Protein AF-0000000066218335 (afdb_homodimer)

Secondary structure (DSSP, 8-state):
--BEEEEE--TT-EESSTT-STTEE---HHHHHHHHHHHHHHT-SEEEE--STTS--HHHHHHHHGGG-SS-EEEEEE-TTSB-HHHHHHHHHHHHHHTTS-EEEEE-----HHHHHHTT----HHHHHHHHHHHHHHHHHHHTT--EEEE-SS-EEEEE--SS--SSSS-S-EEE---SHHHHHHHHHH-SEEEEE---HHHHHHHHHHHHHHHHHTT---EEEEEEEEEEESSHHHHHHHHHHHTTT--HHHHHHHHHHHHT---HHHHHHHHHHTT-SS--EEETTEE-GGGGT--SS--EEEEEHHHHHHHHHHHHHTTEEEEEEE-SSHHHHHHHIIIIIGGGS-B-PPPPPPPPPPPP-PPPBTTTB--------/--BEEEEE--TT-EESSTT-STTEE---HHHHHHHHHHHHHHT-SEEEE--STTS--HHHHHHHHGGG-SS-EEEEEE-TTSB-HHHHHHHHHHHHHHTTS-EEEEE-----HHHHHHTT----HHHHHHHHHHHHHHHHHHHTT--EEEE-SS-EEEEE--SS--SSSS-S-EEE---SHHHHHHHHHH-SEEEEE---HHHHHHHHHHHHHHHHHTT---EEEEEEEEEEESSHHHHHHHHHHHTTT--HHHHHHHHHHHHT---HHHHHHHHTTTT-SS--EEETTEE-GGGGT--SS--EEEEEHHHHHHHHHHHHHTTEEEEEEE-SSHHHHHHHIIIIIGGGS-B-PPPPPPPPPPP---PPBTTTB--------

InterPro domains:
  IPR011251 Luciferase-like domain [PF00296] (5-325)
  IPR019911 Alkanesulphonate monooxygenase, FMN-dependent [MF_01229] (3-378)
  IPR019911 Alkanesulphonate monooxygenase, FMN-dependent [TIGR03565] (4-349)
  IPR036661 Luciferase-like domain superfamily [G3DSA:3.20.20.30] (1-361)
  IPR036661 Luciferase-like domain superfamily [SSF51679] (3-349)
  IPR050172 SsuD/RutA monooxygenase [PTHR42847] (1-351)

Nearest PDB structures (foldseek):
  7jyb-assembly1_C  TM=9.972E-01  e=3.007E-60  Pseudomonas fluorescens Pf0-1
  7jw9-assembly1_B  TM=9.295E-01  e=6.860E-63  Pseudomonas fluorescens Pf0-1
  7jv3-assembly2_G  TM=9.945E-01  e=5.059E-53  Pseudomonas fluorescens Pf0-1
  7k64-assembly2_H  TM=9.124E-01  e=7.782E-55  Pseudomonas fluorescens Pf0-1
  7jyb-assembly2_H  TM=9.098E-01  e=2.021E-54  Pseudomonas fluorescens Pf0-1

Solvent-accessible surface area (backbone atoms only — not comparable to full-atom values): 38035 Å² total; per-residue (Å²): 131,61,29,35,38,27,33,56,50,55,57,38,23,32,26,55,28,47,74,27,44,60,64,25,32,50,71,46,53,70,52,51,48,52,37,50,36,49,40,32,73,67,39,32,34,22,29,41,31,56,68,58,72,51,29,44,41,24,62,42,53,46,26,37,43,44,81,69,42,73,44,44,20,36,34,26,59,40,51,51,82,42,42,25,39,49,54,50,34,44,41,49,18,33,50,11,47,62,48,57,50,28,41,33,32,30,50,42,72,75,48,42,62,64,63,32,22,14,40,48,41,81,65,52,74,68,54,40,53,52,38,34,50,51,34,48,53,53,24,52,42,33,44,57,68,38,73,41,71,47,80,60,96,76,44,53,31,40,71,20,62,63,76,61,69,41,64,38,76,70,41,60,52,33,31,34,58,51,70,40,71,68,41,33,52,48,39,30,71,71,35,49,28,41,37,46,61,60,56,51,66,70,59,45,47,51,52,51,52,53,39,50,51,53,5,45,76,70,76,38,81,64,43,34,28,35,31,30,29,47,38,60,29,94,38,43,69,57,11,50,51,50,56,53,51,27,49,65,65,53,48,70,65,58,36,50,53,24,49,54,50,56,66,67,36,76,40,55,50,48,51,55,51,43,62,64,31,67,81,44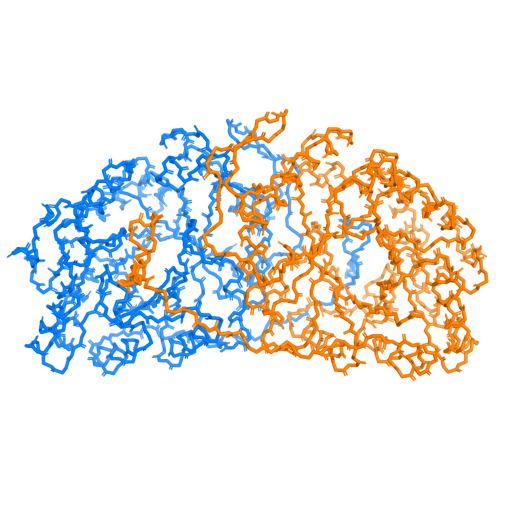,83,88,53,26,69,71,39,96,50,31,29,34,64,52,31,43,36,36,64,68,56,16,20,26,37,42,13,16,20,65,59,38,34,51,53,51,48,54,47,33,74,71,57,35,45,32,39,39,32,41,37,73,34,49,55,67,35,50,51,38,41,47,69,46,29,46,82,63,50,59,68,41,59,62,66,64,64,71,86,71,90,78,63,64,32,12,40,39,37,47,66,73,46,62,58,72,82,75,78,78,125,129,60,30,37,40,26,34,54,48,56,57,38,24,31,24,56,29,49,72,28,45,60,65,26,32,49,71,46,53,71,52,51,47,52,37,51,36,49,39,32,73,68,36,33,32,22,30,41,30,55,68,58,71,50,29,43,40,26,63,44,54,47,28,36,42,42,80,69,43,72,43,45,21,35,34,26,60,39,52,51,81,44,43,24,40,48,55,49,33,44,41,50,18,31,49,11,48,60,48,57,50,28,41,32,33,29,50,43,70,75,49,42,62,63,63,33,22,16,40,46,39,84,65,51,76,67,54,40,52,52,39,35,50,52,35,48,54,53,24,52,41,32,41,58,67,38,74,41,72,47,79,60,96,75,44,52,31,40,71,18,60,62,75,63,71,39,63,36,75,68,40,62,52,35,31,34,58,50,68,39,71,71,41,34,52,47,40,27,71,71,35,49,27,40,37,46,59,58,54,53,66,70,58,46,46,52,51,50,52,52,39,51,52,51,5,46,76,69,76,38,80,62,44,34,27,35,30,30,30,48,37,59,29,94,38,43,68,57,12,50,51,49,55,50,51,29,49,65,65,53,47,69,65,58,35,51,51,24,50,52,51,56,66,66,34,75,39,54,50,49,52,54,50,44,63,63,32,68,82,42,84,87,55,28,68,72,40,96,50,31,28,35,64,52,34,43,36,35,66,68,56,16,19,26,38,41,11,16,21,65,59,37,33,51,52,51,50,53,48,33,73,70,57,35,43,33,39,38,32,40,38,71,34,47,55,67,37,51,50,38,41,47,68,46,31,46,82,62,50,60,68,39,58,62,66,65,62,73,86,70,89,76,64,66,34,14,41,40,36,47,64,73,46,60,58,70,82,76,77,77,125

Foldseek 3Di:
DAFQEEEEQPQLWFAQAPLDCVGTDDRDLVVSLLLQALCQVLQHQAYEYDDFPSGDQQLVSLLSNLVSHFRHAYAHEDEFPLDQLLVSLQSQQVSQVSNVRRYAYEYDLDWFCVRCVVSVHNDDPLVSLVRSLQSLVVSLCQLQFDQDADDDPNHGDHRRHDPRHHNDPSGHFYEYEAQDPSRLLSQLAGGAEYEAADDDLVVVLVSQVVSQVSNVVVVHGHAYEYEAEEQADQWLVVQVVSLCSRHVPPDLVQLVVQVVSLVNTPGPRQVVLCVQQVLPPPDACSDQQKGQCQNSRDTDRRIYRTGWQQSSLVVVVSSVVSRHRYYYYADHPGSVVSVSCSPTHVVNGNHDRGDRNDDDDDDDWDDDDVPPDTDDPDPDD/DAFQEEEEQPQLWFAQAPLDCVGTDDRDLVVSLLLQALCQVLQHQAYEYDDFPSGDQQLVSLLSNLVSHFRHAYAHEDEFPLDQLLVSLQSQQVSQVSNVRRYAYEYDLDWFCVRCVVSVHNDDPLVSLVRSLQSLVVSLCQLQFDQDADDDPNHGDHRRHDPRHHNDPSGHFYEYEAQDPSRLLSQLAGGAEYEAADDDLVVVLVSQVVSQVSNVVVVHGHAYEYEAEEQADQWLVVQVVSVCSRHVPPDLVQLVVQVVSLVNTPGPRQVVLCVQQVLPPPDACSDQQKGQCQNSRDTDRRIYRTGWQQSSLVVVVSSVVSRHRYYYYADHPGSVVSVSCSVTHVVNGNHDRGDRNDDDDDDDWDDADVPPGTDDPDPDD

pLDDT: mean 93.81, std 9.97, range [19.97, 98.94]

Structure (mmCIF, N/CA/C/O backbone):
data_AF-0000000066218335-model_v1
#
loop_
_entity.id
_entity.type
_entity.pdbx_description
1 polymer 'Alkanesulfonate monooxygenase'
#
loop_
_atom_site.group_PDB
_atom_site.id
_atom_site.type_symbol
_atom_site.label_atom_id
_atom_site.label_alt_id
_atom_site.label_comp_id
_atom_site.label_asym_id
_atom_site.label_entity_id
_atom_site.label_seq_id
_atom_site.pdbx_PDB_ins_code
_atom_site.Cartn_x
_atom_site.Cartn_y
_atom_site.Cartn_z
_atom_site.occupancy
_atom_site.B_iso_or_equiv
_atom_site.auth_seq_id
_atom_site.auth_comp_id
_atom_site.auth_asym_id
_atom_site.auth_atom_id
_atom_site.pdbx_PDB_model_num
ATOM 1 N N . MET A 1 1 ? -22.891 25.938 7.242 1 82.31 1 MET A N 1
ATOM 2 C CA . MET A 1 1 ? -22.422 24.734 6.551 1 82.31 1 MET A CA 1
ATOM 3 C C . MET A 1 1 ? -21.781 23.766 7.527 1 82.31 1 MET A C 1
ATOM 5 O O . MET A 1 1 ? -21.094 24.172 8.469 1 82.31 1 MET A O 1
ATOM 9 N N . SER A 1 2 ? -22.047 22.484 7.438 1 95.38 2 SER A N 1
ATOM 10 C CA . SER A 1 2 ? -21.484 21.5 8.352 1 95.38 2 SER A CA 1
ATOM 11 C C . SER A 1 2 ? -19.984 21.328 8.109 1 95.38 2 SER A C 1
ATOM 13 O O . SER A 1 2 ? -19.531 21.391 6.965 1 95.38 2 SER A O 1
ATOM 15 N N . LEU A 1 3 ? -19.25 21.156 9.133 1 98.56 3 LEU A N 1
ATOM 16 C CA . LEU A 1 3 ? -17.797 21.125 9.078 1 98.56 3 LEU A CA 1
ATOM 17 C C . LEU A 1 3 ? -17.297 19.688 9.008 1 98.56 3 LEU A C 1
ATOM 19 O O . LEU A 1 3 ? -17.797 18.812 9.703 1 98.56 3 LEU A O 1
ATOM 23 N N . ASN A 1 4 ? -16.375 19.453 8.094 1 98.56 4 ASN A N 1
ATOM 24 C CA . ASN A 1 4 ? -15.633 18.188 8.086 1 98.56 4 ASN A CA 1
ATOM 25 C C . ASN A 1 4 ? -14.477 18.219 9.078 1 98.56 4 ASN A C 1
ATOM 27 O O . ASN A 1 4 ? -13.531 18.984 8.914 1 98.56 4 ASN A O 1
ATOM 31 N N . LEU A 1 5 ? -14.547 17.391 10.07 1 98.75 5 LEU A N 1
ATOM 32 C CA . LEU A 1 5 ? -13.492 17.312 11.078 1 98.75 5 LEU A CA 1
ATOM 33 C C . LEU A 1 5 ? -12.703 16.016 10.938 1 98.75 5 LEU A C 1
ATOM 35 O O . LEU A 1 5 ? -13.266 14.93 11.086 1 98.75 5 LEU A O 1
ATOM 39 N N . PHE A 1 6 ? -11.445 16.156 10.633 1 98.88 6 PHE A N 1
ATOM 40 C CA . PHE A 1 6 ? -10.523 15.039 10.531 1 98.88 6 PHE A CA 1
ATOM 41 C C . PHE A 1 6 ? -9.664 14.93 11.781 1 98.88 6 PHE A C 1
ATOM 43 O O . PHE A 1 6 ? -9.453 15.922 12.484 1 98.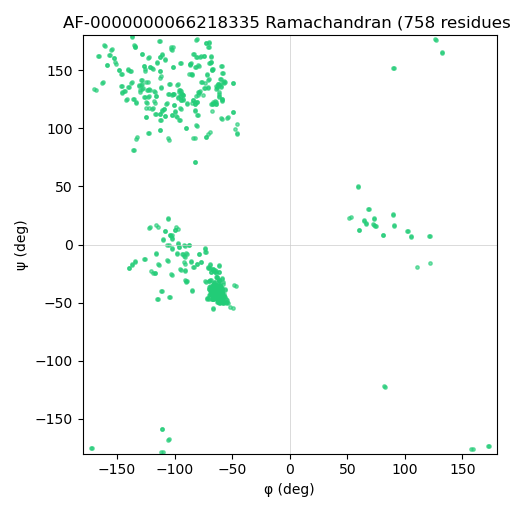88 6 PHE A O 1
ATOM 50 N N . TRP A 1 7 ? -9.234 13.742 12.047 1 98.88 7 TRP A N 1
ATOM 51 C CA . TRP A 1 7 ? -8.219 13.484 13.07 1 98.88 7 TRP A CA 1
ATOM 52 C C . TRP A 1 7 ? -6.906 13.039 12.438 1 98.88 7 TRP A C 1
ATOM 54 O O . TRP A 1 7 ? -6.617 13.375 11.281 1 98.88 7 TRP A O 1
ATOM 64 N N . PHE A 1 8 ? -6.062 12.367 13.234 1 98.44 8 PHE A N 1
ATOM 65 C CA . PHE A 1 8 ? -4.695 12.117 12.797 1 98.44 8 PHE A CA 1
ATOM 66 C C . PHE A 1 8 ? -4.199 10.773 13.32 1 98.44 8 PHE A C 1
ATOM 68 O O . PHE A 1 8 ? -4.473 10.406 14.461 1 98.44 8 PHE A O 1
ATOM 75 N N . LEU A 1 9 ? -3.514 9.992 12.445 1 98.56 9 LEU A N 1
ATOM 76 C CA . LEU A 1 9 ? -2.779 8.82 12.898 1 98.56 9 LEU A CA 1
ATOM 77 C C . LEU A 1 9 ? -1.292 9.133 13.039 1 98.56 9 LEU A C 1
ATOM 79 O O . LEU A 1 9 ? -0.609 9.375 12.039 1 98.56 9 LEU A O 1
ATOM 83 N N . PRO A 1 10 ? -0.771 9.094 14.227 1 96.69 10 PRO A N 1
ATOM 84 C CA . PRO A 1 10 ? 0.61 9.508 14.477 1 96.69 10 PRO A CA 1
ATOM 85 C C . PRO A 1 10 ? 1.626 8.414 14.156 1 96.69 10 PRO A C 1
ATOM 87 O O . PRO A 1 10 ? 2.33 7.941 15.055 1 96.69 10 PRO A O 1
ATOM 90 N N . THR A 1 11 ? 1.845 8.109 12.898 1 96.31 11 THR A N 1
ATOM 91 C CA . THR A 1 11 ? 2.701 7 12.484 1 96.31 11 THR A CA 1
ATOM 92 C C . THR A 1 11 ? 4.172 7.344 12.703 1 96.31 11 THR A C 1
ATOM 94 O O . THR A 1 11 ? 5.051 6.516 12.461 1 96.31 11 THR A O 1
ATOM 97 N N . HIS A 1 12 ? 4.535 8.508 13.133 1 92.62 12 HIS A N 1
ATOM 98 C CA . HIS A 1 12 ? 5.898 8.922 13.453 1 92.62 12 HIS A CA 1
ATOM 99 C C . HIS A 1 12 ? 6.137 8.922 14.961 1 92.62 12 HIS A C 1
ATOM 101 O O . HIS A 1 12 ? 7.219 9.289 15.422 1 92.62 12 HIS A O 1
ATOM 107 N N . GLY A 1 13 ? 5.121 8.641 15.742 1 91.94 13 GLY A N 1
ATOM 108 C CA . GLY A 1 13 ? 5.262 8.594 17.188 1 91.94 13 GLY A CA 1
ATOM 109 C C . GLY A 1 13 ? 4.176 9.359 17.922 1 91.94 13 GLY A C 1
ATOM 110 O O . GLY A 1 13 ? 3.436 10.133 17.297 1 91.94 13 GLY A O 1
ATOM 111 N N . ASP A 1 14 ? 4.09 9.109 19.188 1 94.62 14 ASP A N 1
ATOM 112 C CA . ASP A 1 14 ? 3.115 9.75 20.062 1 94.62 14 ASP A CA 1
ATOM 113 C C . ASP A 1 14 ? 3.631 9.82 21.5 1 94.62 14 ASP A C 1
ATOM 115 O O . ASP A 1 14 ? 4.621 9.172 21.844 1 94.62 14 ASP A O 1
ATOM 119 N N . GLY A 1 15 ? 3.01 10.711 22.234 1 94.31 15 GLY A N 1
ATOM 120 C CA . GLY A 1 15 ? 3.416 10.836 23.625 1 94.31 15 GLY A CA 1
ATOM 121 C C . GLY A 1 15 ? 2.775 12.016 24.328 1 94.31 15 GLY A C 1
ATOM 122 O O . GLY A 1 15 ? 1.906 12.688 23.766 1 94.31 15 GLY A O 1
ATOM 123 N N . HIS A 1 16 ? 3.271 12.234 25.641 1 95.38 16 HIS A N 1
ATOM 124 C CA . HIS A 1 16 ? 2.668 13.266 26.484 1 95.38 16 HIS A CA 1
ATOM 125 C C . HIS A 1 16 ? 3.432 14.578 26.391 1 95.38 16 HIS A C 1
ATOM 127 O O . HIS A 1 16 ? 2.904 15.633 26.734 1 95.38 16 HIS A O 1
ATOM 133 N N . TYR A 1 17 ? 4.734 14.477 25.953 1 94.19 17 TYR A N 1
ATOM 134 C CA . TYR A 1 17 ? 5.598 15.648 25.906 1 94.19 17 TYR A CA 1
ATOM 135 C C . TYR A 1 17 ? 6.301 15.758 24.562 1 94.19 17 TYR A C 1
ATOM 137 O O . TYR A 1 17 ? 6.773 14.758 24.016 1 94.19 17 TYR A O 1
ATOM 145 N N . LEU A 1 18 ? 6.344 16.922 24.062 1 92.06 18 LEU A N 1
ATOM 146 C CA . LEU A 1 18 ? 7.035 17.156 22.812 1 92.06 18 LEU A CA 1
ATOM 147 C C . LEU A 1 18 ? 8.547 17.172 23.016 1 92.06 18 LEU A C 1
ATOM 149 O O . LEU A 1 18 ? 9.031 17.688 24.016 1 92.06 18 LEU A O 1
ATOM 153 N N . GLY A 1 19 ? 9.227 16.578 22.078 1 87.06 19 GLY A N 1
ATOM 154 C CA . GLY A 1 19 ? 10.68 16.656 22.062 1 87.06 19 GLY A CA 1
ATOM 155 C C . GLY A 1 19 ? 11.336 15.828 23.156 1 87.06 19 GLY A C 1
ATOM 156 O O . GLY A 1 19 ? 12.469 16.094 23.547 1 87.06 19 GLY A O 1
ATOM 157 N N . SER A 1 20 ? 10.602 14.93 23.703 1 86.75 20 SER A N 1
ATOM 158 C CA . SER A 1 20 ? 11.102 14.109 24.812 1 86.75 20 SER A CA 1
ATOM 159 C C . SER A 1 20 ? 10.633 12.664 24.672 1 86.75 20 SER A C 1
ATOM 161 O O . SER A 1 20 ? 9.602 12.391 24.062 1 86.75 20 SER A O 1
ATOM 163 N N . ASP A 1 21 ? 11.453 11.844 25.188 1 87.5 21 ASP A N 1
ATOM 164 C CA . ASP A 1 21 ? 11.023 10.445 25.25 1 87.5 21 ASP A CA 1
ATOM 165 C C . ASP A 1 21 ? 10.281 10.156 26.547 1 87.5 21 ASP A C 1
ATOM 167 O O . ASP A 1 21 ? 9.75 9.055 26.734 1 87.5 21 ASP A O 1
ATOM 171 N N . ALA A 1 22 ? 10.32 11.156 27.406 1 90.38 22 ALA A N 1
ATOM 172 C CA . ALA A 1 22 ? 9.531 10.977 28.625 1 90.38 22 ALA A CA 1
ATOM 173 C C . ALA A 1 22 ? 8.039 10.898 28.312 1 90.38 22 ALA A C 1
ATOM 175 O O . ALA A 1 22 ? 7.504 11.758 27.609 1 90.38 22 ALA A O 1
ATOM 176 N N . GLY A 1 23 ? 7.438 9.812 28.734 1 91.31 23 GLY A N 1
ATOM 177 C CA . GLY A 1 23 ? 6.012 9.656 28.5 1 91.31 23 GLY A CA 1
ATOM 178 C C . GLY A 1 23 ? 5.68 9.312 27.062 1 91.31 23 GLY A C 1
ATOM 179 O O . GLY A 1 23 ? 4.539 9.484 26.625 1 91.31 23 GLY A O 1
ATOM 180 N N . ALA A 1 24 ? 6.68 8.898 26.328 1 92.81 24 ALA A N 1
ATOM 181 C CA . ALA A 1 24 ? 6.473 8.469 24.938 1 92.81 24 ALA A CA 1
ATOM 182 C C . ALA A 1 24 ? 5.652 7.18 24.891 1 92.81 24 ALA A C 1
ATOM 184 O O . ALA A 1 24 ? 5.684 6.375 25.812 1 92.81 24 ALA A O 1
ATOM 185 N N . ARG A 1 25 ? 4.902 7.027 23.797 1 93.38 25 ARG A N 1
ATOM 186 C CA . ARG A 1 25 ? 4.062 5.852 23.578 1 93.38 25 ARG A CA 1
ATOM 187 C C . ARG A 1 25 ? 4.512 5.078 22.344 1 93.38 25 ARG A C 1
ATOM 189 O O . ARG A 1 25 ? 4.777 5.668 21.297 1 93.38 25 ARG A O 1
ATOM 196 N N . PRO A 1 26 ? 4.66 3.748 22.531 1 89.81 26 PRO A N 1
ATOM 197 C CA . PRO A 1 26 ? 4.906 2.959 21.312 1 89.81 26 PRO A CA 1
ATOM 198 C C . PRO A 1 26 ? 3.758 3.045 20.312 1 89.81 26 PRO A C 1
ATOM 200 O O . PRO A 1 26 ? 2.59 2.938 20.703 1 89.81 26 PRO A O 1
ATOM 203 N N . VAL A 1 27 ? 4.082 3.312 19.078 1 93.25 27 VAL A N 1
ATOM 204 C CA . VAL A 1 27 ? 3.066 3.404 18.031 1 93.25 27 VAL A CA 1
ATOM 205 C C . VAL A 1 27 ? 3.123 2.162 17.141 1 93.25 27 VAL A C 1
ATOM 207 O O . VAL A 1 27 ? 3.936 2.088 16.219 1 93.25 27 VAL A O 1
ATOM 210 N N . ASP A 1 28 ? 2.336 1.197 17.531 1 94.31 28 ASP A N 1
ATOM 211 C CA . ASP A 1 28 ? 2.215 -0.043 16.766 1 94.31 28 ASP A CA 1
ATOM 212 C C . ASP A 1 28 ? 0.832 -0.167 16.141 1 94.31 28 ASP A C 1
ATOM 214 O O . ASP A 1 28 ? 0.016 0.753 16.234 1 94.31 28 ASP A O 1
ATOM 218 N N . HIS A 1 29 ? 0.642 -1.257 15.477 1 96.81 29 HIS A N 1
ATOM 219 C CA . HIS A 1 29 ? -0.604 -1.454 14.75 1 96.81 29 HIS A CA 1
ATOM 220 C C . HIS A 1 29 ? -1.807 -1.414 15.688 1 96.81 29 HIS A C 1
ATOM 222 O O . HIS A 1 29 ? -2.84 -0.828 15.352 1 96.81 29 HIS A O 1
ATOM 228 N N . GLY A 1 30 ? -1.679 -2.098 16.828 1 96.5 30 GLY A N 1
ATOM 229 C CA . GLY A 1 30 ? -2.766 -2.104 17.797 1 96.5 30 GLY A CA 1
ATOM 230 C C . GLY A 1 30 ? -3.141 -0.715 18.281 1 96.5 30 GLY A C 1
ATOM 231 O O . GLY A 1 30 ? -4.324 -0.387 18.375 1 96.5 30 GLY A O 1
ATOM 232 N N . TYR A 1 31 ? -2.156 0.126 18.594 1 97 31 TYR A N 1
ATOM 233 C CA . TYR A 1 31 ? -2.414 1.488 19.047 1 97 31 TYR A CA 1
ATOM 234 C C . TYR A 1 31 ? -3.051 2.32 17.938 1 97 31 TYR A C 1
ATOM 236 O O . TYR A 1 31 ? -4.004 3.064 18.188 1 97 31 TYR A O 1
ATOM 244 N N . LEU A 1 32 ? -2.578 2.178 16.75 1 98.44 32 LEU A N 1
ATOM 245 C CA . LEU A 1 32 ? -3.158 2.895 15.617 1 98.44 32 LEU A CA 1
ATOM 246 C C . LEU A 1 32 ? -4.613 2.492 15.406 1 98.44 32 LEU A C 1
ATOM 248 O O . LEU A 1 32 ? -5.449 3.33 15.07 1 98.44 32 LEU A O 1
ATOM 252 N N . GLN A 1 33 ? -4.922 1.216 15.625 1 98.69 33 GLN A N 1
ATOM 253 C CA . GLN A 1 33 ? -6.301 0.748 15.539 1 98.69 33 GLN A CA 1
ATOM 254 C C . GLN A 1 33 ? -7.188 1.449 16.562 1 98.69 33 GLN A C 1
ATOM 256 O O . GLN A 1 33 ? -8.305 1.854 16.25 1 98.69 33 GLN A O 1
ATOM 261 N N . GLN A 1 34 ? -6.664 1.595 17.75 1 98.62 34 GLN A N 1
ATOM 262 C CA . GLN A 1 34 ? -7.434 2.252 18.812 1 98.62 34 GLN A CA 1
ATOM 263 C C . GLN A 1 34 ? -7.777 3.688 18.422 1 98.62 34 GLN A C 1
ATOM 265 O O . GLN A 1 34 ? -8.914 4.125 18.594 1 98.62 34 GLN A O 1
ATOM 270 N N . ILE A 1 35 ? -6.82 4.383 17.875 1 98.88 35 ILE A N 1
ATOM 271 C CA . ILE A 1 35 ? -7.043 5.77 17.484 1 98.88 35 ILE A CA 1
ATOM 272 C C . ILE A 1 35 ? -8.039 5.828 16.328 1 98.88 35 ILE A C 1
ATOM 274 O O . ILE A 1 35 ? -8.977 6.633 16.344 1 98.88 35 ILE A O 1
ATOM 278 N N . ALA A 1 36 ? -7.836 4.984 15.328 1 98.94 36 ALA A N 1
ATOM 279 C CA . ALA A 1 36 ? -8.719 4.973 14.172 1 98.94 36 ALA A CA 1
ATOM 280 C C . ALA A 1 36 ? -10.156 4.648 14.578 1 98.94 36 ALA A C 1
ATOM 282 O O . ALA A 1 36 ? -11.102 5.289 14.109 1 98.94 36 ALA A O 1
ATOM 283 N N . GLN A 1 37 ? -10.305 3.672 15.438 1 98.88 37 GLN A N 1
ATOM 284 C CA . GLN A 1 37 ? -11.625 3.258 15.891 1 98.88 37 GLN A CA 1
ATOM 285 C C . GLN A 1 37 ? -12.281 4.344 16.734 1 98.88 37 GLN A C 1
ATOM 287 O O . GLN A 1 37 ? -13.492 4.555 16.656 1 98.88 37 GLN A O 1
ATOM 292 N N . ALA A 1 38 ? -11.484 4.996 17.547 1 98.88 38 ALA A N 1
ATOM 293 C CA . ALA A 1 38 ? -12.016 6.113 18.328 1 98.88 38 ALA A CA 1
ATOM 294 C C . ALA A 1 38 ? -12.531 7.219 17.406 1 98.88 38 ALA A C 1
ATOM 296 O O . ALA A 1 38 ? -13.656 7.699 17.578 1 98.88 38 ALA A O 1
ATOM 297 N N . ALA A 1 39 ? -11.695 7.605 16.453 1 98.88 39 ALA A N 1
ATOM 298 C CA . ALA A 1 39 ? -12.086 8.648 15.5 1 98.88 39 ALA A CA 1
ATOM 299 C C . ALA A 1 39 ? -13.344 8.234 14.734 1 98.88 39 ALA A C 1
ATOM 301 O O . ALA A 1 39 ? -14.258 9.047 14.547 1 98.88 39 ALA A O 1
ATOM 302 N N . ASP A 1 40 ? -13.383 6.992 14.344 1 98.75 40 ASP A N 1
ATOM 303 C CA . ASP A 1 40 ? -14.531 6.438 13.633 1 98.75 40 ASP A CA 1
ATOM 304 C C . ASP A 1 40 ? -15.797 6.527 14.469 1 98.75 40 ASP A C 1
ATOM 306 O O . ASP A 1 40 ? -16.828 7.012 14 1 98.75 40 ASP A O 1
ATOM 310 N N . ARG A 1 41 ? -15.758 6.113 15.672 1 97.75 41 ARG A N 1
ATOM 311 C CA . ARG A 1 41 ? -16.891 6.062 16.609 1 97.75 41 ARG A CA 1
ATOM 312 C C . ARG A 1 41 ? -17.391 7.465 16.938 1 97.75 41 ARG A C 1
ATOM 314 O O . ARG A 1 41 ? -18.594 7.684 17.062 1 97.75 41 ARG A O 1
ATOM 321 N N . LEU A 1 42 ? -16.469 8.406 17.062 1 98.31 42 LEU A N 1
ATOM 322 C CA . LEU A 1 42 ? -16.781 9.75 17.547 1 98.31 42 LEU A CA 1
ATOM 323 C C . LEU A 1 42 ? -17.375 10.594 16.438 1 98.31 42 LEU A C 1
ATOM 325 O O . LEU A 1 42 ? -17.938 11.672 16.688 1 98.31 42 LEU A O 1
ATOM 329 N N . GLY A 1 43 ? -17.188 10.109 15.195 1 97.44 43 GLY A N 1
ATOM 330 C CA . GLY A 1 43 ? -17.828 10.812 14.102 1 97.44 43 GLY A CA 1
ATOM 331 C C . GLY A 1 43 ? -16.891 11.703 13.32 1 97.44 43 GLY A C 1
ATOM 332 O O . GLY A 1 43 ? -17.328 12.57 12.562 1 97.44 43 GLY A O 1
ATOM 333 N N . PHE A 1 44 ? -15.586 11.57 13.539 1 98.81 44 PHE A N 1
ATOM 334 C CA . PHE A 1 44 ? -14.656 12.258 12.656 1 98.81 44 PHE A CA 1
ATOM 335 C C . PHE A 1 44 ? -14.859 11.828 11.203 1 98.81 44 PHE A C 1
ATOM 337 O O . PHE A 1 44 ? -15.188 10.672 10.938 1 98.81 44 PHE A O 1
ATOM 344 N N . THR A 1 45 ? -14.625 12.758 10.305 1 98.5 45 THR A N 1
ATOM 345 C CA . THR A 1 45 ? -14.766 12.5 8.875 1 98.5 45 THR A CA 1
ATOM 346 C C . THR A 1 45 ? -13.688 11.523 8.398 1 98.5 45 THR A C 1
ATOM 348 O O . THR A 1 45 ? -13.961 10.648 7.578 1 98.5 45 THR A O 1
ATOM 351 N N . GLY A 1 46 ? -12.547 11.68 8.867 1 98.75 46 GLY A N 1
ATOM 352 C CA . GLY A 1 46 ? -11.422 10.867 8.453 1 98.75 46 GLY A CA 1
ATOM 353 C C . GLY A 1 46 ? -10.172 11.117 9.273 1 98.75 46 GLY A C 1
ATOM 354 O O . GLY A 1 46 ? -10.219 11.805 10.297 1 98.75 46 GLY A O 1
ATOM 355 N N . VAL A 1 47 ? -9.102 10.484 8.891 1 98.94 47 VAL A N 1
ATOM 356 C CA . VAL A 1 47 ? -7.801 10.664 9.531 1 98.94 47 VAL A CA 1
ATOM 357 C C . VAL A 1 47 ? -6.746 10.984 8.477 1 98.94 47 VAL A C 1
ATOM 359 O O . VAL A 1 47 ? -6.738 10.391 7.391 1 98.94 47 VAL A O 1
ATOM 362 N N . LEU A 1 48 ? -5.93 11.992 8.773 1 98.75 48 LEU A N 1
ATOM 363 C CA . LEU A 1 48 ? -4.711 12.203 8 1 98.75 48 LEU A CA 1
ATOM 364 C C . LEU A 1 48 ? -3.623 11.227 8.43 1 98.75 48 LEU A C 1
ATOM 366 O O . LEU A 1 48 ? -3.396 11.023 9.625 1 98.75 48 LEU A O 1
ATOM 370 N N . ILE A 1 49 ? -2.996 10.586 7.496 1 98.62 49 ILE A N 1
ATOM 371 C CA . ILE A 1 49 ? -1.854 9.711 7.742 1 98.62 49 ILE A CA 1
ATOM 372 C C . ILE A 1 49 ? -0.594 10.328 7.137 1 98.62 49 ILE A C 1
ATOM 374 O O . ILE A 1 49 ? -0.48 10.445 5.914 1 98.62 49 ILE A O 1
ATOM 378 N N . PRO A 1 50 ? 0.311 10.727 7.992 1 95.62 50 PRO A N 1
ATOM 379 C CA . PRO A 1 50 ? 1.49 11.445 7.508 1 95.62 50 PRO A CA 1
ATOM 380 C C . PRO A 1 50 ? 2.451 10.547 6.73 1 95.62 50 PRO A C 1
ATOM 382 O O . PRO A 1 50 ? 2.238 9.328 6.652 1 95.62 50 PRO A O 1
ATOM 385 N N . THR A 1 51 ? 3.416 11.133 6.105 1 94.88 51 THR A N 1
ATOM 386 C CA . THR A 1 51 ? 4.426 10.414 5.336 1 94.88 51 THR A CA 1
ATOM 387 C C . THR A 1 51 ? 5.82 10.953 5.645 1 94.88 51 THR A C 1
ATOM 389 O O . THR A 1 51 ? 5.969 11.945 6.359 1 94.88 51 THR A O 1
ATOM 392 N N . GLY A 1 52 ? 6.836 10.25 5.117 1 91.44 52 GLY A N 1
ATOM 393 C CA . GLY A 1 52 ? 8.234 10.609 5.32 1 91.44 52 GLY A CA 1
ATOM 394 C C . GLY A 1 52 ? 9.07 9.469 5.867 1 91.44 52 GLY A C 1
ATOM 395 O O . GLY A 1 52 ? 8.539 8.422 6.223 1 91.44 52 GLY A O 1
ATOM 396 N N . ARG A 1 53 ? 10.344 9.734 5.992 1 91.31 53 ARG A N 1
ATOM 397 C CA . ARG A 1 53 ? 11.297 8.711 6.41 1 91.31 53 ARG A CA 1
ATOM 398 C C . ARG A 1 53 ? 11.039 8.281 7.852 1 91.31 53 ARG A C 1
ATOM 400 O O . ARG A 1 53 ? 11.406 7.172 8.25 1 91.31 53 ARG A O 1
ATOM 407 N N . SER A 1 54 ? 10.352 9.188 8.617 1 91.75 54 SER A N 1
ATOM 408 C CA . SER A 1 54 ? 10.133 8.891 10.031 1 91.75 54 SER A CA 1
ATOM 409 C C . SER A 1 54 ? 8.727 8.352 10.273 1 91.75 54 SER A C 1
ATOM 411 O O . SER A 1 54 ? 8.25 8.328 11.406 1 91.75 54 SER A O 1
ATOM 413 N N . CYS A 1 55 ? 8 7.98 9.242 1 95.25 55 CYS A N 1
ATOM 414 C CA . CYS A 1 55 ? 6.637 7.48 9.359 1 95.25 55 CYS A CA 1
ATOM 415 C C . CYS A 1 55 ? 6.527 6.059 8.828 1 95.25 55 CYS A C 1
ATOM 417 O O . CYS A 1 55 ? 7.277 5.668 7.93 1 95.25 55 CYS A O 1
ATOM 419 N N . GLU A 1 56 ? 5.57 5.281 9.391 1 97.19 56 GLU A N 1
ATOM 420 C CA . GLU A 1 56 ? 5.07 4.121 8.664 1 97.19 56 GLU A CA 1
ATOM 421 C C . GLU A 1 56 ? 4.473 4.531 7.32 1 97.19 56 GLU A C 1
ATOM 423 O O . GLU A 1 56 ? 4.008 5.66 7.16 1 97.19 56 GLU A O 1
ATOM 428 N N . ASP A 1 57 ? 4.492 3.615 6.379 1 98.19 57 ASP A N 1
ATOM 429 C CA . ASP A 1 57 ? 3.924 3.904 5.066 1 98.19 57 ASP A CA 1
ATOM 430 C C . ASP A 1 57 ? 2.434 4.215 5.172 1 98.19 57 ASP A C 1
ATOM 432 O O . ASP A 1 57 ? 1.664 3.416 5.711 1 98.19 57 ASP A O 1
ATOM 436 N N . ALA A 1 58 ? 2.029 5.281 4.652 1 98.62 58 ALA A N 1
ATOM 437 C CA . ALA A 1 58 ? 0.672 5.789 4.832 1 98.62 58 ALA A CA 1
ATOM 438 C C . ALA A 1 58 ? -0.347 4.902 4.125 1 98.62 58 ALA A C 1
ATOM 440 O O . ALA A 1 58 ? -1.449 4.684 4.633 1 98.62 58 ALA A O 1
ATOM 441 N N . TRP A 1 59 ? -0.015 4.414 2.918 1 98.75 59 TRP A N 1
ATOM 442 C CA . TRP A 1 59 ? -0.926 3.572 2.148 1 98.75 59 TRP A CA 1
ATOM 443 C C . TRP A 1 59 ? -1.259 2.293 2.908 1 98.75 59 TRP A C 1
ATOM 445 O O . TRP A 1 59 ? -2.428 1.908 3.008 1 98.75 59 TRP A O 1
ATOM 455 N N . LEU A 1 60 ? -0.242 1.686 3.404 1 98.88 60 LEU A N 1
ATOM 456 C CA . LEU A 1 60 ? -0.397 0.395 4.066 1 98.88 60 LEU A CA 1
ATOM 457 C C . LEU A 1 60 ? -1.13 0.55 5.395 1 98.88 60 LEU A C 1
ATOM 459 O O . LEU A 1 60 ? -1.961 -0.289 5.75 1 98.88 60 LEU A O 1
ATOM 463 N N . VAL A 1 61 ? -0.829 1.643 6.125 1 98.94 61 VAL A N 1
ATOM 464 C CA . VAL A 1 61 ? -1.562 1.92 7.355 1 98.94 61 VAL A CA 1
ATOM 465 C C . VAL A 1 61 ? -3.045 2.115 7.039 1 98.94 61 VAL A C 1
ATOM 467 O O . VAL A 1 61 ? -3.906 1.521 7.691 1 98.94 61 VAL A O 1
ATOM 470 N N . ALA A 1 62 ? -3.324 2.885 6.039 1 98.94 62 ALA A N 1
ATOM 471 C CA . ALA A 1 62 ? -4.711 3.133 5.66 1 98.94 62 ALA A CA 1
ATOM 472 C C . ALA A 1 62 ? -5.434 1.828 5.328 1 98.94 62 ALA A C 1
ATOM 474 O O . ALA A 1 62 ? -6.52 1.562 5.852 1 98.94 62 ALA A O 1
ATOM 475 N N . ALA A 1 63 ? -4.824 1.041 4.492 1 98.94 63 ALA A N 1
ATOM 476 C CA . ALA A 1 63 ? -5.445 -0.208 4.059 1 98.94 63 ALA A CA 1
ATOM 477 C C . ALA A 1 63 ? -5.711 -1.129 5.246 1 98.94 63 ALA A C 1
ATOM 479 O O . ALA A 1 63 ? -6.746 -1.795 5.309 1 98.94 63 ALA A O 1
ATOM 480 N N . SER A 1 64 ? -4.797 -1.169 6.18 1 98.88 64 SER A N 1
ATOM 481 C CA . SER A 1 64 ? -4.91 -2.061 7.328 1 98.88 64 SER A CA 1
ATOM 482 C C . SER A 1 64 ? -6.035 -1.62 8.258 1 98.88 64 SER A C 1
ATOM 484 O O . SER A 1 64 ? -6.484 -2.393 9.109 1 98.88 64 SER A O 1
ATOM 486 N N . MET A 1 65 ? -6.488 -0.373 8.117 1 98.94 65 MET A N 1
ATOM 487 C CA . MET A 1 65 ? -7.535 0.143 9 1 98.94 65 MET A CA 1
ATOM 488 C C . MET A 1 65 ? -8.914 -0.099 8.398 1 98.94 65 MET A C 1
ATOM 490 O O . MET A 1 65 ? -9.93 0.055 9.086 1 98.94 65 MET A O 1
ATOM 494 N N . ILE A 1 66 ? -9.008 -0.518 7.141 1 98.75 66 ILE A N 1
ATOM 495 C CA . ILE A 1 66 ? -10.258 -0.623 6.406 1 98.75 66 ILE A CA 1
ATOM 496 C C . ILE A 1 66 ? -11.211 -1.565 7.141 1 98.75 66 ILE A C 1
ATOM 498 O O . ILE A 1 66 ? -12.344 -1.193 7.457 1 98.75 66 ILE A O 1
ATOM 502 N N . PRO A 1 67 ? -10.773 -2.805 7.555 1 98.31 67 PRO A N 1
ATOM 503 C CA . PRO A 1 67 ? -11.75 -3.744 8.117 1 98.31 67 PRO A CA 1
ATOM 504 C C . PRO A 1 67 ? -12.102 -3.424 9.57 1 98.31 67 PRO A C 1
ATOM 506 O O . PRO A 1 67 ? -13.055 -3.996 10.117 1 98.31 67 PRO A O 1
ATOM 509 N N . VAL A 1 68 ? -11.391 -2.479 10.188 1 98.56 68 VAL A N 1
ATOM 510 C CA . VAL A 1 68 ? -11.609 -2.26 11.609 1 98.56 68 VAL A CA 1
ATOM 511 C C . VAL A 1 68 ? -12.312 -0.921 11.828 1 98.56 68 VAL A C 1
ATOM 513 O O . VAL A 1 68 ? -12.43 -0.451 12.961 1 98.56 68 VAL A O 1
ATOM 516 N N . THR A 1 69 ? -12.695 -0.219 10.781 1 98.62 69 THR A N 1
ATOM 517 C CA . THR A 1 69 ? -13.484 1.008 10.805 1 98.62 69 THR A CA 1
ATOM 518 C C . THR A 1 69 ? -14.68 0.901 9.867 1 98.62 69 THR A C 1
ATOM 520 O O . THR A 1 69 ? -14.719 0.029 9 1 98.62 69 THR A O 1
ATOM 523 N N . GLN A 1 70 ? -15.633 1.773 10.031 1 97.19 70 GLN A N 1
ATOM 524 C CA . GLN A 1 70 ? -16.875 1.644 9.289 1 97.19 70 GLN A CA 1
ATOM 525 C C . GLN A 1 70 ? -17.062 2.803 8.312 1 97.19 70 GLN A C 1
ATOM 527 O O . GLN A 1 70 ? -17.438 2.598 7.16 1 97.19 70 GLN A O 1
ATOM 532 N N . ARG A 1 71 ? -16.844 3.996 8.758 1 97.44 71 ARG A N 1
ATOM 533 C CA . ARG A 1 71 ? -17.156 5.152 7.93 1 97.44 71 ARG A CA 1
ATOM 534 C C . ARG A 1 71 ? -15.945 6.074 7.793 1 97.44 71 ARG A C 1
ATOM 536 O O . ARG A 1 71 ? -15.945 6.988 6.965 1 97.44 71 ARG A O 1
ATOM 543 N N . LEU A 1 72 ? -14.922 5.867 8.602 1 98.75 72 LEU A N 1
ATOM 544 C CA . LEU A 1 72 ? -13.75 6.727 8.672 1 98.75 72 LEU A CA 1
ATOM 545 C C . LEU A 1 72 ? -13.047 6.805 7.316 1 98.75 72 LEU A C 1
ATOM 547 O O . LEU A 1 72 ? -12.727 5.773 6.719 1 98.75 72 LEU A O 1
ATOM 551 N N . LYS A 1 73 ? -12.844 7.969 6.797 1 98.81 73 LYS A N 1
ATOM 552 C CA . LYS A 1 73 ? -12.086 8.148 5.559 1 98.81 73 LYS A CA 1
ATOM 553 C C . LYS A 1 73 ? -10.586 8.258 5.84 1 98.81 73 LYS A C 1
ATOM 555 O O . LYS A 1 73 ? -10.188 8.594 6.953 1 98.81 73 LYS A O 1
ATOM 560 N N . PHE A 1 74 ? -9.812 7.922 4.867 1 98.94 74 PHE A N 1
ATOM 561 C CA . PHE A 1 74 ? -8.359 7.914 5 1 98.94 74 PHE A CA 1
ATOM 562 C C . PHE A 1 74 ? -7.723 8.93 4.055 1 98.94 74 PHE A C 1
ATOM 564 O O . PHE A 1 74 ? -7.848 8.805 2.834 1 98.94 74 PHE A O 1
ATOM 571 N N . LEU A 1 75 ? -7.133 9.969 4.57 1 98.88 75 LEU A N 1
ATOM 572 C CA . LEU A 1 75 ? -6.379 10.945 3.795 1 98.88 75 LEU A CA 1
ATOM 573 C C . LEU A 1 75 ? -4.91 10.539 3.691 1 98.88 75 LEU A C 1
ATOM 575 O O . LEU A 1 75 ? -4.141 10.734 4.637 1 98.88 75 LEU A O 1
ATOM 579 N N . VAL A 1 76 ? -4.551 9.961 2.539 1 98.69 76 VAL A N 1
ATOM 580 C CA . VAL A 1 76 ? -3.279 9.273 2.34 1 98.69 76 VAL A CA 1
ATOM 581 C C . VAL A 1 76 ? -2.342 10.148 1.513 1 98.69 76 VAL A C 1
ATOM 583 O O . VAL A 1 76 ? -2.764 10.758 0.527 1 98.69 76 VAL A O 1
ATOM 586 N N . ALA A 1 77 ? -1.078 10.18 1.904 1 97.81 77 ALA A N 1
ATOM 587 C CA . ALA A 1 77 ? -0.083 10.977 1.192 1 97.81 77 ALA A CA 1
ATOM 588 C C . ALA A 1 77 ? 0.193 10.398 -0.193 1 97.81 77 ALA A C 1
ATOM 590 O O . ALA A 1 77 ? 0.519 9.219 -0.328 1 97.81 77 ALA A O 1
ATOM 591 N N . LEU A 1 78 ? -0.03 11.164 -1.19 1 98.19 78 LEU A N 1
ATOM 592 C CA . LEU A 1 78 ? 0.347 10.883 -2.57 1 98.19 78 LEU A CA 1
ATOM 593 C C . LEU A 1 78 ? 1.651 11.578 -2.934 1 98.19 78 LEU A C 1
ATOM 595 O O . LEU A 1 78 ? 1.701 12.812 -3.01 1 98.19 78 LEU A O 1
ATOM 599 N N . ARG A 1 79 ? 2.732 10.891 -3.123 1 97.25 79 ARG A N 1
ATOM 600 C CA . ARG A 1 79 ? 4.066 11.453 -3.314 1 97.25 79 ARG A CA 1
ATOM 601 C C . ARG A 1 79 ? 4.523 11.297 -4.758 1 97.25 79 ARG A C 1
ATOM 603 O O . ARG A 1 79 ? 4.973 10.227 -5.16 1 97.25 79 ARG A O 1
ATOM 610 N N . PRO A 1 80 ? 4.547 12.508 -5.309 1 93.5 80 PRO A N 1
ATOM 611 C CA . PRO A 1 80 ? 5.031 12.461 -6.688 1 93.5 80 PRO A CA 1
ATOM 612 C C . PRO A 1 80 ? 6.539 12.227 -6.777 1 93.5 80 PRO A C 1
ATOM 614 O O . PRO A 1 80 ? 7.27 12.516 -5.828 1 93.5 80 PRO A O 1
ATOM 617 N N . SER A 1 81 ? 7.109 11.5 -7.582 1 90.88 81 SER A N 1
ATOM 618 C CA . SER A 1 81 ? 8.508 11.344 -7.988 1 90.88 81 SER A CA 1
ATOM 619 C C . SER A 1 81 ? 9.07 10.008 -7.512 1 90.88 81 SER A C 1
ATOM 621 O O . SER A 1 81 ? 10.172 9.617 -7.918 1 90.88 81 SER A O 1
ATOM 623 N N . VAL A 1 82 ? 8.336 9.477 -6.512 1 96.38 82 VAL A N 1
ATOM 624 C CA . VAL A 1 82 ? 8.953 8.25 -6.008 1 96.38 82 VAL A CA 1
ATOM 625 C C . VAL A 1 82 ? 8.172 7.039 -6.523 1 96.38 82 VAL A C 1
ATOM 627 O O . VAL A 1 82 ? 8.484 5.898 -6.172 1 96.38 82 VAL A O 1
ATOM 630 N N . VAL A 1 83 ? 7.137 7.227 -7.273 1 97.38 83 VAL A N 1
ATOM 631 C CA . VAL A 1 83 ? 6.309 6.16 -7.828 1 97.38 83 VAL A CA 1
ATOM 632 C C . VAL A 1 83 ? 5.75 6.59 -9.18 1 97.38 83 VAL A C 1
ATOM 634 O O . VAL A 1 83 ? 5.504 7.773 -9.414 1 97.38 83 VAL A O 1
ATOM 637 N N . SER A 1 84 ? 5.516 5.629 -10.062 1 97.25 84 SER A N 1
ATOM 638 C CA . SER A 1 84 ? 4.852 5.887 -11.336 1 97.25 84 SER A CA 1
ATOM 639 C C . SER A 1 84 ? 3.434 6.406 -11.125 1 97.25 84 SER A C 1
ATOM 641 O O . SER A 1 84 ? 2.711 5.914 -10.258 1 97.25 84 SER A O 1
ATOM 643 N N . PRO A 1 85 ? 3.031 7.48 -11.984 1 98.44 85 PRO A N 1
ATOM 644 C CA . PRO A 1 85 ? 1.665 7.98 -11.82 1 98.44 85 PRO A CA 1
ATOM 645 C C . PRO A 1 85 ? 0.609 6.918 -12.109 1 98.44 85 PRO A C 1
ATOM 647 O O . PRO A 1 85 ? -0.458 6.914 -11.492 1 98.44 85 PRO A O 1
ATOM 650 N N . THR A 1 86 ? 0.949 5.992 -13.023 1 98.56 86 THR A N 1
ATOM 651 C CA . THR A 1 86 ? 0.004 4.938 -13.375 1 98.56 86 THR A CA 1
ATOM 652 C C . THR A 1 86 ? -0.162 3.959 -12.211 1 98.56 86 THR A C 1
ATOM 654 O O . THR A 1 86 ? -1.284 3.578 -11.875 1 98.56 86 THR A O 1
ATOM 657 N N . VAL A 1 87 ? 0.937 3.602 -11.602 1 98.31 87 VAL A N 1
ATOM 658 C CA . VAL A 1 87 ? 0.904 2.699 -10.453 1 98.31 87 VAL A CA 1
ATOM 659 C C . VAL A 1 87 ? 0.194 3.377 -9.289 1 98.31 87 VAL A C 1
ATOM 661 O O . VAL A 1 87 ? -0.637 2.76 -8.617 1 98.31 87 VAL A O 1
ATOM 664 N N . ALA A 1 88 ? 0.475 4.637 -9.094 1 98.69 88 ALA A N 1
ATOM 665 C CA . ALA A 1 88 ? -0.188 5.395 -8.039 1 98.69 88 ALA A CA 1
ATOM 666 C C . ALA A 1 88 ? -1.695 5.453 -8.266 1 98.69 88 ALA A C 1
ATOM 668 O O . ALA A 1 88 ? -2.479 5.379 -7.316 1 98.69 88 ALA A O 1
ATOM 669 N N . ALA A 1 89 ? -2.072 5.633 -9.492 1 98.81 89 ALA A N 1
ATOM 670 C CA . ALA A 1 89 ? -3.494 5.66 -9.82 1 98.81 89 ALA A CA 1
ATOM 671 C C . ALA A 1 89 ? -4.148 4.312 -9.539 1 98.81 89 ALA A C 1
ATOM 673 O O . ALA A 1 89 ? -5.266 4.254 -9.016 1 98.81 89 ALA A O 1
ATOM 674 N N . ARG A 1 90 ? -3.494 3.219 -9.867 1 98.5 90 ARG A N 1
ATOM 675 C CA . ARG A 1 90 ? -4.004 1.884 -9.57 1 98.5 90 ARG A CA 1
ATOM 676 C C . ARG A 1 90 ? -4.137 1.666 -8.07 1 98.5 90 ARG A C 1
ATOM 678 O O . ARG A 1 90 ? -5.137 1.117 -7.602 1 98.5 90 ARG A O 1
ATOM 685 N N . GLN A 1 91 ? -3.135 2.129 -7.352 1 98.69 91 GLN A N 1
ATOM 686 C CA . GLN A 1 91 ? -3.191 2.051 -5.898 1 98.69 91 GLN A CA 1
ATOM 687 C C . GLN A 1 91 ? -4.375 2.842 -5.348 1 98.69 91 GLN A C 1
ATOM 689 O O . GLN A 1 91 ? -5.082 2.371 -4.457 1 98.69 91 GLN A O 1
ATOM 694 N N . ALA A 1 92 ? -4.559 4.012 -5.91 1 98.88 92 ALA A N 1
ATOM 695 C CA . ALA A 1 92 ? -5.652 4.871 -5.465 1 98.88 92 ALA A CA 1
ATOM 696 C C . ALA A 1 92 ? -7.008 4.215 -5.727 1 98.88 92 ALA A C 1
ATOM 698 O O . ALA A 1 92 ? -7.875 4.191 -4.852 1 98.88 92 ALA A O 1
ATOM 699 N N . ALA A 1 93 ? -7.156 3.689 -6.902 1 98.69 93 ALA A N 1
ATOM 700 C CA . ALA A 1 93 ? -8.398 3.01 -7.246 1 98.69 93 ALA A CA 1
ATOM 701 C C . ALA A 1 93 ? -8.633 1.798 -6.352 1 98.69 93 ALA A C 1
ATOM 703 O O . ALA A 1 93 ? -9.75 1.568 -5.883 1 98.69 93 ALA A O 1
ATOM 704 N N . THR A 1 94 ? -7.59 1.051 -6.113 1 98.69 94 THR A N 1
ATOM 705 C CA . THR A 1 94 ? -7.691 -0.125 -5.254 1 98.69 94 THR A CA 1
ATOM 706 C C . THR A 1 94 ? -8.117 0.271 -3.844 1 98.69 94 THR A C 1
ATOM 708 O O . THR A 1 94 ? -9.047 -0.311 -3.283 1 98.69 94 THR A O 1
ATOM 711 N N . LEU A 1 95 ? -7.441 1.271 -3.262 1 98.88 95 LEU A N 1
ATOM 712 C CA . LEU A 1 95 ? -7.785 1.705 -1.912 1 98.88 95 LEU A CA 1
ATOM 713 C C . LEU A 1 95 ? -9.234 2.168 -1.841 1 98.88 95 LEU A C 1
ATOM 715 O O . LEU A 1 95 ? -9.938 1.881 -0.868 1 98.88 95 LEU A O 1
ATOM 719 N N . ASP A 1 96 ? -9.648 2.885 -2.832 1 98.69 96 ASP A N 1
ATOM 720 C CA . ASP A 1 96 ? -11.023 3.381 -2.9 1 98.69 96 ASP A CA 1
ATOM 721 C C . ASP A 1 96 ? -12.016 2.227 -2.982 1 98.69 96 ASP A C 1
ATOM 723 O O . ASP A 1 96 ? -13.047 2.234 -2.297 1 98.69 96 ASP A O 1
ATOM 727 N N . ARG A 1 97 ? -11.719 1.229 -3.744 1 97.38 97 ARG A N 1
ATOM 728 C CA . ARG A 1 97 ? -12.609 0.087 -3.916 1 97.38 97 ARG A CA 1
ATOM 729 C C . ARG A 1 97 ? -12.641 -0.779 -2.662 1 97.38 97 ARG A C 1
ATOM 731 O O . ARG A 1 97 ? -13.711 -1.154 -2.186 1 97.38 97 ARG A O 1
ATOM 738 N N . LEU A 1 98 ? -11.43 -1.068 -2.123 1 98.06 98 LEU A N 1
ATOM 739 C CA . LEU A 1 98 ? -11.375 -1.899 -0.925 1 98.06 98 LEU A CA 1
ATOM 740 C C . LEU A 1 98 ? -12.102 -1.232 0.234 1 98.06 98 LEU A C 1
ATOM 742 O O . LEU A 1 98 ? -12.695 -1.914 1.077 1 98.06 98 LEU A O 1
ATOM 746 N N . SER A 1 99 ? -12.109 0.1 0.299 1 98 99 SER A N 1
ATOM 747 C CA . SER A 1 99 ? -12.703 0.832 1.415 1 98 99 SER A CA 1
ATOM 748 C C . SER A 1 99 ? -14.125 1.273 1.097 1 98 99 SER A C 1
ATOM 750 O O . SER A 1 99 ? -14.781 1.913 1.921 1 98 99 SER A O 1
ATOM 752 N N . ASN A 1 100 ? -14.562 0.979 -0.078 1 96.94 100 ASN A N 1
ATOM 753 C CA . ASN A 1 100 ? -15.898 1.363 -0.542 1 96.94 100 ASN A CA 1
ATOM 754 C C . ASN A 1 100 ? -16.094 2.877 -0.505 1 96.94 100 ASN A C 1
ATOM 756 O O . ASN A 1 100 ? -17.047 3.369 0.079 1 96.94 100 ASN A O 1
ATOM 760 N N . GLY A 1 101 ? -15.094 3.617 -1.103 1 97.69 101 GLY A N 1
ATOM 761 C CA . GLY A 1 101 ? -15.234 5.047 -1.328 1 97.69 101 GLY A CA 1
ATOM 762 C C . GLY A 1 101 ? -14.734 5.887 -0.169 1 97.69 101 GLY A C 1
ATOM 763 O O . GLY A 1 101 ? -15.188 7.02 0.025 1 97.69 101 GLY A O 1
ATOM 764 N N . ARG A 1 102 ? -13.828 5.438 0.634 1 98.56 102 ARG A N 1
ATOM 765 C CA . ARG A 1 102 ? -13.383 6.164 1.819 1 98.56 102 ARG A CA 1
ATOM 766 C C . ARG A 1 102 ? -11.977 6.719 1.625 1 98.56 102 ARG A C 1
ATOM 768 O O . ARG A 1 102 ? -11.344 7.176 2.58 1 98.56 102 ARG A O 1
ATOM 775 N N . ALA A 1 103 ? -11.469 6.688 0.359 1 98.75 103 ALA A N 1
ATOM 776 C CA . ALA A 1 103 ? -10.094 7.102 0.098 1 98.75 103 ALA A CA 1
ATOM 777 C C . ALA A 1 103 ? -10.031 8.578 -0.283 1 98.75 103 ALA A C 1
ATOM 779 O O . ALA A 1 103 ? -10.812 9.047 -1.12 1 98.75 103 ALA A O 1
ATOM 780 N N . LEU A 1 104 ? -9.188 9.328 0.376 1 98.81 104 LEU A N 1
ATOM 781 C CA . LEU A 1 104 ? -8.758 10.68 0.034 1 98.81 104 LEU A CA 1
ATOM 782 C C . LEU A 1 104 ? -7.242 10.734 -0.143 1 98.81 104 LEU A C 1
ATOM 784 O O . LEU A 1 104 ? -6.512 9.953 0.465 1 98.81 104 LEU A O 1
ATOM 788 N N . PHE A 1 105 ? -6.82 11.68 -0.956 1 98.88 105 PHE A N 1
ATOM 789 C CA . PHE A 1 105 ? -5.383 11.727 -1.191 1 98.88 105 PHE A CA 1
ATOM 790 C C . PHE A 1 105 ? -4.844 13.133 -0.964 1 98.88 105 PHE A C 1
ATOM 792 O O . PHE A 1 105 ? -5.492 14.117 -1.322 1 98.88 105 PHE A O 1
ATOM 799 N N . ASN A 1 106 ? -3.727 13.211 -0.324 1 98.56 106 ASN A N 1
ATOM 800 C CA . ASN A 1 106 ? -2.994 14.445 -0.081 1 98.56 106 ASN A CA 1
ATOM 801 C C . ASN A 1 106 ? -1.679 14.484 -0.855 1 98.56 106 ASN A C 1
ATOM 803 O O . ASN A 1 106 ? -0.738 13.758 -0.522 1 98.56 106 ASN A O 1
ATOM 807 N N . LEU A 1 107 ? -1.637 15.312 -1.898 1 98.25 107 LEU A N 1
ATOM 808 C CA . LEU A 1 107 ? -0.431 15.453 -2.709 1 98.25 107 LEU A CA 1
ATOM 809 C C . LEU A 1 107 ? 0.714 16.031 -1.884 1 98.25 107 LEU A C 1
ATOM 811 O O . LEU A 1 107 ? 0.579 17.109 -1.292 1 98.25 107 LEU A O 1
ATOM 815 N N . VAL A 1 108 ? 1.807 15.297 -1.794 1 96.69 108 VAL A N 1
ATOM 816 C CA . VAL A 1 108 ? 2.979 15.711 -1.029 1 96.69 108 VAL A CA 1
ATOM 817 C C . VAL A 1 108 ? 4.215 15.688 -1.925 1 96.69 108 VAL A C 1
ATOM 819 O O . VAL A 1 108 ? 4.762 14.625 -2.209 1 96.69 108 VAL A O 1
ATOM 822 N N . THR A 1 109 ? 4.77 16.766 -2.293 1 93.94 109 THR A N 1
ATOM 823 C CA . THR A 1 109 ? 5.879 16.891 -3.234 1 93.94 109 THR A CA 1
ATOM 824 C C . THR A 1 109 ? 7.215 16.672 -2.533 1 93.94 109 THR A C 1
ATOM 826 O O . THR A 1 109 ? 8.195 16.281 -3.168 1 93.94 109 THR A O 1
ATOM 829 N N . GLY A 1 110 ? 7.203 16.797 -1.268 1 89.88 110 GLY A N 1
ATOM 830 C CA . GLY A 1 110 ? 8.438 16.734 -0.501 1 89.88 110 GLY A CA 1
ATOM 831 C C . GLY A 1 110 ? 9.102 18.078 -0.316 1 89.88 110 GLY A C 1
ATOM 832 O O . GLY A 1 110 ? 8.961 18.969 -1.158 1 89.88 110 GLY A O 1
ATOM 833 N N . SER A 1 111 ? 9.875 18.234 0.834 1 87.88 111 SER A N 1
ATOM 834 C CA . SER A 1 111 ? 10.43 19.547 1.13 1 87.88 111 SER A CA 1
ATOM 835 C C . SER A 1 111 ? 11.875 19.453 1.602 1 87.88 111 SER A C 1
ATOM 837 O O . SER A 1 111 ? 12.586 20.453 1.658 1 87.88 111 SER A O 1
ATOM 839 N N . ASP A 1 112 ? 12.328 18.328 2.018 1 89.69 112 ASP A N 1
ATOM 840 C CA . ASP A 1 112 ? 13.688 18.141 2.527 1 89.69 112 ASP A CA 1
ATOM 841 C C . ASP A 1 112 ? 14.578 17.484 1.48 1 89.69 112 ASP A C 1
ATOM 843 O O . ASP A 1 112 ? 14.453 16.281 1.218 1 89.69 112 ASP A O 1
ATOM 847 N N . PRO A 1 113 ? 15.547 18.25 0.971 1 91.94 113 PRO A N 1
ATOM 848 C CA . PRO A 1 113 ? 16.391 17.703 -0.095 1 91.94 113 PRO A CA 1
ATOM 849 C C . PRO A 1 113 ? 17.172 16.453 0.345 1 91.94 113 PRO A C 1
ATOM 851 O O . PRO A 1 113 ? 17.406 15.555 -0.46 1 91.94 113 PRO A O 1
ATOM 854 N N . GLN A 1 114 ? 17.562 16.438 1.573 1 92.06 114 GLN A N 1
ATOM 855 C CA . GLN A 1 114 ? 18.312 15.281 2.066 1 92.06 114 GLN A CA 1
ATOM 856 C C . GLN A 1 114 ? 17.438 14.031 2.098 1 92.06 114 GLN A C 1
ATOM 858 O O . GLN A 1 114 ? 17.875 12.953 1.687 1 92.06 114 GLN A O 1
ATOM 863 N N . GLU A 1 115 ? 16.266 14.18 2.617 1 93.25 115 GLU A N 1
ATOM 864 C CA . GLU A 1 115 ? 15.328 13.055 2.621 1 93.25 115 GLU A CA 1
ATOM 865 C C . GLU A 1 115 ? 15 12.609 1.201 1 93.25 115 GLU A C 1
ATOM 867 O O . GLU A 1 115 ? 14.938 11.406 0.921 1 93.25 115 GLU A O 1
ATOM 872 N N . LEU A 1 116 ? 14.82 13.555 0.334 1 96.44 116 LEU A N 1
ATOM 873 C CA . LEU A 1 116 ? 14.477 13.258 -1.053 1 96.44 116 LEU A CA 1
ATOM 874 C C . LEU A 1 116 ? 15.609 12.523 -1.754 1 96.44 116 LEU A C 1
ATOM 876 O O . LEU A 1 116 ? 15.375 11.57 -2.504 1 96.44 116 LEU A O 1
ATOM 880 N N . ALA A 1 117 ? 16.828 12.914 -1.474 1 97.56 117 ALA A N 1
ATOM 881 C CA . ALA A 1 117 ? 17.984 12.242 -2.064 1 97.56 117 ALA A CA 1
ATOM 882 C C . ALA A 1 117 ? 18.047 10.789 -1.617 1 97.56 117 ALA A C 1
ATOM 884 O O . ALA A 1 117 ? 18.438 9.914 -2.395 1 97.56 117 ALA A O 1
ATOM 885 N N . GLY A 1 118 ? 17.672 10.547 -0.374 1 97.81 118 GLY A N 1
ATOM 886 C CA . GLY A 1 118 ? 17.594 9.18 0.121 1 97.81 118 GLY A CA 1
ATOM 887 C C . GLY A 1 118 ? 16.562 8.336 -0.604 1 97.81 118 GLY A C 1
ATOM 888 O O . GLY A 1 118 ? 16.719 7.117 -0.715 1 97.81 118 GLY A O 1
ATOM 889 N N . ASP A 1 119 ? 15.562 9 -1.099 1 97.69 119 ASP A N 1
ATOM 890 C CA . ASP A 1 119 ? 14.516 8.328 -1.851 1 97.69 119 ASP A CA 1
ATOM 891 C C . ASP A 1 119 ? 14.828 8.297 -3.344 1 97.69 119 ASP A C 1
ATOM 893 O O . ASP A 1 119 ? 14.039 7.805 -4.145 1 97.69 119 ASP A O 1
ATOM 897 N N . GLY A 1 120 ? 15.93 8.867 -3.75 1 97.56 120 GLY A N 1
ATOM 898 C CA . GLY A 1 120 ? 16.391 8.852 -5.129 1 97.56 120 GLY A CA 1
ATOM 899 C C . GLY A 1 120 ? 15.891 10.039 -5.934 1 97.56 120 GLY A C 1
ATOM 900 O O . GLY A 1 120 ? 15.852 9.992 -7.164 1 97.56 120 GLY A O 1
ATOM 901 N N . VAL A 1 121 ? 15.414 11.078 -5.273 1 97.56 121 VAL A N 1
ATOM 902 C CA . VAL A 1 121 ? 14.906 12.273 -5.938 1 97.56 121 VAL A CA 1
ATOM 903 C C . VAL A 1 121 ? 15.898 13.422 -5.773 1 97.56 121 VAL A C 1
ATOM 905 O O . VAL A 1 121 ? 16.156 13.875 -4.656 1 97.56 121 VAL A O 1
ATOM 908 N N . PHE A 1 122 ? 16.375 13.977 -6.852 1 97.19 122 PHE A N 1
ATOM 909 C CA . PHE A 1 122 ? 17.438 14.977 -6.809 1 97.19 122 PHE A CA 1
ATOM 910 C C . PHE A 1 122 ? 16.984 16.281 -7.465 1 97.19 122 PHE A C 1
ATOM 912 O O . PHE A 1 122 ? 17.797 17.156 -7.742 1 97.19 122 PHE A O 1
ATOM 919 N N . LEU A 1 123 ? 15.711 16.422 -7.688 1 96.31 123 LEU A N 1
ATOM 920 C CA . LEU A 1 123 ? 15.133 17.609 -8.305 1 96.31 123 LEU A CA 1
ATOM 921 C C . LEU A 1 123 ? 15.164 18.797 -7.34 1 96.31 123 LEU A C 1
ATOM 923 O O . LEU A 1 123 ? 14.93 18.625 -6.141 1 96.31 123 LEU A O 1
ATOM 927 N N . ASP A 1 124 ? 15.336 19.938 -7.898 1 94.06 124 ASP A N 1
ATOM 928 C CA . ASP A 1 124 ? 15.219 21.125 -7.059 1 94.06 124 ASP A CA 1
ATOM 929 C C . ASP A 1 124 ? 13.758 21.516 -6.859 1 94.06 124 ASP A C 1
ATOM 931 O O . ASP A 1 124 ? 12.859 20.859 -7.391 1 94.06 124 ASP A O 1
ATOM 935 N N . HIS A 1 125 ? 13.492 22.516 -6.066 1 91.94 125 HIS A N 1
ATOM 936 C CA . HIS A 1 125 ? 12.148 22.906 -5.648 1 91.94 125 HIS A CA 1
ATOM 937 C C . HIS A 1 125 ? 11.242 23.125 -6.855 1 91.94 125 HIS A C 1
ATOM 939 O O . HIS A 1 125 ? 10.164 22.547 -6.941 1 91.94 125 HIS A O 1
ATOM 945 N N . THR A 1 126 ? 11.664 23.891 -7.816 1 91.25 126 THR A N 1
ATOM 946 C CA . THR A 1 126 ? 10.852 24.219 -8.984 1 91.25 126 THR A CA 1
ATOM 947 C C . THR A 1 126 ? 10.578 22.984 -9.828 1 91.25 126 THR A C 1
ATOM 949 O O . THR A 1 126 ? 9.438 22.719 -10.211 1 91.25 126 THR A O 1
ATOM 952 N N . ALA A 1 127 ? 11.633 22.234 -10.062 1 94.62 127 ALA A N 1
ATOM 953 C CA . ALA A 1 127 ? 11.508 21.031 -10.883 1 94.62 127 ALA A CA 1
ATOM 954 C C . ALA A 1 127 ? 10.594 20 -10.211 1 94.62 127 ALA A C 1
ATOM 956 O O . ALA A 1 127 ? 9.875 19.266 -10.891 1 94.62 127 ALA A O 1
ATOM 957 N N . ARG A 1 128 ? 10.641 19.938 -8.938 1 95.38 128 ARG A N 1
ATOM 958 C CA . ARG A 1 128 ? 9.773 19.016 -8.211 1 95.38 128 ARG A CA 1
ATOM 959 C C . ARG A 1 128 ? 8.305 19.344 -8.422 1 95.38 128 ARG A C 1
ATOM 961 O O . ARG A 1 128 ? 7.473 18.453 -8.578 1 95.38 128 ARG A O 1
ATOM 968 N N . TYR A 1 129 ? 8 20.625 -8.422 1 94.81 129 TYR A N 1
ATOM 969 C CA . TYR A 1 129 ? 6.609 21.031 -8.617 1 94.81 129 TYR A CA 1
ATOM 970 C C . TYR A 1 129 ? 6.184 20.828 -10.062 1 94.81 129 TYR A C 1
ATOM 972 O O . TYR A 1 129 ? 5.023 20.5 -10.336 1 94.81 129 TYR A O 1
ATOM 980 N N . GLU A 1 130 ? 7.16 21 -11.039 1 95.88 130 GLU A N 1
ATOM 981 C CA . GLU A 1 130 ? 6.871 20.656 -12.43 1 95.88 130 GLU A CA 1
ATOM 982 C C . GLU A 1 130 ? 6.539 19.172 -12.57 1 95.88 130 GLU A C 1
ATOM 984 O O . GLU A 1 130 ? 5.551 18.812 -13.211 1 95.88 130 GLU A O 1
ATOM 989 N N . ALA A 1 131 ? 7.359 18.406 -11.938 1 97.56 131 ALA A N 1
ATOM 990 C CA . ALA A 1 131 ? 7.148 16.969 -11.969 1 97.56 131 ALA A CA 1
ATOM 991 C C . ALA A 1 131 ? 5.816 16.594 -11.328 1 97.56 131 ALA A C 1
ATOM 993 O O . ALA A 1 131 ? 5.094 15.734 -11.836 1 97.56 131 ALA A O 1
ATOM 994 N N . SER A 1 132 ? 5.484 17.234 -10.227 1 97.88 132 SER A N 1
ATOM 995 C CA . SER A 1 132 ? 4.238 16.969 -9.516 1 97.88 132 SER A CA 1
ATOM 996 C C . SER A 1 132 ? 3.025 17.344 -10.359 1 97.88 132 SER A C 1
ATOM 998 O O . SER A 1 132 ? 2.012 16.641 -10.344 1 97.88 132 SER A O 1
ATOM 1000 N N . ALA A 1 133 ? 3.145 18.422 -11.055 1 97.88 133 ALA A N 1
ATOM 1001 C CA . ALA A 1 133 ? 2.045 18.844 -11.914 1 97.88 133 ALA A CA 1
ATOM 1002 C C . ALA A 1 133 ? 1.805 17.828 -13.031 1 97.88 133 ALA A C 1
ATOM 1004 O O . ALA A 1 133 ? 0.66 17.469 -13.312 1 97.88 133 ALA A O 1
ATOM 1005 N N . GLU A 1 134 ? 2.889 17.359 -13.711 1 98.5 134 GLU A N 1
ATOM 1006 C CA . GLU A 1 134 ? 2.771 16.359 -14.766 1 98.5 134 GLU A CA 1
ATOM 1007 C C . GLU A 1 134 ? 2.209 15.055 -14.219 1 98.5 134 GLU A C 1
ATOM 1009 O O . GLU A 1 134 ? 1.319 14.453 -14.82 1 98.5 134 GLU A O 1
ATOM 1014 N N . PHE A 1 135 ? 2.738 14.672 -13.086 1 98.69 135 PHE A N 1
ATOM 1015 C CA . PHE A 1 135 ? 2.279 13.477 -12.391 1 98.69 135 PHE A CA 1
ATOM 1016 C C . PHE A 1 135 ? 0.779 13.539 -12.133 1 98.69 135 PHE A C 1
ATOM 1018 O O . PHE A 1 135 ? 0.047 12.602 -12.438 1 98.69 135 PHE A O 1
ATOM 1025 N N . THR A 1 136 ? 0.339 14.625 -11.586 1 98.69 136 THR A N 1
ATOM 1026 C CA . THR A 1 136 ? -1.048 14.805 -11.172 1 98.69 136 THR A CA 1
ATOM 1027 C C . THR A 1 136 ? -1.978 14.797 -12.383 1 98.69 136 THR A C 1
ATOM 1029 O O . THR A 1 136 ? -3.086 14.258 -12.312 1 98.69 136 THR A O 1
ATOM 1032 N N . ARG A 1 137 ? -1.548 15.344 -13.477 1 98.56 137 ARG A N 1
ATOM 1033 C CA . ARG A 1 137 ? -2.34 15.344 -14.703 1 98.56 137 ARG A CA 1
ATOM 1034 C C . ARG A 1 137 ? -2.617 13.922 -15.172 1 98.56 137 ARG A C 1
ATOM 1036 O O . ARG A 1 137 ? -3.76 13.57 -15.484 1 98.56 137 ARG A O 1
ATOM 1043 N N . VAL A 1 138 ? -1.584 13.094 -15.195 1 98.81 138 VAL A N 1
ATOM 1044 C CA . VAL A 1 138 ? -1.737 11.703 -15.617 1 98.81 138 VAL A CA 1
ATOM 1045 C C . VAL A 1 138 ? -2.607 10.953 -14.609 1 98.81 138 VAL A C 1
ATOM 1047 O O . VAL A 1 138 ? -3.535 10.242 -14.992 1 98.81 138 VAL A O 1
ATOM 1050 N N . TRP A 1 139 ? -2.322 11.156 -13.352 1 98.81 139 TRP A N 1
ATOM 1051 C CA . TRP A 1 139 ? -3.018 10.484 -12.258 1 98.81 139 TRP A CA 1
ATOM 1052 C C . TRP A 1 139 ? -4.516 10.766 -12.312 1 98.81 139 TRP A C 1
ATOM 1054 O O . TRP A 1 139 ? -5.328 9.836 -12.258 1 98.81 139 TRP A O 1
ATOM 1064 N N . ARG A 1 140 ? -4.938 12.016 -12.453 1 98.75 140 ARG A N 1
ATOM 1065 C CA . ARG A 1 140 ? -6.34 12.406 -12.492 1 98.75 140 ARG A CA 1
ATOM 1066 C C . ARG A 1 140 ? -7.043 11.82 -13.711 1 98.75 140 ARG A C 1
ATOM 1068 O O . ARG A 1 140 ? -8.125 11.25 -13.594 1 98.75 140 ARG A O 1
ATOM 1075 N N . ARG A 1 141 ? -6.395 11.906 -14.852 1 98.75 141 ARG A N 1
ATOM 1076 C CA . ARG A 1 141 ? -6.996 11.43 -16.094 1 98.75 141 ARG A CA 1
ATOM 1077 C C . ARG A 1 141 ? -7.254 9.93 -16.031 1 98.75 141 ARG A C 1
ATOM 1079 O O . ARG A 1 141 ? -8.305 9.453 -16.469 1 98.75 141 ARG A O 1
ATOM 1086 N N . LEU A 1 142 ? -6.32 9.203 -15.508 1 98.81 142 LEU A N 1
ATOM 1087 C CA . LEU A 1 142 ? -6.484 7.762 -15.375 1 98.81 142 LEU A CA 1
ATOM 1088 C C . LEU A 1 142 ? -7.648 7.426 -14.453 1 98.81 142 LEU A C 1
ATOM 1090 O O . LEU A 1 142 ? -8.484 6.582 -14.773 1 98.81 142 LEU A O 1
ATOM 1094 N N . LEU A 1 143 ? -7.73 8.086 -13.305 1 98.75 143 LEU A N 1
ATOM 1095 C CA . LEU A 1 143 ? -8.773 7.812 -12.32 1 98.75 143 LEU A CA 1
ATOM 1096 C C . LEU A 1 143 ? -10.141 8.25 -12.852 1 98.75 143 LEU A C 1
ATOM 1098 O O . LEU A 1 143 ? -11.172 7.746 -12.406 1 98.75 143 LEU A O 1
ATOM 1102 N N . GLU A 1 144 ? -10.133 9.148 -13.758 1 98.5 144 GLU A N 1
ATOM 1103 C CA . GLU A 1 144 ? -11.383 9.609 -14.367 1 98.5 144 GLU A CA 1
ATOM 1104 C C . GLU A 1 144 ? -11.766 8.734 -15.555 1 98.5 144 GLU A C 1
ATOM 1106 O O . GLU A 1 144 ? -12.758 9.008 -16.234 1 98.5 144 GLU A O 1
ATOM 1111 N N . GLY A 1 145 ? -10.945 7.691 -15.891 1 97.88 145 GLY A N 1
ATOM 1112 C CA . GLY A 1 145 ? -11.367 6.645 -16.812 1 97.88 145 GLY A CA 1
ATOM 1113 C C . GLY A 1 145 ? -10.734 6.762 -18.188 1 97.88 145 GLY A C 1
ATOM 1114 O O . GLY A 1 145 ? -11.039 5.984 -19.094 1 97.88 145 GLY A O 1
ATOM 1115 N N . GLU A 1 146 ? -9.789 7.668 -18.391 1 98.25 146 GLU A N 1
ATOM 1116 C CA . GLU A 1 146 ? -9.156 7.859 -19.703 1 98.25 146 GLU A CA 1
ATOM 1117 C C . GLU A 1 146 ? -8.008 6.879 -19.906 1 98.25 146 GLU A C 1
ATOM 1119 O O . GLU A 1 146 ? -7.371 6.449 -18.938 1 98.25 146 GLU A O 1
ATOM 1124 N N . LYS A 1 147 ? -7.785 6.441 -21.125 1 98.31 147 LYS A N 1
ATOM 1125 C CA . LYS A 1 147 ? -6.492 5.914 -21.547 1 98.31 147 LYS A CA 1
ATOM 1126 C C . LYS A 1 147 ? -5.512 7.043 -21.859 1 98.31 147 LYS A C 1
ATOM 1128 O O . LYS A 1 147 ? -5.84 7.977 -22.594 1 98.31 147 LYS A O 1
ATOM 1133 N N . VAL A 1 148 ? -4.336 7.02 -21.359 1 98.75 148 VAL A N 1
ATOM 1134 C CA . VAL A 1 148 ? -3.521 8.227 -21.344 1 98.75 148 VAL A CA 1
ATOM 1135 C C . VAL A 1 148 ? -2.186 7.957 -22.031 1 98.75 148 VAL A C 1
ATOM 1137 O O . VAL A 1 148 ? -1.495 6.988 -21.703 1 98.75 148 VAL A O 1
ATOM 1140 N N . ASP A 1 149 ? -1.859 8.68 -23.031 1 98.81 149 ASP A N 1
ATOM 1141 C CA . ASP A 1 149 ? -0.502 8.93 -23.5 1 98.81 149 ASP A CA 1
ATOM 1142 C C . ASP A 1 149 ? -0.011 10.305 -23.047 1 98.81 149 ASP A C 1
ATOM 1144 O O . ASP A 1 149 ? -0.73 11.305 -23.172 1 98.81 149 ASP A O 1
ATOM 1148 N N . PHE A 1 150 ? 1.09 10.375 -22.484 1 98.75 150 PHE A N 1
ATOM 1149 C CA . PHE A 1 150 ? 1.627 11.625 -21.969 1 98.75 150 PHE A CA 1
ATOM 1150 C C . PHE A 1 150 ? 3.145 11.664 -22.109 1 98.75 150 PHE A C 1
ATOM 1152 O O . PHE A 1 150 ? 3.83 10.695 -21.766 1 98.75 150 PHE A O 1
ATOM 1159 N N . GLU A 1 151 ? 3.688 12.695 -22.625 1 98.44 151 GLU A N 1
ATOM 1160 C CA . GLU A 1 151 ? 5.125 12.922 -22.75 1 98.44 151 GLU A CA 1
ATOM 1161 C C . GLU A 1 151 ? 5.5 14.328 -22.297 1 98.44 151 GLU A C 1
ATOM 1163 O O . GLU A 1 151 ? 5.488 15.266 -23.094 1 98.44 151 GLU A O 1
ATOM 1168 N N . GLY A 1 152 ? 5.812 14.422 -21.047 1 98.06 152 GLY A N 1
ATOM 1169 C CA . GLY A 1 152 ? 6.258 15.688 -20.5 1 98.06 152 GLY A CA 1
ATOM 1170 C C . GLY A 1 152 ? 7.75 15.742 -20.25 1 98.06 152 GLY A C 1
ATOM 1171 O O . GLY A 1 152 ? 8.5 14.914 -20.766 1 98.06 152 GLY A O 1
ATOM 1172 N N . LYS A 1 153 ? 8.219 16.734 -19.531 1 97.38 153 LYS A N 1
ATOM 1173 C CA . LYS A 1 153 ? 9.625 16.906 -19.172 1 97.38 153 LYS A CA 1
ATOM 1174 C C . LYS A 1 153 ? 10.078 15.828 -18.188 1 97.38 153 LYS A C 1
ATOM 1176 O O . LYS A 1 153 ? 11.211 15.344 -18.266 1 97.38 153 LYS A O 1
ATOM 1181 N N . HIS A 1 154 ? 9.164 15.438 -17.266 1 97.12 154 HIS A N 1
ATOM 1182 C CA . HIS A 1 154 ? 9.547 14.57 -16.172 1 97.12 154 HIS A CA 1
ATOM 1183 C C . HIS A 1 154 ? 8.805 13.234 -16.234 1 97.12 154 HIS A C 1
ATOM 1185 O O . HIS A 1 154 ? 9.266 12.234 -15.68 1 97.12 154 HIS A O 1
ATOM 1191 N N . ILE A 1 155 ? 7.621 13.211 -16.875 1 97.81 155 ILE A N 1
ATOM 1192 C CA . ILE A 1 155 ? 6.758 12.031 -16.891 1 97.81 155 ILE A CA 1
ATOM 1193 C C . ILE A 1 155 ? 6.52 11.586 -18.344 1 97.81 155 ILE A C 1
ATOM 1195 O O . ILE A 1 155 ? 6.281 12.422 -19.219 1 97.81 155 ILE A O 1
ATOM 1199 N N . LYS A 1 156 ? 6.668 10.297 -18.547 1 98.25 156 LYS A N 1
ATOM 1200 C CA . LYS A 1 156 ? 6.309 9.68 -19.812 1 98.25 156 LYS A CA 1
ATOM 1201 C C . LYS A 1 156 ? 5.543 8.383 -19.594 1 98.25 156 LYS A C 1
ATOM 1203 O O . LYS A 1 156 ? 5.973 7.52 -18.828 1 98.25 156 LYS A O 1
ATOM 1208 N N . VAL A 1 157 ? 4.363 8.25 -20.172 1 98.62 157 VAL A N 1
ATOM 1209 C CA . VAL A 1 157 ? 3.592 7.008 -20.172 1 98.62 157 VAL A CA 1
ATOM 1210 C C . VAL A 1 157 ? 2.965 6.789 -21.547 1 98.62 157 VAL A C 1
ATOM 1212 O O . VAL A 1 157 ? 2.637 7.754 -22.25 1 98.62 157 VAL A O 1
ATOM 1215 N N . ARG A 1 158 ? 2.785 5.566 -21.938 1 98.62 158 ARG A N 1
ATOM 1216 C CA . ARG A 1 158 ? 2.15 5.184 -23.203 1 98.62 158 ARG A CA 1
ATOM 1217 C C . ARG A 1 158 ? 1.121 4.078 -22.984 1 98.62 158 ARG A C 1
ATOM 1219 O O . ARG A 1 158 ? 1.445 3.02 -22.438 1 98.62 158 ARG A O 1
ATOM 1226 N N . GLY A 1 159 ? -0.048 4.332 -23.359 1 97.94 159 GLY A N 1
ATOM 1227 C CA . GLY A 1 159 ? -1.115 3.354 -23.234 1 97.94 159 GLY A CA 1
ATOM 1228 C C . GLY A 1 159 ? -1.498 3.074 -21.797 1 97.94 159 GLY A C 1
ATOM 1229 O O . GLY A 1 159 ? -1.87 1.95 -21.453 1 97.94 159 GLY A O 1
ATOM 1230 N N . ALA A 1 160 ? -1.369 4.051 -20.906 1 98.25 160 ALA A N 1
ATOM 1231 C CA . ALA A 1 160 ? -1.721 3.877 -19.5 1 98.25 160 ALA A CA 1
ATOM 1232 C C . ALA A 1 160 ? -3.234 3.785 -19.328 1 98.25 160 ALA A C 1
ATOM 1234 O O . ALA A 1 160 ? -3.984 4.562 -19.922 1 98.25 160 ALA A O 1
ATOM 1235 N N . GLN A 1 161 ? -3.67 2.83 -18.516 1 97.12 161 GLN A N 1
ATOM 1236 C CA . GLN A 1 161 ? -5.102 2.691 -18.266 1 97.12 161 GLN A CA 1
ATOM 1237 C C . GLN A 1 161 ? -5.363 1.936 -16.969 1 97.12 161 GLN A C 1
ATOM 1239 O O . GLN A 1 161 ? -4.512 1.17 -16.5 1 97.12 161 GLN A O 1
ATOM 1244 N N . LEU A 1 162 ? -6.469 2.186 -16.406 1 96.56 162 LEU A N 1
ATOM 1245 C CA . LEU A 1 162 ? -6.977 1.427 -15.266 1 96.56 162 LEU A CA 1
ATOM 1246 C C . LEU A 1 162 ? -8.102 0.492 -15.688 1 96.56 162 LEU A C 1
ATOM 1248 O O . LEU A 1 162 ? -9.039 0.913 -16.375 1 96.56 162 LEU A O 1
ATOM 1252 N N . LEU A 1 163 ? -7.988 -0.71 -15.328 1 93.69 163 LEU A N 1
ATOM 1253 C CA . LEU A 1 163 ? -9.031 -1.67 -15.664 1 93.69 163 LEU A CA 1
ATOM 1254 C C . LEU A 1 163 ? -10.086 -1.743 -14.555 1 93.69 163 LEU A C 1
ATOM 1256 O O . LEU A 1 163 ? -11.211 -2.184 -14.797 1 93.69 163 LEU A O 1
ATOM 1260 N N . PHE A 1 164 ? -9.727 -1.352 -13.328 1 94 164 PHE A N 1
ATOM 1261 C CA . PHE A 1 164 ? -10.633 -1.287 -12.188 1 94 164 PHE A CA 1
ATOM 1262 C C . PHE A 1 164 ? -10.867 0.157 -11.758 1 94 164 PHE A C 1
ATOM 1264 O O . PHE A 1 164 ? -10.047 0.739 -11.047 1 94 164 PHE A O 1
ATOM 1271 N N . PRO A 1 165 ? -11.906 0.752 -12.148 1 94.75 165 PRO A N 1
ATOM 1272 C CA . PRO A 1 165 ? -12.172 2.154 -11.82 1 94.75 165 PRO A CA 1
ATOM 1273 C C . PRO A 1 165 ? -12.469 2.367 -10.336 1 94.75 165 PRO A C 1
ATOM 1275 O O . PRO A 1 165 ? -12.93 1.444 -9.656 1 94.75 165 PRO A O 1
ATOM 1278 N N . PRO A 1 166 ? -12.25 3.564 -9.828 1 97.25 166 PRO A N 1
ATOM 1279 C CA . PRO A 1 166 ? -12.633 3.852 -8.445 1 97.25 166 PRO A CA 1
ATOM 1280 C C . PRO A 1 166 ? -14.148 3.879 -8.242 1 97.25 166 PRO A C 1
ATOM 1282 O O . PRO A 1 166 ? -14.906 3.945 -9.211 1 97.25 166 PRO A O 1
ATOM 1285 N N . VAL A 1 167 ? -14.547 3.76 -6.945 1 96.44 167 VAL A N 1
ATOM 1286 C CA . VAL A 1 167 ? -15.938 3.877 -6.508 1 96.44 167 VAL A CA 1
ATOM 1287 C C . VAL A 1 167 ? -16.391 5.332 -6.617 1 96.44 167 VAL A C 1
ATOM 1289 O O . VAL A 1 167 ? -17.453 5.613 -7.168 1 96.44 167 VAL A O 1
ATOM 1292 N N . GLN A 1 168 ? -15.586 6.203 -6.152 1 97.31 168 GLN A N 1
ATOM 1293 C CA . GLN A 1 168 ? -15.914 7.625 -6.148 1 97.31 168 GLN A CA 1
ATOM 1294 C C . GLN A 1 168 ? -15.805 8.219 -7.547 1 97.31 168 GLN A C 1
ATOM 1296 O O . GLN A 1 168 ? -14.883 7.891 -8.297 1 97.31 168 GLN A O 1
ATOM 1301 N N . GLN A 1 169 ? -16.75 8.961 -7.891 1 96.5 169 GLN A N 1
ATOM 1302 C CA . GLN A 1 169 ? -16.75 9.664 -9.164 1 96.5 169 GLN A CA 1
ATOM 1303 C C . GLN A 1 169 ? -16.641 11.172 -8.961 1 96.5 169 GLN A C 1
ATOM 1305 O O . GLN A 1 169 ? -17.234 11.719 -8.023 1 96.5 169 GLN A O 1
ATOM 1310 N N . PRO A 1 170 ? -16.047 11.938 -9.844 1 97.44 170 PRO A N 1
ATOM 1311 C CA . PRO A 1 170 ? -15.258 11.445 -10.969 1 97.44 170 PRO A CA 1
ATOM 1312 C C . PRO A 1 170 ? -13.977 10.734 -10.531 1 97.44 170 PRO A C 1
ATOM 1314 O O . PRO A 1 170 ? -13.367 10.016 -11.32 1 97.44 170 PRO A O 1
ATOM 1317 N N . ARG A 1 171 ? -13.461 10.945 -9.367 1 98.06 171 ARG A N 1
ATOM 1318 C CA . ARG A 1 171 ? -12.297 10.344 -8.734 1 98.06 171 ARG A CA 1
ATOM 1319 C C . ARG A 1 171 ? -12.266 10.641 -7.238 1 98.06 171 ARG A C 1
ATOM 1321 O O . ARG A 1 171 ? -12.945 11.547 -6.766 1 98.06 171 ARG A O 1
ATOM 1328 N N . PRO A 1 172 ? -11.445 9.836 -6.465 1 98.56 172 PRO A N 1
ATOM 1329 C CA . PRO A 1 172 ? -11.25 10.266 -5.078 1 98.56 172 PRO A CA 1
ATOM 1330 C C . PRO A 1 172 ? -10.688 11.688 -4.977 1 98.56 172 PRO A C 1
ATOM 1332 O O . PRO A 1 172 ? -9.844 12.078 -5.781 1 98.56 172 PRO A O 1
ATOM 1335 N N . PRO A 1 173 ? -11.164 12.453 -4.027 1 98.62 173 PRO A N 1
ATOM 1336 C CA . PRO A 1 173 ? -10.734 13.844 -3.9 1 98.62 173 PRO A CA 1
ATOM 1337 C C . PRO A 1 173 ? -9.234 13.984 -3.666 1 98.62 173 PRO A C 1
ATOM 1339 O O . PRO A 1 173 ? -8.633 13.156 -2.965 1 98.62 173 PRO A O 1
ATOM 1342 N N . LEU A 1 174 ? -8.688 14.984 -4.266 1 98.81 174 LEU A N 1
ATOM 1343 C CA . LEU A 1 174 ? -7.266 15.289 -4.148 1 98.81 174 LEU A CA 1
ATOM 1344 C C . LEU A 1 174 ? -7.047 16.578 -3.361 1 98.81 174 LEU A C 1
ATOM 1346 O O . LEU A 1 174 ? -7.5 17.641 -3.775 1 98.81 174 LEU A O 1
ATOM 1350 N N . TYR A 1 175 ? -6.406 16.422 -2.197 1 98.75 175 TYR A N 1
ATOM 1351 C CA . TYR A 1 175 ? -6.012 17.531 -1.329 1 98.75 175 TYR A CA 1
ATOM 1352 C C . TYR A 1 175 ? -4.574 17.953 -1.604 1 98.75 175 TYR A C 1
ATOM 1354 O O . TYR A 1 175 ? -3.797 17.188 -2.188 1 98.75 175 TYR A O 1
ATOM 1362 N N . PHE A 1 176 ? -4.277 19.141 -1.291 1 97.62 176 PHE A N 1
ATOM 1363 C CA . PHE A 1 176 ? -2.914 19.625 -1.454 1 97.62 176 PHE A CA 1
ATOM 1364 C C . PHE A 1 176 ? -2.695 20.891 -0.635 1 97.62 176 PHE A C 1
ATOM 1366 O O . PHE A 1 176 ? -3.605 21.719 -0.49 1 97.62 176 PHE A O 1
ATOM 1373 N N . GLY A 1 177 ? -1.504 20.891 -0.051 1 91.94 177 GLY A N 1
ATOM 1374 C CA . GLY A 1 177 ? -1.11 22.109 0.646 1 91.94 177 GLY A CA 1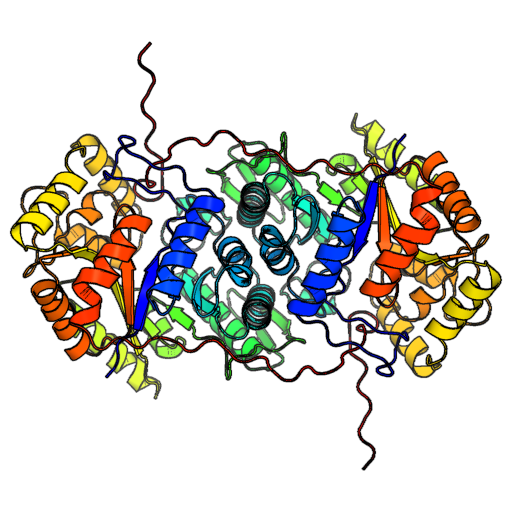
ATOM 1375 C C . GLY A 1 177 ? 0.269 22.594 0.253 1 91.94 177 GLY A C 1
ATOM 1376 O O . GLY A 1 177 ? 1.18 21.797 0.026 1 91.94 177 GLY A O 1
ATOM 1377 N N . GLY A 1 178 ? 0.487 23.812 -0.077 1 88.56 178 GLY A N 1
ATOM 1378 C CA . GLY A 1 178 ? 1.716 24.531 -0.368 1 88.56 178 GLY A CA 1
ATOM 1379 C C . GLY A 1 178 ? 1.524 26.031 -0.439 1 88.56 178 GLY A C 1
ATOM 1380 O O . GLY A 1 178 ? 0.552 26.516 -1.026 1 88.56 178 GLY A O 1
ATOM 1381 N N . SER A 1 179 ? 2.43 26.719 0.237 1 90.44 179 SER A N 1
ATOM 1382 C CA . SER A 1 179 ? 2.205 28.156 0.402 1 90.44 179 SER A CA 1
ATOM 1383 C C . SER A 1 179 ? 2.99 28.953 -0.627 1 90.44 179 SER A C 1
ATOM 1385 O O . SER A 1 179 ? 2.828 30.172 -0.726 1 90.44 179 SER A O 1
ATOM 1387 N N . SER A 1 180 ? 3.885 28.312 -1.432 1 91.19 180 SER A N 1
ATOM 1388 C CA . SER A 1 180 ? 4.613 29.031 -2.471 1 91.19 180 SER A CA 1
ATOM 1389 C C . SER A 1 180 ? 3.711 29.359 -3.658 1 91.19 180 SER A C 1
ATOM 1391 O O . SER A 1 180 ? 2.646 28.75 -3.816 1 91.19 180 SER A O 1
ATOM 1393 N N . ASP A 1 181 ? 4.164 30.297 -4.465 1 93.94 181 ASP A N 1
ATOM 1394 C CA . ASP A 1 181 ? 3.387 30.672 -5.645 1 93.94 181 ASP A CA 1
ATOM 1395 C C . ASP A 1 181 ? 3.189 29.469 -6.57 1 93.94 181 ASP A C 1
ATOM 1397 O O . ASP A 1 181 ? 2.082 29.234 -7.055 1 93.94 181 ASP A O 1
ATOM 1401 N N . VAL A 1 182 ? 4.25 28.75 -6.777 1 93.88 182 VAL A N 1
ATOM 1402 C CA . VAL A 1 182 ? 4.188 27.609 -7.672 1 93.88 182 VAL A CA 1
ATOM 1403 C C . VAL A 1 182 ? 3.256 26.547 -7.09 1 93.88 182 VAL A C 1
ATOM 1405 O O . VAL A 1 182 ? 2.539 25.859 -7.832 1 93.88 182 VAL A O 1
ATOM 1408 N N . ALA A 1 183 ? 3.24 26.375 -5.824 1 94.5 183 ALA A N 1
ATOM 1409 C CA . ALA A 1 183 ? 2.346 25.438 -5.164 1 94.5 183 ALA A CA 1
ATOM 1410 C C . ALA A 1 183 ? 0.889 25.859 -5.305 1 94.5 183 ALA A C 1
ATOM 1412 O O . ALA A 1 183 ? 0.016 25.031 -5.586 1 94.5 183 ALA A O 1
ATOM 1413 N N . GLN A 1 184 ? 0.643 27.141 -5.098 1 96.38 184 GLN A N 1
ATOM 1414 C CA . GLN A 1 184 ? -0.718 27.656 -5.223 1 96.38 184 GLN A CA 1
ATOM 1415 C C . GLN A 1 184 ? -1.231 27.516 -6.652 1 96.38 184 GLN A C 1
ATOM 1417 O O . GLN A 1 184 ? -2.418 27.25 -6.867 1 96.38 184 GLN A O 1
ATOM 1422 N N . ASP A 1 185 ? -0.334 27.703 -7.613 1 96.75 185 ASP A N 1
ATOM 1423 C CA . ASP A 1 185 ? -0.714 27.531 -9.008 1 96.75 185 ASP A CA 1
ATOM 1424 C C . ASP A 1 185 ? -1.138 26.078 -9.281 1 96.75 185 ASP A C 1
ATOM 1426 O O . ASP A 1 185 ? -2.137 25.844 -9.961 1 96.75 185 ASP A O 1
ATOM 1430 N N . LEU A 1 186 ? -0.363 25.172 -8.75 1 96.56 186 LEU A N 1
ATOM 1431 C CA . LEU A 1 186 ? -0.712 23.75 -8.883 1 96.56 186 LEU A CA 1
ATOM 1432 C C . LEU A 1 186 ? -2.068 23.469 -8.25 1 96.56 186 LEU A C 1
ATOM 1434 O O . LEU A 1 186 ? -2.914 22.812 -8.859 1 96.56 186 LEU A O 1
ATOM 1438 N N . ALA A 1 187 ? -2.266 23.953 -7.062 1 97.31 187 ALA A N 1
ATOM 1439 C CA . ALA A 1 187 ? -3.523 23.75 -6.352 1 97.31 187 ALA A CA 1
ATOM 1440 C C . ALA A 1 187 ? -4.699 24.312 -7.141 1 97.31 187 ALA A C 1
ATOM 1442 O O . ALA A 1 187 ? -5.727 23.641 -7.305 1 97.31 187 ALA A O 1
ATOM 1443 N N . ALA A 1 188 ? -4.531 25.516 -7.605 1 97.69 188 ALA A N 1
ATOM 1444 C CA . ALA A 1 188 ? -5.574 26.219 -8.344 1 97.69 188 ALA A CA 1
ATOM 1445 C C . ALA A 1 188 ? -5.996 25.438 -9.578 1 97.69 188 ALA A C 1
ATOM 1447 O O . ALA A 1 188 ? -7.18 25.406 -9.93 1 97.69 188 ALA A O 1
ATOM 1448 N N . GLU A 1 189 ? -5.07 24.766 -10.117 1 97.56 189 GLU A N 1
ATOM 1449 C CA . GLU A 1 189 ? -5.324 24.109 -11.398 1 97.56 189 GLU A CA 1
ATOM 1450 C C . GLU A 1 189 ? -5.848 22.688 -11.195 1 97.56 189 GLU A C 1
ATOM 1452 O O . GLU A 1 189 ? -6.664 22.203 -11.984 1 97.56 189 GLU A O 1
ATOM 1457 N N . GLN A 1 190 ? -5.449 22.016 -10.125 1 97.75 190 GLN A N 1
ATOM 1458 C CA . GLN A 1 190 ? -5.574 20.578 -10.281 1 97.75 190 GLN A CA 1
ATOM 1459 C C . GLN A 1 190 ? -6.203 19.938 -9.047 1 97.75 190 GLN A C 1
ATOM 1461 O O . GLN A 1 190 ? -6.613 18.781 -9.078 1 97.75 190 GLN A O 1
ATOM 1466 N N . VAL A 1 191 ? -6.328 20.547 -7.898 1 97.88 191 VAL A N 1
ATOM 1467 C CA . VAL A 1 191 ? -6.727 19.812 -6.711 1 97.88 191 VAL A CA 1
ATOM 1468 C C . VAL A 1 191 ? -8.125 20.234 -6.277 1 97.88 191 VAL A C 1
ATOM 1470 O O . VAL A 1 191 ? -8.633 21.266 -6.723 1 97.88 191 VAL A O 1
ATOM 1473 N N . ASP A 1 192 ? -8.75 19.453 -5.457 1 98.5 192 ASP A N 1
ATOM 1474 C CA . ASP A 1 192 ? -10.125 19.703 -5.02 1 98.5 192 ASP A CA 1
ATOM 1475 C C . ASP A 1 192 ? -10.156 20.547 -3.754 1 98.5 192 ASP A C 1
ATOM 1477 O O . ASP A 1 192 ? -11.102 21.297 -3.533 1 98.5 192 ASP A O 1
ATOM 1481 N N . LEU A 1 193 ? -9.148 20.375 -2.947 1 98.69 193 LEU A N 1
ATOM 1482 C CA . LEU A 1 193 ? -9.125 21.062 -1.657 1 98.69 193 LEU A CA 1
ATOM 1483 C C . LEU A 1 193 ? -7.715 21.531 -1.322 1 98.69 193 LEU A C 1
ATOM 1485 O O . LEU A 1 193 ? -6.762 20.766 -1.373 1 98.69 193 LEU A O 1
ATOM 1489 N N . TYR A 1 194 ? -7.574 22.812 -1.06 1 98.56 194 TYR A N 1
ATOM 1490 C CA . TYR A 1 194 ? -6.32 23.438 -0.647 1 98.56 194 TYR A CA 1
ATOM 1491 C C . TYR A 1 194 ? -6.211 23.484 0.872 1 98.56 194 TYR A C 1
ATOM 1493 O O . TYR A 1 194 ? -7.086 24.031 1.547 1 98.56 194 TYR A O 1
ATOM 1501 N N . LEU A 1 195 ? -5.137 22.922 1.381 1 98 195 LEU A N 1
ATOM 1502 C CA . LEU A 1 195 ? -4.895 22.875 2.818 1 98 195 LEU A CA 1
ATOM 1503 C C . LEU A 1 195 ? -3.902 23.953 3.236 1 98 195 LEU A C 1
ATOM 1505 O O . LEU A 1 195 ? -2.818 24.062 2.658 1 98 195 LEU A O 1
ATOM 1509 N N . THR A 1 196 ? -4.23 24.719 4.211 1 96.56 196 THR A N 1
ATOM 1510 C CA . THR A 1 196 ? -3.287 25.641 4.828 1 96.56 196 THR A CA 1
ATOM 1511 C C . THR A 1 196 ? -2.979 25.219 6.262 1 96.56 196 THR A C 1
ATOM 1513 O O . THR A 1 196 ? -3.5 24.219 6.746 1 96.56 196 THR A O 1
ATOM 1516 N N . TRP A 1 197 ? -2.072 25.891 6.91 1 95.12 197 TRP A N 1
ATOM 1517 C CA . TRP A 1 197 ? -1.711 25.641 8.305 1 95.12 197 TRP A CA 1
ATOM 1518 C C . TRP A 1 197 ? -2.35 26.672 9.227 1 95.12 197 TRP A C 1
ATOM 1520 O O . TRP A 1 197 ? -2.951 27.641 8.758 1 95.12 197 TRP A O 1
ATOM 1530 N N . GLY A 1 198 ? -2.215 26.359 10.492 1 95.19 198 GLY A N 1
ATOM 1531 C CA . GLY A 1 198 ? -2.797 27.25 11.469 1 95.19 198 GLY A CA 1
ATOM 1532 C C . GLY A 1 198 ? -2.025 28.547 11.617 1 95.19 198 GLY A C 1
ATOM 1533 O O . GLY A 1 198 ? -1.061 28.625 12.383 1 95.19 198 GLY A O 1
ATOM 1534 N N . GLU A 1 199 ? -2.396 29.594 10.875 1 95.94 199 GLU A N 1
ATOM 1535 C CA . GLU A 1 199 ? -1.895 30.969 10.969 1 95.94 199 GLU A CA 1
ATOM 1536 C C . GLU A 1 199 ? -2.979 31.922 11.461 1 95.94 199 GLU A C 1
ATOM 1538 O O . GLU A 1 199 ? -4.156 31.562 11.516 1 95.94 199 GLU A O 1
ATOM 1543 N N . PRO A 1 200 ? -2.5 33.094 11.938 1 96.75 200 PRO A N 1
ATOM 1544 C CA . PRO A 1 200 ? -3.535 34.062 12.32 1 96.75 200 PRO A CA 1
ATOM 1545 C C . PRO A 1 200 ? -4.602 34.25 11.242 1 96.75 200 PRO A C 1
ATOM 1547 O O . PRO A 1 200 ? -4.289 34.25 10.047 1 96.75 200 PRO A O 1
ATOM 1550 N N . PRO A 1 201 ? -5.895 34.344 11.656 1 97.69 201 PRO A N 1
ATOM 1551 C CA . PRO A 1 201 ? -7.016 34.375 10.711 1 97.69 201 PRO A CA 1
ATOM 1552 C C . PRO A 1 201 ? -6.805 35.344 9.555 1 97.69 201 PRO A C 1
ATOM 1554 O O . PRO A 1 201 ? -7.164 35.031 8.414 1 97.69 201 PRO A O 1
ATOM 1557 N N . GLU A 1 202 ? -6.168 36.469 9.812 1 97 202 GLU A N 1
ATOM 1558 C CA . GLU A 1 202 ? -5.957 37.469 8.758 1 97 202 GLU A CA 1
ATOM 1559 C C . GLU A 1 202 ? -5.012 36.938 7.688 1 97 202 GLU A C 1
ATOM 1561 O O . GLU A 1 202 ? -5.188 37.219 6.5 1 97 202 GLU A O 1
ATOM 1566 N N . GLN A 1 203 ? -4.016 36.219 8.125 1 96.38 203 GLN A N 1
ATOM 1567 C CA . GLN A 1 203 ? -3.068 35.625 7.188 1 96.38 203 GLN A CA 1
ATOM 1568 C C . GLN A 1 203 ? -3.719 34.5 6.387 1 96.38 203 GLN A C 1
ATOM 1570 O O . GLN A 1 203 ? -3.457 34.344 5.191 1 96.38 203 GLN A O 1
ATOM 1575 N N . VAL A 1 204 ? -4.57 33.75 6.996 1 97.5 204 VAL A N 1
ATOM 1576 C CA . VAL A 1 204 ? -5.301 32.688 6.32 1 97.5 204 VAL A CA 1
ATOM 1577 C C . VAL A 1 204 ? -6.258 33.281 5.293 1 97.5 204 VAL A C 1
ATOM 1579 O O . VAL A 1 204 ? -6.371 32.781 4.172 1 97.5 204 VAL A O 1
ATOM 1582 N N . LYS A 1 205 ? -6.922 34.344 5.695 1 98.19 205 LYS A N 1
ATOM 1583 C CA . LYS A 1 205 ? -7.832 35.062 4.793 1 98.19 205 LYS A CA 1
ATOM 1584 C C . LYS A 1 205 ? -7.117 35.469 3.512 1 98.19 205 LYS A C 1
ATOM 1586 O O . LYS A 1 205 ? -7.648 35.281 2.412 1 98.19 205 LYS A O 1
ATOM 1591 N N . GLU A 1 206 ? -5.957 36.031 3.695 1 97.31 206 GLU A N 1
ATOM 1592 C CA . GLU A 1 206 ? -5.168 36.469 2.553 1 97.31 206 GLU A CA 1
ATOM 1593 C C . GLU A 1 206 ? -4.809 35.312 1.636 1 97.31 206 GLU A C 1
ATOM 1595 O O . GLU A 1 206 ? -4.93 35.406 0.413 1 97.31 206 GLU A O 1
ATOM 1600 N N . LYS A 1 207 ? -4.355 34.25 2.201 1 96.62 207 LYS A N 1
ATOM 1601 C CA . LYS A 1 207 ? -3.963 33.094 1.434 1 96.62 207 LYS A CA 1
ATOM 1602 C C . LYS A 1 207 ? -5.152 32.5 0.674 1 96.62 207 LYS A C 1
ATOM 1604 O O . LYS A 1 207 ? -5.027 32.125 -0.498 1 96.62 207 LYS A O 1
ATOM 1609 N N . ILE A 1 208 ? -6.27 32.406 1.332 1 97.94 208 ILE A N 1
ATOM 1610 C CA . ILE A 1 208 ? -7.488 31.891 0.717 1 97.94 208 ILE A CA 1
ATOM 1611 C C . ILE A 1 208 ? -7.867 32.75 -0.481 1 97.94 208 ILE A C 1
ATOM 1613 O O . ILE A 1 208 ? -8.203 32.25 -1.549 1 97.94 208 ILE A O 1
ATOM 1617 N N . ALA A 1 209 ? -7.805 34.062 -0.275 1 98.12 209 ALA A N 1
ATOM 1618 C CA . ALA A 1 209 ? -8.148 35 -1.354 1 98.12 209 ALA A CA 1
ATOM 1619 C C . ALA A 1 209 ? -7.227 34.781 -2.555 1 98.12 209 ALA A C 1
ATOM 1621 O O . ALA A 1 209 ? -7.68 34.812 -3.703 1 98.12 209 ALA A O 1
ATOM 1622 N N . GLN A 1 210 ? -5.969 34.594 -2.275 1 97.75 210 GLN A N 1
ATOM 1623 C CA . GLN A 1 210 ? -4.988 34.406 -3.336 1 97.75 210 GLN A CA 1
ATOM 1624 C C . GLN A 1 210 ? -5.297 33.125 -4.129 1 97.75 210 GLN A C 1
ATOM 1626 O O . GLN A 1 210 ? -5.344 33.156 -5.359 1 97.75 210 GLN A O 1
ATOM 1631 N N . VAL A 1 211 ? -5.516 32.031 -3.463 1 98.12 211 VAL A N 1
ATOM 1632 C CA . VAL A 1 211 ? -5.75 30.75 -4.117 1 98.12 211 VAL A CA 1
ATOM 1633 C C . VAL A 1 211 ? -7.086 30.781 -4.859 1 98.12 211 VAL A C 1
ATOM 1635 O O . VAL A 1 211 ? -7.203 30.25 -5.961 1 98.12 211 VAL A O 1
ATOM 1638 N N . ARG A 1 212 ? -8.109 31.422 -4.27 1 98.25 212 ARG A N 1
ATOM 1639 C CA . ARG A 1 212 ? -9.406 31.562 -4.926 1 98.25 212 ARG A CA 1
ATOM 1640 C C . ARG A 1 212 ? -9.266 32.312 -6.25 1 98.25 212 ARG A C 1
ATOM 1642 O O . ARG A 1 212 ? -9.891 31.938 -7.246 1 98.25 212 ARG A O 1
ATOM 1649 N N . ALA A 1 213 ? -8.531 33.375 -6.191 1 98.38 213 ALA A N 1
ATOM 1650 C CA . ALA A 1 213 ? -8.32 34.156 -7.402 1 98.38 213 ALA A CA 1
ATOM 1651 C C . ALA A 1 213 ? -7.605 33.344 -8.477 1 98.38 213 ALA A C 1
ATOM 1653 O O . ALA A 1 213 ? -7.969 33.406 -9.656 1 98.38 213 ALA A O 1
ATOM 1654 N N . LYS A 1 214 ? -6.59 32.656 -8.078 1 98.19 214 LYS A N 1
ATOM 1655 C CA . LYS A 1 214 ? -5.852 31.812 -9.008 1 98.19 214 LYS A CA 1
ATOM 1656 C C . LYS A 1 214 ? -6.746 30.734 -9.609 1 98.19 214 LYS A C 1
ATOM 1658 O O . LYS A 1 214 ? -6.676 30.453 -10.805 1 98.19 214 LYS A O 1
ATOM 1663 N N . ALA A 1 215 ? -7.551 30.094 -8.773 1 98.5 215 ALA A N 1
ATOM 1664 C CA . ALA A 1 215 ? -8.477 29.062 -9.25 1 98.5 215 ALA A CA 1
ATOM 1665 C C . ALA A 1 215 ? -9.5 29.656 -10.211 1 98.5 215 ALA A C 1
ATOM 1667 O O . ALA A 1 215 ? -9.812 29.047 -11.242 1 98.5 215 ALA A O 1
ATOM 1668 N N . ALA A 1 216 ? -10.016 30.828 -9.883 1 98.38 216 ALA A N 1
ATOM 1669 C CA . ALA A 1 216 ? -11 31.516 -10.727 1 98.38 216 ALA A CA 1
ATOM 1670 C C . ALA A 1 216 ? -10.438 31.781 -12.117 1 98.38 216 ALA A C 1
ATOM 1672 O O . ALA A 1 216 ? -11.172 31.734 -13.109 1 98.38 216 ALA A O 1
ATOM 1673 N N . ALA A 1 217 ? -9.211 32.094 -12.18 1 98.25 217 ALA A N 1
ATOM 1674 C CA . ALA A 1 217 ? -8.547 32.344 -13.453 1 98.25 217 ALA A CA 1
ATOM 1675 C C . ALA A 1 217 ? -8.578 31.094 -14.344 1 98.25 217 ALA A C 1
ATOM 1677 O O . ALA A 1 217 ? -8.5 31.203 -15.57 1 98.25 217 ALA A O 1
ATOM 1678 N N . HIS A 1 218 ? -8.719 29.938 -13.742 1 97.69 218 HIS A N 1
ATOM 1679 C CA . HIS A 1 218 ? -8.836 28.688 -14.484 1 97.69 218 HIS A CA 1
ATOM 1680 C C . HIS A 1 218 ? -10.297 28.281 -14.656 1 97.69 218 HIS A C 1
ATOM 1682 O O . HIS A 1 218 ? -10.594 27.188 -15.141 1 97.69 218 HIS A O 1
ATOM 1688 N N . GLY A 1 219 ? -11.242 29.078 -14.156 1 98.25 219 GLY A N 1
ATOM 1689 C CA . GLY A 1 219 ? -12.656 28.719 -14.172 1 98.25 219 GLY A CA 1
ATOM 1690 C C . GLY A 1 219 ? -13.016 27.641 -13.18 1 98.25 219 GLY A C 1
ATOM 1691 O O . GLY A 1 219 ? -13.961 26.875 -13.398 1 98.25 219 GLY A O 1
ATOM 1692 N N . ARG A 1 220 ? -12.156 27.516 -12.156 1 98.06 220 ARG A N 1
ATOM 1693 C CA . ARG A 1 220 ? -12.359 26.469 -11.164 1 98.06 220 ARG A CA 1
ATOM 1694 C C . ARG A 1 220 ? -12.664 27.062 -9.789 1 98.06 220 ARG A C 1
ATOM 1696 O O . ARG A 1 220 ? -12.414 28.25 -9.555 1 98.06 220 ARG A O 1
ATOM 1703 N N . THR A 1 221 ? -13.32 26.266 -8.992 1 97.69 221 THR A N 1
ATOM 1704 C CA . THR A 1 221 ? -13.422 26.531 -7.559 1 97.69 221 THR A CA 1
ATOM 1705 C C . THR A 1 221 ? -12.648 25.484 -6.762 1 97.69 221 THR A C 1
ATOM 1707 O O . THR A 1 221 ? -12.523 24.328 -7.199 1 97.69 221 THR A O 1
ATOM 1710 N N . VAL A 1 222 ? -12.07 25.859 -5.715 1 97.94 222 VAL A N 1
ATOM 1711 C CA . VAL A 1 222 ? -11.352 24.969 -4.824 1 97.94 222 VAL A CA 1
ATOM 1712 C C . VAL A 1 222 ? -11.906 25.094 -3.406 1 97.94 222 VAL A C 1
ATOM 1714 O O . VAL A 1 222 ? -12.266 26.188 -2.967 1 97.94 222 VAL A O 1
ATOM 1717 N N . ARG A 1 223 ? -12.016 24 -2.74 1 98.38 223 ARG A N 1
ATOM 1718 C CA . ARG A 1 223 ? -12.383 24 -1.329 1 98.38 223 ARG A CA 1
ATOM 1719 C C . ARG A 1 223 ? -11.164 24.25 -0.447 1 98.38 223 ARG A C 1
ATOM 1721 O O . ARG A 1 223 ? -10.023 24.141 -0.907 1 98.38 223 ARG A O 1
ATOM 1728 N N . PHE A 1 224 ? -11.406 24.594 0.77 1 98.62 224 PHE A N 1
ATOM 1729 C CA . PHE A 1 224 ? -10.297 24.969 1.643 1 98.62 224 PHE A CA 1
ATOM 1730 C C . PHE A 1 224 ? -10.352 24.188 2.951 1 98.62 224 PHE A C 1
ATOM 1732 O O . PHE A 1 224 ? -11.438 23.922 3.479 1 98.62 224 PHE A O 1
ATOM 1739 N N . GLY A 1 225 ? -9.195 23.797 3.426 1 98.62 225 GLY A N 1
ATOM 1740 C CA . GLY A 1 225 ? -9.016 23.172 4.723 1 98.62 225 GLY A CA 1
ATOM 1741 C C . GLY A 1 225 ? -7.848 23.734 5.508 1 98.62 225 GLY A C 1
ATOM 1742 O O . GLY A 1 225 ? -7.062 24.531 4.977 1 98.62 225 GLY A O 1
ATOM 1743 N N . ILE A 1 226 ? -7.766 23.344 6.785 1 98.38 226 ILE A N 1
ATOM 1744 C CA . ILE A 1 226 ? -6.711 23.859 7.652 1 98.38 226 ILE A CA 1
ATOM 1745 C C . ILE A 1 226 ? -6.234 22.766 8.602 1 98.38 226 ILE A C 1
ATOM 1747 O O . ILE A 1 226 ? -7.043 21.984 9.109 1 98.38 226 ILE A O 1
ATOM 1751 N N . ARG A 1 227 ? -4.98 22.594 8.719 1 97.94 227 ARG A N 1
ATOM 1752 C CA . ARG A 1 227 ? -4.363 21.656 9.656 1 97.94 227 ARG A CA 1
ATOM 1753 C C . ARG A 1 227 ? -3.98 22.359 10.953 1 97.94 227 ARG A C 1
ATOM 1755 O O . ARG A 1 227 ? -3.268 23.375 10.93 1 97.94 227 ARG A O 1
ATOM 1762 N N . LEU A 1 228 ? -4.492 21.844 12.125 1 97.44 228 LEU A N 1
ATOM 1763 C CA . LEU A 1 228 ? -4.246 22.422 13.438 1 97.44 228 LEU A CA 1
ATOM 1764 C C . LEU A 1 228 ? -4.16 21.344 14.508 1 97.44 228 LEU A C 1
ATOM 1766 O O . LEU A 1 228 ? -4.836 20.312 14.414 1 97.44 228 LEU A O 1
ATOM 1770 N N . HIS A 1 229 ? -3.324 21.625 15.477 1 98.12 229 HIS A N 1
ATOM 1771 C CA . HIS A 1 229 ? -3.523 20.922 16.734 1 98.12 229 HIS A CA 1
ATOM 1772 C C . HIS A 1 229 ? -4.633 21.578 17.562 1 98.12 229 HIS A C 1
ATOM 1774 O O . HIS A 1 229 ? -5.031 22.703 17.297 1 98.12 229 HIS A O 1
ATOM 1780 N N . VAL A 1 230 ? -5.129 20.812 18.5 1 98.69 230 VAL A N 1
ATOM 1781 C CA . VAL A 1 230 ? -6.137 21.344 19.422 1 98.69 230 VAL A CA 1
ATOM 1782 C C . VAL A 1 230 ? -5.871 20.844 20.828 1 98.69 230 VAL A C 1
ATOM 1784 O O . VAL A 1 230 ? -5.473 19.688 21.016 1 98.69 230 VAL A O 1
ATOM 1787 N N . ILE A 1 231 ? -5.957 21.688 21.781 1 98.81 231 ILE A N 1
ATOM 1788 C CA . ILE A 1 231 ? -5.902 21.391 23.203 1 98.81 231 ILE A CA 1
ATOM 1789 C C . ILE A 1 231 ? -7.168 21.906 23.891 1 98.81 231 ILE A C 1
ATOM 1791 O O . ILE A 1 231 ? -7.246 23.078 24.281 1 98.81 231 ILE A O 1
ATOM 1795 N N . VAL A 1 232 ? -8.133 21.016 24.062 1 98.81 232 VAL A N 1
ATOM 1796 C CA . VAL A 1 232 ? -9.438 21.375 24.609 1 98.81 232 VAL A CA 1
ATOM 1797 C C . VAL A 1 232 ? -9.609 20.75 26 1 98.81 232 VAL A C 1
ATOM 1799 O O . VAL A 1 232 ? -9.234 19.594 26.219 1 98.81 232 VAL A O 1
ATOM 1802 N N . ARG A 1 233 ? -10.094 21.547 26.906 1 98.81 233 ARG A N 1
ATOM 1803 C CA . ARG A 1 233 ? -10.414 21.094 28.266 1 98.81 233 ARG A CA 1
ATOM 1804 C C . ARG A 1 233 ? -11.75 21.672 28.734 1 98.81 233 ARG A C 1
ATOM 1806 O O . ARG A 1 233 ? -12.406 22.406 27.984 1 98.81 233 ARG A O 1
ATOM 1813 N N . GLU A 1 234 ? -12.141 21.297 29.984 1 98.25 234 GLU A N 1
ATOM 1814 C CA . GLU A 1 234 ? -13.383 21.797 30.562 1 98.25 234 GLU A CA 1
ATOM 1815 C C . GLU A 1 234 ? -13.305 23.312 30.781 1 98.25 234 GLU A C 1
ATOM 1817 O O . GLU A 1 234 ? -14.305 24.016 30.641 1 98.25 234 GLU A O 1
ATOM 1822 N N . THR A 1 235 ? -12.07 23.734 31.156 1 98.5 235 THR A N 1
ATOM 1823 C CA . THR A 1 235 ? -11.875 25.172 31.344 1 98.5 235 THR A CA 1
ATOM 1824 C C . THR A 1 235 ? -10.68 25.656 30.516 1 98.5 235 THR A C 1
ATOM 1826 O O . THR A 1 235 ? -9.766 24.875 30.234 1 98.5 235 THR A O 1
ATOM 1829 N N . THR A 1 236 ? -10.742 26.906 30.172 1 98.5 236 THR A N 1
ATOM 1830 C CA . THR A 1 236 ? -9.648 27.516 29.422 1 98.5 236 THR A CA 1
ATOM 1831 C C . THR A 1 236 ? -8.344 27.453 30.219 1 98.5 236 THR A C 1
ATOM 1833 O O . THR A 1 236 ? -7.281 27.203 29.656 1 98.5 236 THR A O 1
ATOM 1836 N N . GLU A 1 237 ? -8.43 27.703 31.5 1 98.5 237 GLU A N 1
ATOM 1837 C CA . GLU A 1 237 ? -7.246 27.656 32.344 1 98.5 237 GLU A CA 1
ATOM 1838 C C . GLU A 1 237 ? -6.586 26.281 32.312 1 98.5 237 GLU A C 1
ATOM 1840 O O . GLU A 1 237 ? -5.367 26.172 32.156 1 98.5 237 GLU A O 1
ATOM 1845 N N . GLU A 1 238 ? -7.371 25.266 32.375 1 98.62 238 GLU A N 1
ATOM 1846 C CA . GLU A 1 238 ? -6.859 23.891 32.312 1 98.62 238 GLU A CA 1
ATOM 1847 C C . GLU A 1 238 ? -6.203 23.625 30.969 1 98.62 238 GLU A C 1
ATOM 1849 O O . GLU A 1 238 ? -5.199 22.906 30.891 1 98.62 238 GLU A O 1
ATOM 1854 N N . ALA A 1 239 ? -6.805 24.141 29.906 1 98.81 239 ALA A N 1
ATOM 1855 C CA . ALA A 1 239 ? -6.266 23.953 28.562 1 98.81 239 ALA A CA 1
ATOM 1856 C C . ALA A 1 239 ? -4.879 24.562 28.438 1 98.81 239 ALA A C 1
ATOM 1858 O O . ALA A 1 239 ? -3.969 23.969 27.875 1 98.81 239 ALA A O 1
ATOM 1859 N N . TRP A 1 240 ? -4.734 25.766 28.969 1 98.38 240 TRP A N 1
ATOM 1860 C CA . TRP A 1 240 ? -3.443 26.453 28.891 1 98.38 240 TRP A CA 1
ATOM 1861 C C . TRP A 1 240 ? -2.406 25.734 29.75 1 98.38 240 TRP A C 1
ATOM 1863 O O . TRP A 1 240 ? -1.229 25.672 29.391 1 98.38 240 TRP A O 1
ATOM 1873 N N . GLN A 1 241 ? -2.826 25.219 30.906 1 98.44 241 GLN A N 1
ATOM 1874 C CA . GLN A 1 241 ? -1.929 24.391 31.703 1 98.44 241 GLN A CA 1
ATOM 1875 C C . GLN A 1 241 ? -1.455 23.172 30.922 1 98.44 241 GLN A C 1
ATOM 1877 O O . GLN A 1 241 ? -0.286 22.781 31.016 1 98.44 241 GLN A O 1
ATOM 1882 N N . ALA A 1 242 ? -2.383 22.594 30.203 1 98.5 242 ALA A N 1
ATOM 1883 C CA . ALA A 1 242 ? -2.039 21.438 29.375 1 98.5 242 ALA A CA 1
ATOM 1884 C C . ALA A 1 242 ? -1.046 21.828 28.281 1 98.5 242 ALA A C 1
ATOM 1886 O O . ALA A 1 242 ? -0.129 21.062 27.969 1 98.5 242 ALA A O 1
ATOM 1887 N N . ALA A 1 243 ? -1.213 22.938 27.672 1 98 243 ALA A N 1
ATOM 1888 C CA . ALA A 1 243 ? -0.279 23.438 26.656 1 98 243 ALA A CA 1
ATOM 1889 C C . ALA A 1 243 ? 1.119 23.609 27.25 1 98 243 ALA A C 1
ATOM 1891 O O . ALA A 1 243 ? 2.109 23.188 26.641 1 98 243 ALA A O 1
ATOM 1892 N N . ASP A 1 244 ? 1.116 24.219 28.422 1 96.75 244 ASP A N 1
ATOM 1893 C CA . ASP A 1 244 ? 2.395 24.422 29.109 1 96.75 244 ASP A CA 1
ATOM 1894 C C . ASP A 1 244 ? 3.061 23.078 29.422 1 96.75 244 ASP A C 1
ATOM 1896 O O . ASP A 1 244 ? 4.273 22.938 29.25 1 96.75 244 ASP A O 1
ATOM 1900 N N . ARG A 1 245 ? 2.289 22.188 29.844 1 97.12 245 ARG A N 1
ATOM 1901 C CA . ARG A 1 245 ? 2.801 20.859 30.188 1 97.12 245 ARG A CA 1
ATOM 1902 C C . ARG A 1 245 ? 3.367 20.156 28.969 1 97.12 245 ARG A C 1
ATOM 1904 O O . ARG A 1 245 ? 4.355 19.422 29.062 1 97.12 245 ARG A O 1
ATOM 1911 N N . LEU A 1 246 ? 2.766 20.344 27.875 1 96.19 246 LEU A N 1
ATOM 1912 C CA . LEU A 1 246 ? 3.15 19.672 26.625 1 96.19 246 LEU A CA 1
ATOM 1913 C C . LEU A 1 246 ? 4.598 20 26.266 1 96.19 246 LEU A C 1
ATOM 1915 O O . LEU A 1 246 ? 5.297 19.172 25.688 1 96.19 246 LEU A O 1
ATOM 1919 N N . ILE A 1 247 ? 5.105 21.172 26.656 1 94.94 247 ILE A N 1
ATOM 1920 C CA . ILE A 1 247 ? 6.449 21.578 26.266 1 94.94 247 ILE A CA 1
ATOM 1921 C C . ILE A 1 247 ? 7.34 21.672 27.5 1 94.94 247 ILE A C 1
ATOM 1923 O O . ILE A 1 247 ? 8.391 22.312 27.469 1 94.94 247 ILE A O 1
ATOM 1927 N N . ALA A 1 248 ? 6.926 21.125 28.578 1 94.38 248 ALA A N 1
ATOM 1928 C CA . ALA A 1 248 ? 7.613 21.266 29.859 1 94.38 248 ALA A CA 1
ATOM 1929 C C . ALA A 1 248 ? 9 20.625 29.812 1 94.38 248 ALA A C 1
ATOM 1931 O O . ALA A 1 248 ? 9.883 21 30.594 1 94.38 248 ALA A O 1
ATOM 1932 N N . HIS A 1 249 ? 9.211 19.672 28.891 1 91.94 249 HIS A N 1
ATOM 1933 C CA . HIS A 1 249 ? 10.477 18.953 28.859 1 91.94 249 HIS A CA 1
ATOM 1934 C C . HIS A 1 249 ? 11.367 19.453 27.719 1 91.94 249 HIS A C 1
ATOM 1936 O O . HIS A 1 249 ? 12.422 18.875 27.453 1 91.94 249 HIS A O 1
ATOM 1942 N N . LEU A 1 250 ? 10.961 20.5 27.078 1 90.06 250 LEU A N 1
ATOM 1943 C CA . LEU A 1 250 ? 11.75 21.016 25.953 1 90.06 250 LEU A CA 1
ATOM 1944 C C . LEU A 1 250 ? 12.914 21.859 26.469 1 90.06 250 LEU A C 1
ATOM 1946 O O . LEU A 1 250 ? 12.727 22.781 27.25 1 90.06 250 LEU A O 1
ATOM 1950 N N . ASP A 1 251 ? 14.062 21.375 26.031 1 89.31 251 ASP A N 1
ATOM 1951 C CA . ASP A 1 251 ? 15.227 22.188 26.375 1 89.31 251 ASP A CA 1
ATOM 1952 C C . ASP A 1 251 ? 15.703 23 25.172 1 89.31 251 ASP A C 1
ATOM 1954 O O . ASP A 1 251 ? 15.273 22.75 24.047 1 89.31 251 ASP A O 1
ATOM 1958 N N . ASP A 1 252 ? 16.547 23.891 25.438 1 90.06 252 ASP A N 1
ATOM 1959 C CA . ASP A 1 252 ? 16.984 24.844 24.422 1 90.06 252 ASP A CA 1
ATOM 1960 C C . ASP A 1 252 ? 17.766 24.141 23.312 1 90.06 252 ASP A C 1
ATOM 1962 O O . ASP A 1 252 ? 17.719 24.547 22.156 1 90.06 252 ASP A O 1
ATOM 1966 N N . GLU A 1 253 ? 18.438 23.219 23.703 1 89.31 253 GLU A N 1
ATOM 1967 C CA . GLU A 1 253 ? 19.234 22.484 22.719 1 89.31 253 GLU A CA 1
ATOM 1968 C C . GLU A 1 253 ? 18.359 21.781 21.703 1 89.31 253 GLU A C 1
ATOM 1970 O O . GLU A 1 253 ? 18.609 21.828 20.5 1 89.31 253 GLU A O 1
ATOM 1975 N N . THR A 1 254 ? 17.328 21.141 22.203 1 88.12 254 THR A N 1
ATOM 1976 C CA . THR A 1 254 ? 16.391 20.453 21.328 1 88.12 254 THR A CA 1
ATOM 1977 C C . THR A 1 254 ? 15.688 21.438 20.406 1 88.12 254 THR A C 1
ATOM 1979 O O . THR A 1 254 ? 15.531 21.156 19.203 1 88.12 254 THR A O 1
ATOM 1982 N N . ILE A 1 255 ? 15.305 22.516 20.875 1 90.12 255 ILE A N 1
ATOM 1983 C CA . ILE A 1 255 ? 14.648 23.547 20.078 1 90.12 255 ILE A CA 1
ATOM 1984 C C . ILE A 1 255 ? 15.602 24.031 19 1 90.12 255 ILE A C 1
ATOM 1986 O O . ILE A 1 255 ? 15.227 24.141 17.828 1 90.12 255 ILE A O 1
ATOM 1990 N N . ALA A 1 256 ? 16.812 24.25 19.391 1 90.31 256 ALA A N 1
ATOM 1991 C CA . ALA A 1 256 ? 17.797 24.75 18.453 1 90.31 256 ALA A CA 1
ATOM 1992 C C . ALA A 1 256 ? 18.031 23.75 17.312 1 90.31 256 ALA A C 1
ATOM 1994 O O . ALA A 1 256 ? 18.141 24.141 16.156 1 90.31 256 ALA A O 1
ATOM 1995 N N . LYS A 1 257 ? 18.094 22.547 17.656 1 87.44 257 LYS A N 1
ATOM 1996 C CA . LYS A 1 257 ? 18.281 21.5 16.672 1 87.44 257 LYS A CA 1
ATOM 1997 C C . LYS A 1 257 ? 17.109 21.438 15.703 1 87.44 257 LYS A C 1
ATOM 1999 O O . LYS A 1 257 ? 17.297 21.297 14.492 1 87.44 257 LYS A O 1
ATOM 2004 N N . ALA A 1 258 ? 15.93 21.469 16.25 1 87.94 258 ALA A N 1
ATOM 2005 C CA . ALA A 1 258 ? 14.727 21.453 15.422 1 87.94 258 ALA A CA 1
ATOM 2006 C C . ALA A 1 258 ? 14.695 22.641 14.477 1 87.94 258 ALA A C 1
ATOM 2008 O O . ALA A 1 258 ? 14.406 22.5 13.281 1 87.94 258 ALA A O 1
ATOM 2009 N N . GLN A 1 259 ? 15.047 23.781 15 1 88 259 GLN A N 1
ATOM 2010 C CA . GLN A 1 259 ? 15.039 25 14.203 1 88 259 GLN A CA 1
ATOM 2011 C C . GLN A 1 259 ? 16.078 24.938 13.086 1 88 259 GLN A C 1
ATOM 2013 O O . GLN A 1 259 ? 15.82 25.406 11.969 1 88 259 GLN A O 1
ATOM 2018 N N . ALA A 1 260 ? 17.172 24.375 13.359 1 87.69 260 ALA A N 1
ATOM 2019 C CA . ALA A 1 260 ? 18.203 24.203 12.344 1 87.69 260 ALA A CA 1
ATOM 2020 C C . ALA A 1 260 ? 17.734 23.266 11.234 1 87.69 260 ALA A C 1
ATOM 2022 O O . ALA A 1 260 ? 18 23.5 10.055 1 87.69 260 ALA A O 1
ATOM 2023 N N . ALA A 1 261 ? 17.047 22.25 11.617 1 84.88 261 ALA A N 1
ATOM 2024 C CA . ALA A 1 261 ? 16.5 21.312 10.641 1 84.88 261 ALA A CA 1
ATOM 2025 C C . ALA A 1 261 ? 15.461 21.984 9.75 1 84.88 261 ALA A C 1
ATOM 2027 O O . ALA A 1 261 ? 15.445 21.766 8.539 1 84.88 261 ALA A O 1
ATOM 2028 N N . PHE A 1 262 ? 14.602 22.766 10.336 1 84.88 262 PHE A N 1
ATOM 2029 C CA . PHE A 1 262 ? 13.586 23.484 9.578 1 84.88 262 PHE A CA 1
ATOM 2030 C C . PHE A 1 262 ? 14.227 24.422 8.57 1 84.88 262 PHE A C 1
ATOM 2032 O O . PHE A 1 262 ? 13.719 24.594 7.457 1 84.88 262 PHE A O 1
ATOM 2039 N N . ALA A 1 263 ? 15.336 24.969 8.961 1 85.38 263 ALA A N 1
ATOM 2040 C CA . ALA A 1 263 ? 16.016 25.953 8.125 1 85.38 263 ALA A CA 1
ATOM 2041 C C . ALA A 1 263 ? 16.594 25.312 6.871 1 85.38 263 ALA A C 1
ATOM 2043 O O . ALA A 1 263 ? 16.797 26 5.859 1 85.38 263 ALA A O 1
ATOM 2044 N N . ARG A 1 264 ? 16.766 24.078 6.906 1 83.81 264 ARG A N 1
ATOM 2045 C CA . ARG A 1 264 ? 17.344 23.359 5.777 1 83.81 264 ARG A CA 1
ATOM 2046 C C . ARG A 1 264 ? 16.266 22.984 4.758 1 83.81 264 ARG A C 1
ATOM 2048 O O . ARG A 1 264 ? 16.578 22.609 3.623 1 83.81 264 ARG A O 1
ATOM 2055 N N . GLN A 1 265 ? 15.062 23.078 5.164 1 84.69 265 GLN A N 1
ATOM 2056 C CA . GLN A 1 265 ? 13.961 22.75 4.262 1 84.69 265 GLN A CA 1
ATOM 2057 C C . GLN A 1 265 ? 13.641 23.922 3.332 1 84.69 265 GLN A C 1
ATOM 2059 O O . GLN A 1 265 ? 13.906 25.078 3.664 1 84.69 265 GLN A O 1
ATOM 2064 N N . ASP A 1 266 ? 13.117 23.609 2.195 1 86 266 ASP A N 1
ATOM 2065 C CA . ASP A 1 266 ? 12.789 24.656 1.242 1 86 266 ASP A CA 1
ATOM 2066 C C . ASP A 1 266 ? 11.281 24.891 1.174 1 86 266 ASP A C 1
ATOM 2068 O O . ASP A 1 266 ? 10.773 25.375 0.162 1 86 266 ASP A O 1
ATOM 2072 N N . SER A 1 267 ? 10.578 24.516 2.178 1 86.06 267 SER A N 1
ATOM 2073 C CA . SER A 1 267 ? 9.141 24.719 2.287 1 86.06 267 SER A CA 1
ATOM 2074 C C . SER A 1 267 ? 8.805 26.125 2.771 1 86.06 267 SER A C 1
ATOM 2076 O O . SER A 1 267 ? 9.156 26.5 3.893 1 86.06 267 SER A O 1
ATOM 2078 N N . VAL A 1 268 ? 8.047 26.859 1.96 1 87 268 VAL A N 1
ATOM 2079 C CA . VAL A 1 268 ? 7.602 28.203 2.332 1 87 268 VAL A CA 1
ATOM 2080 C C . VAL A 1 268 ? 6.652 28.109 3.525 1 87 268 VAL A C 1
ATOM 2082 O O . VAL A 1 268 ? 6.711 28.938 4.438 1 87 268 VAL A O 1
ATOM 2085 N N . GLY A 1 269 ? 5.812 27.109 3.551 1 87.19 269 GLY A N 1
ATOM 2086 C CA . GLY A 1 269 ? 4.906 26.906 4.668 1 87.19 269 GLY A CA 1
ATOM 2087 C C . GLY A 1 269 ? 5.625 26.688 5.984 1 87.19 269 GLY A C 1
ATOM 2088 O O . GLY A 1 269 ? 5.254 27.266 7.008 1 87.19 269 GLY A O 1
ATOM 2089 N N . GLN A 1 270 ? 6.625 25.875 5.879 1 87.44 270 GLN A N 1
ATOM 2090 C CA . GLN A 1 270 ? 7.418 25.609 7.074 1 87.44 270 GLN A CA 1
ATOM 2091 C C . GLN A 1 270 ? 8.102 26.891 7.574 1 87.44 270 GLN A C 1
ATOM 2093 O O . GLN A 1 270 ? 8.164 27.125 8.781 1 87.44 270 GLN A O 1
ATOM 2098 N N . GLN A 1 271 ? 8.594 27.719 6.715 1 88.56 271 GLN A N 1
ATOM 2099 C CA . GLN A 1 271 ? 9.25 28.969 7.082 1 88.56 271 GLN A CA 1
ATOM 2100 C C . GLN A 1 271 ? 8.273 29.922 7.766 1 88.56 271 GLN A C 1
ATOM 2102 O O . GLN A 1 271 ? 8.617 30.562 8.766 1 88.56 271 GLN A O 1
ATOM 2107 N N . ARG A 1 272 ? 7.117 29.969 7.234 1 88.5 272 ARG A N 1
ATOM 2108 C CA . ARG A 1 272 ? 6.094 30.828 7.812 1 88.5 272 ARG A CA 1
ATOM 2109 C C . ARG A 1 272 ? 5.73 30.391 9.219 1 88.5 272 ARG A C 1
ATOM 2111 O O . ARG A 1 272 ? 5.582 31.219 10.125 1 88.5 272 ARG A O 1
ATOM 2118 N N . MET A 1 273 ? 5.617 29.094 9.453 1 89.31 273 MET A N 1
ATOM 2119 C CA . MET A 1 273 ? 5.293 28.547 10.766 1 89.31 273 MET A CA 1
ATOM 2120 C C . MET A 1 273 ? 6.398 28.859 11.773 1 89.31 273 MET A C 1
ATOM 2122 O O . MET A 1 273 ? 6.125 29.25 12.906 1 89.31 273 MET A O 1
ATOM 2126 N N . ALA A 1 274 ? 7.598 28.703 11.273 1 87.94 274 ALA A N 1
ATOM 2127 C CA . ALA A 1 274 ? 8.742 28.984 12.141 1 87.94 274 ALA A CA 1
ATOM 2128 C C . ALA A 1 274 ? 8.797 30.453 12.531 1 87.94 274 ALA A C 1
ATOM 2130 O O . ALA A 1 274 ? 9.18 30.797 13.656 1 87.94 274 ALA A O 1
ATOM 2131 N N . ALA A 1 275 ? 8.375 31.312 11.695 1 89.62 275 ALA A N 1
ATOM 2132 C CA . ALA A 1 275 ? 8.43 32.75 11.922 1 89.62 275 ALA A CA 1
ATOM 2133 C C . ALA A 1 275 ? 7.426 33.188 12.992 1 89.62 275 ALA A C 1
ATOM 2135 O O . ALA A 1 275 ? 7.555 34.25 13.578 1 89.62 275 ALA A O 1
ATOM 2136 N N . LEU A 1 276 ? 6.418 32.375 13.266 1 89.44 276 LEU A N 1
ATOM 2137 C CA . LEU A 1 276 ? 5.363 32.719 14.219 1 89.44 276 LEU A CA 1
ATOM 2138 C C . LEU A 1 276 ? 5.91 32.75 15.641 1 89.44 276 LEU A C 1
ATOM 2140 O O . LEU A 1 276 ? 5.391 33.5 16.484 1 89.44 276 LEU A O 1
ATOM 2144 N N . HIS A 1 277 ? 6.934 31.922 15.922 1 87.94 277 HIS A N 1
ATOM 2145 C CA . HIS A 1 277 ? 7.441 31.859 17.281 1 87.94 277 HIS A CA 1
ATOM 2146 C C . HIS A 1 277 ? 8.906 32.281 17.344 1 87.94 277 HIS A C 1
ATOM 2148 O O . HIS A 1 277 ? 9.398 32.656 18.406 1 87.94 277 HIS A O 1
ATOM 2154 N N . GLY A 1 278 ? 9.586 32.156 16.266 1 83.38 278 GLY A N 1
ATOM 2155 C CA . GLY A 1 278 ? 10.969 32.594 16.219 1 83.38 278 GLY A CA 1
ATOM 2156 C C . GLY A 1 278 ? 11.875 31.797 17.141 1 83.38 278 GLY A C 1
ATOM 2157 O O . GLY A 1 278 ? 12.875 32.344 17.641 1 83.38 278 GLY A O 1
ATOM 2158 N N . GLY A 1 279 ? 11.43 30.641 17.5 1 82.31 279 GLY A N 1
ATOM 2159 C CA . GLY A 1 279 ? 12.203 29.797 18.391 1 82.31 279 GLY A CA 1
ATOM 2160 C C . GLY A 1 279 ? 12.055 30.172 19.859 1 82.31 279 GLY A C 1
ATOM 2161 O O . GLY A 1 279 ? 12.719 29.609 20.719 1 82.31 279 GLY A O 1
ATOM 2162 N N . ARG A 1 280 ? 11.188 31.031 20.141 1 85.25 280 ARG A N 1
ATOM 2163 C CA . ARG A 1 280 ? 11.039 31.562 21.5 1 85.25 280 ARG A CA 1
ATOM 2164 C C . ARG A 1 280 ? 9.914 30.844 22.234 1 85.25 280 ARG A C 1
ATOM 2166 O O . ARG A 1 280 ? 8.828 30.656 21.703 1 85.25 280 ARG A O 1
ATOM 2173 N N . ARG A 1 281 ? 10.125 30.531 23.422 1 86.75 281 ARG A N 1
ATOM 2174 C CA . ARG A 1 281 ? 9.141 29.828 24.25 1 86.75 281 ARG A CA 1
ATOM 2175 C C . ARG A 1 281 ? 8.25 30.812 25 1 86.75 281 ARG A C 1
ATOM 2177 O O . ARG A 1 281 ? 7.203 30.422 25.531 1 86.75 281 ARG A O 1
ATOM 2184 N N . ASP A 1 282 ? 8.664 32.031 25.078 1 85.06 282 ASP A N 1
ATOM 2185 C CA . ASP A 1 282 ? 7.992 32.969 25.969 1 85.06 282 ASP A CA 1
ATOM 2186 C C . ASP A 1 282 ? 6.887 33.75 25.25 1 85.06 282 ASP A C 1
ATOM 2188 O O . ASP A 1 282 ? 6.141 34.5 25.875 1 85.06 282 ASP A O 1
ATOM 2192 N N . GLN A 1 283 ? 6.746 33.656 24.016 1 87.94 283 GLN A N 1
ATOM 2193 C CA . GLN A 1 283 ? 5.699 34.312 23.25 1 87.94 283 GLN A CA 1
ATOM 2194 C C . GLN A 1 283 ? 5.086 33.375 22.234 1 87.94 283 GLN A C 1
ATOM 2196 O O . GLN A 1 283 ? 5.289 33.531 21.016 1 87.94 283 GLN A O 1
ATOM 2201 N N . LEU A 1 284 ? 4.191 32.594 22.781 1 94.56 284 LEU A N 1
ATOM 2202 C CA . LEU A 1 284 ? 3.75 31.5 21.922 1 94.56 284 LEU A CA 1
ATOM 2203 C C . LEU A 1 284 ? 2.287 31.672 21.531 1 94.56 284 LEU A C 1
ATOM 2205 O O . LEU A 1 284 ? 1.798 31 20.625 1 94.56 284 LEU A O 1
ATOM 2209 N N . GLU A 1 285 ? 1.545 32.5 22.25 1 96.19 285 GLU A N 1
ATOM 2210 C CA . GLU A 1 285 ? 0.209 32.844 21.75 1 96.19 285 GLU A CA 1
ATOM 2211 C C . GLU A 1 285 ? 0.264 33.906 20.656 1 96.19 285 GLU A C 1
ATOM 2213 O O . GLU A 1 285 ? 0.45 35.094 20.953 1 96.19 285 GLU A O 1
ATOM 2218 N N . ILE A 1 286 ? -0.032 33.594 19.484 1 95.19 286 ILE A N 1
ATOM 2219 C CA . ILE A 1 286 ? 0.265 34.438 18.344 1 95.19 286 ILE A CA 1
ATOM 2220 C C . ILE A 1 286 ? -1.021 35.094 17.844 1 95.19 286 ILE A C 1
ATOM 2222 O O . ILE A 1 286 ? -0.979 36.031 17.031 1 95.19 286 ILE A O 1
ATOM 2226 N N . SER A 1 287 ? -2.088 34.688 18.219 1 95.81 287 SER A N 1
ATOM 2227 C CA . SER A 1 287 ? -3.451 35.156 18.031 1 95.81 287 SER A CA 1
ATOM 2228 C C . SER A 1 287 ? -4.375 34.656 19.125 1 95.81 287 SER A C 1
ATOM 2230 O O . SER A 1 287 ? -3.982 33.812 19.922 1 95.81 287 SER A O 1
ATOM 2232 N N . PRO A 1 288 ? -5.531 35.25 19.281 1 96.31 288 PRO A N 1
ATOM 2233 C CA . PRO A 1 288 ? -6.402 34.781 20.359 1 96.31 288 PRO A CA 1
ATOM 2234 C C . PRO A 1 288 ? -6.566 33.25 20.344 1 96.31 288 PRO A C 1
ATOM 2236 O O . PRO A 1 288 ? -7.148 32.688 19.422 1 96.31 288 PRO A O 1
ATOM 2239 N N . ASN A 1 289 ? -6.039 32.594 21.422 1 96.94 289 ASN A N 1
ATOM 2240 C CA . ASN A 1 289 ? -6.051 31.172 21.766 1 96.94 289 ASN A CA 1
ATOM 2241 C C . ASN A 1 289 ? -5.363 30.328 20.688 1 96.94 289 ASN A C 1
ATOM 2243 O O . ASN A 1 289 ? -5.629 29.141 20.562 1 96.94 289 ASN A O 1
ATOM 2247 N N . LEU A 1 290 ? -4.637 30.938 19.75 1 98.12 290 LEU A N 1
ATOM 2248 C CA . LEU A 1 290 ? -3.76 30.234 18.812 1 98.12 290 LEU A CA 1
ATOM 2249 C C . LEU A 1 290 ? -2.326 30.219 19.328 1 98.12 290 LEU A C 1
ATOM 2251 O O . LEU A 1 290 ? -1.688 31.266 19.469 1 98.12 290 LEU A O 1
ATOM 2255 N N . TRP A 1 291 ? -1.843 29.031 19.578 1 97.94 291 TRP A N 1
ATOM 2256 C CA . TRP A 1 291 ? -0.598 28.812 20.312 1 97.94 291 TRP A CA 1
ATOM 2257 C C . TRP A 1 291 ? 0.442 28.141 19.422 1 97.94 291 TRP A C 1
ATOM 2259 O O . TRP A 1 291 ? 0.16 27.125 18.781 1 97.94 291 TRP A O 1
ATOM 2269 N N . ALA A 1 292 ? 1.651 28.641 19.281 1 96.62 292 ALA A N 1
ATOM 2270 C CA . ALA A 1 292 ? 2.678 28.188 18.359 1 96.62 292 ALA A CA 1
ATOM 2271 C C . ALA A 1 292 ? 3.67 27.25 19.047 1 96.62 292 ALA A C 1
ATOM 2273 O O . ALA A 1 292 ? 4.738 26.969 18.5 1 96.62 292 ALA A O 1
ATOM 2274 N N . GLY A 1 293 ? 3.33 26.781 20.203 1 95.19 293 GLY A N 1
ATOM 2275 C CA . GLY A 1 293 ? 4.262 25.984 20.984 1 95.19 293 GLY A CA 1
ATOM 2276 C C . GLY A 1 293 ? 4.617 24.672 20.312 1 95.19 293 GLY A C 1
ATOM 2277 O O . GLY A 1 293 ? 5.734 24.172 20.469 1 95.19 293 GLY A O 1
ATOM 2278 N N . VAL A 1 294 ? 3.697 24.062 19.609 1 94.12 294 VAL A N 1
ATOM 2279 C CA . VAL A 1 294 ? 3.936 22.797 18.938 1 94.12 294 VAL A CA 1
ATOM 2280 C C . VAL A 1 294 ? 5.055 22.953 17.906 1 94.12 294 VAL A C 1
ATOM 2282 O O . VAL A 1 294 ? 5.887 22.047 17.734 1 94.12 294 VAL A O 1
ATOM 2285 N N . GLY A 1 295 ? 5.109 24.078 17.266 1 92.88 295 GLY A N 1
ATOM 2286 C CA . GLY A 1 295 ? 6.031 24.344 16.172 1 92.88 295 GLY A CA 1
ATOM 2287 C C . GLY A 1 295 ? 7.461 24.531 16.641 1 92.88 295 GLY A C 1
ATOM 2288 O O . GLY A 1 295 ? 8.375 24.656 15.812 1 92.88 295 GLY A O 1
ATOM 2289 N N . LEU A 1 296 ? 7.691 24.562 17.922 1 91.44 296 LEU A N 1
ATOM 2290 C CA . LEU A 1 296 ? 9.055 24.672 18.422 1 91.44 296 LEU A CA 1
ATOM 2291 C C . LEU A 1 296 ? 9.883 23.453 18.016 1 91.44 296 LEU A C 1
ATOM 2293 O O . LEU A 1 296 ? 11.102 23.562 17.828 1 91.44 296 LEU A O 1
ATOM 2297 N N . VAL A 1 297 ? 9.133 22.266 17.828 1 88.25 297 VAL A N 1
ATOM 2298 C CA . VAL A 1 297 ? 9.914 21.078 17.547 1 88.25 297 VAL A CA 1
ATOM 2299 C C . VAL A 1 297 ? 9.211 20.25 16.469 1 88.25 297 VAL A C 1
ATOM 2301 O O . VAL A 1 297 ? 9.812 19.359 15.867 1 88.25 297 VAL A O 1
ATOM 2304 N N . ARG A 1 298 ? 7.98 20.453 16.297 1 85.5 298 ARG A N 1
ATOM 2305 C CA . ARG A 1 298 ? 7.242 19.703 15.281 1 85.5 298 ARG A CA 1
ATOM 2306 C C . ARG A 1 298 ? 7.125 20.5 13.992 1 85.5 298 ARG A C 1
ATOM 2308 O O . ARG A 1 298 ? 6.645 21.641 13.992 1 85.5 298 ARG A O 1
ATOM 2315 N N . GLY A 1 299 ? 7.531 19.859 12.914 1 78.81 299 GLY A N 1
ATOM 2316 C CA . GLY A 1 299 ? 7.355 20.469 11.609 1 78.81 299 GLY A CA 1
ATOM 2317 C C . GLY A 1 299 ? 5.938 20.359 11.086 1 78.81 299 GLY A C 1
ATOM 2318 O O . GLY A 1 299 ? 5.148 19.547 11.57 1 78.81 299 GLY A O 1
ATOM 2319 N N . GLY A 1 300 ? 5.598 21.188 10.109 1 81.62 300 GLY A N 1
ATOM 2320 C CA . GLY A 1 300 ? 4.254 21.172 9.555 1 81.62 300 GLY A CA 1
ATOM 2321 C C . GLY A 1 300 ? 3.262 21.969 10.367 1 81.62 300 GLY A C 1
ATOM 2322 O O . GLY A 1 300 ? 3.502 23.141 10.664 1 81.62 300 GLY A O 1
ATOM 2323 N N . ALA A 1 301 ? 2.229 21.328 10.797 1 81.38 301 ALA A N 1
ATOM 2324 C CA . ALA A 1 301 ? 1.237 21.984 11.641 1 81.38 301 ALA A CA 1
ATOM 2325 C C . ALA A 1 301 ? 1.808 22.297 13.023 1 81.38 301 ALA A C 1
ATOM 2327 O O . ALA A 1 301 ? 1.698 21.484 13.938 1 81.38 301 ALA A O 1
ATOM 2328 N N . GLY A 1 302 ? 2.279 23.547 13.188 1 90.94 302 GLY A N 1
ATOM 2329 C CA . GLY A 1 302 ? 3.025 23.906 14.375 1 90.94 302 GLY A CA 1
ATOM 2330 C C . GLY A 1 302 ? 2.209 24.719 15.367 1 90.94 302 GLY A C 1
ATOM 2331 O O . GLY A 1 302 ? 2.738 25.188 16.375 1 90.94 302 GLY A O 1
ATOM 2332 N N . THR A 1 303 ? 0.937 24.844 15.102 1 96.88 303 THR A N 1
ATOM 2333 C CA . THR A 1 303 ? 0.131 25.656 16.016 1 96.88 303 THR A CA 1
ATOM 2334 C C . THR A 1 303 ? -1.031 24.828 16.562 1 96.88 303 THR A C 1
ATOM 2336 O O . THR A 1 303 ? -1.38 23.781 16.016 1 96.88 303 THR A O 1
ATOM 2339 N N . ALA A 1 304 ? -1.583 25.328 17.703 1 98.44 304 ALA A N 1
ATOM 2340 C CA . ALA A 1 304 ? -2.705 24.672 18.375 1 98.44 304 ALA A CA 1
ATOM 2341 C C . ALA A 1 304 ? -3.742 25.703 18.828 1 98.44 304 ALA A C 1
ATOM 2343 O O . ALA A 1 304 ? -3.389 26.781 19.312 1 98.44 304 ALA A O 1
ATOM 2344 N N . LEU A 1 305 ? -4.988 25.375 18.672 1 98.81 305 LEU A N 1
ATOM 2345 C CA . LEU A 1 305 ? -6.047 26.109 19.359 1 98.81 305 LEU A CA 1
ATOM 2346 C C . LEU A 1 305 ? -6.191 25.625 20.797 1 98.81 305 LEU A C 1
ATOM 2348 O O . LEU A 1 305 ? -6.316 24.422 21.047 1 98.81 305 LEU A O 1
ATOM 2352 N N . VAL A 1 306 ? -6.164 26.594 21.75 1 98.81 306 VAL A N 1
ATOM 2353 C CA . VAL A 1 306 ? -6.133 26.25 23.172 1 98.81 306 VAL A CA 1
ATOM 2354 C C . VAL A 1 306 ? -7.328 26.891 23.875 1 98.81 306 VAL A C 1
ATOM 2356 O O . VAL A 1 306 ? -7.566 28.094 23.75 1 98.81 306 VAL A O 1
ATOM 2359 N N . GLY A 1 307 ? -8.062 26.078 24.594 1 98.88 307 GLY A N 1
ATOM 2360 C CA . GLY A 1 307 ? -9.172 26.625 25.375 1 98.88 307 GLY A CA 1
ATOM 2361 C C . GLY A 1 307 ? -10.234 25.594 25.703 1 98.88 307 GLY A C 1
ATOM 2362 O O . GLY A 1 307 ? -10.031 24.406 25.484 1 98.88 307 GLY A O 1
ATOM 2363 N N . ASP A 1 308 ? -11.359 26.062 26.375 1 98.75 308 ASP A N 1
ATOM 2364 C CA . ASP A 1 308 ? -12.523 25.203 26.562 1 98.75 308 ASP A CA 1
ATOM 2365 C C . ASP A 1 308 ? -13.289 25.016 25.266 1 98.75 308 ASP A C 1
ATOM 2367 O O . ASP A 1 308 ? -12.922 25.594 24.234 1 98.75 308 ASP A O 1
ATOM 2371 N N . GLY A 1 309 ? -14.273 24.172 25.234 1 98.44 309 GLY A N 1
ATOM 2372 C CA . GLY A 1 309 ? -15.047 23.844 24.047 1 98.44 309 GLY A CA 1
ATOM 2373 C C . GLY A 1 309 ? -15.547 25.062 23.297 1 98.44 309 GLY A C 1
ATOM 2374 O O . GLY A 1 309 ? -15.234 25.25 22.125 1 98.44 309 GLY A O 1
ATOM 2375 N N . PRO A 1 310 ? -16.25 25.938 24 1 98.62 310 PRO A N 1
ATOM 2376 C CA . PRO A 1 310 ? -16.797 27.109 23.328 1 98.62 310 PRO A CA 1
ATOM 2377 C C . PRO A 1 310 ? -15.719 28.031 22.766 1 98.62 310 PRO A C 1
ATOM 2379 O O . PRO A 1 310 ? -15.883 28.594 21.688 1 98.62 310 PRO A O 1
ATOM 2382 N N . THR A 1 311 ? -14.648 28.188 23.531 1 98.69 311 THR A N 1
ATOM 2383 C CA . THR A 1 311 ? -13.562 29.062 23.078 1 98.69 311 THR A CA 1
ATOM 2384 C C . THR A 1 311 ? -12.945 28.547 21.797 1 98.69 311 THR A C 1
ATOM 2386 O O . THR A 1 311 ? -12.766 29.297 20.844 1 98.69 311 THR A O 1
ATOM 2389 N N . VAL A 1 312 ? -12.625 27.297 21.75 1 98.81 312 VAL A N 1
ATOM 2390 C CA . VAL A 1 312 ? -12.023 26.688 20.562 1 98.81 312 VAL A CA 1
ATOM 2391 C C . VAL A 1 312 ? -13.023 26.688 19.406 1 98.81 312 VAL A C 1
ATOM 2393 O O . VAL A 1 312 ? -12.664 26.969 18.266 1 98.81 312 VAL A O 1
ATOM 2396 N N . ALA A 1 313 ? -14.281 26.406 19.672 1 98.75 313 ALA A N 1
ATOM 2397 C CA . ALA A 1 313 ? -15.32 26.391 18.656 1 98.75 313 ALA A CA 1
ATOM 2398 C C . ALA A 1 313 ? -15.453 27.766 18 1 98.75 313 ALA A C 1
ATOM 2400 O O . ALA A 1 313 ? -15.68 27.875 16.797 1 98.75 313 ALA A O 1
ATOM 2401 N N . ALA A 1 314 ? -15.344 28.766 18.844 1 98.56 314 ALA A N 1
ATOM 2402 C CA . ALA A 1 314 ? -15.445 30.125 18.312 1 98.56 314 ALA A CA 1
ATOM 2403 C C . ALA A 1 314 ? -14.359 30.391 17.266 1 98.56 314 ALA A C 1
ATOM 2405 O O . ALA A 1 314 ? -14.617 31 16.234 1 98.56 314 ALA A O 1
ATOM 2406 N N . ARG A 1 315 ? -13.156 29.984 17.562 1 98.44 315 ARG A N 1
ATOM 2407 C CA . ARG A 1 315 ? -12.055 30.172 16.625 1 98.44 315 ARG A CA 1
ATOM 2408 C C . ARG A 1 315 ? -12.242 29.328 15.367 1 98.44 315 ARG A C 1
ATOM 2410 O O . ARG A 1 315 ? -11.938 29.766 14.258 1 98.44 315 ARG A O 1
ATOM 2417 N N . ILE A 1 316 ? -12.656 28.062 15.523 1 98.69 316 ILE A N 1
ATOM 2418 C CA . ILE A 1 316 ? -12.93 27.203 14.383 1 98.69 316 ILE A CA 1
ATOM 2419 C C . ILE A 1 316 ? -13.984 27.844 13.484 1 98.69 316 ILE A C 1
ATOM 2421 O O . ILE A 1 316 ? -13.82 27.891 12.266 1 98.69 316 ILE A O 1
ATOM 2425 N N . ASN A 1 317 ? -15.039 28.375 14.078 1 98.5 317 ASN A N 1
ATOM 2426 C CA . ASN A 1 317 ? -16.094 29.031 13.312 1 98.5 317 ASN A CA 1
ATOM 2427 C C . ASN A 1 317 ? -15.586 30.297 12.633 1 98.5 317 ASN A C 1
ATOM 2429 O O . ASN A 1 317 ? -16.047 30.641 11.547 1 98.5 317 ASN A O 1
ATOM 2433 N N . GLU A 1 318 ? -14.672 30.984 13.328 1 98.5 318 GLU A N 1
ATOM 2434 C CA . GLU A 1 318 ? -14.039 32.125 12.695 1 98.5 318 GLU A CA 1
ATOM 2435 C C . GLU A 1 318 ? -13.32 31.734 11.414 1 98.5 318 GLU A C 1
ATOM 2437 O O . GLU A 1 318 ? -13.461 32.375 10.375 1 98.5 318 GLU A O 1
ATOM 2442 N N . TYR A 1 319 ? -12.492 30.641 11.438 1 98.56 319 TYR A N 1
ATOM 2443 C CA . TYR A 1 319 ? -11.836 30.141 10.242 1 98.56 319 TYR A CA 1
ATOM 2444 C C . TYR A 1 319 ? -12.859 29.656 9.219 1 98.56 319 TYR A C 1
ATOM 2446 O O . TYR A 1 319 ? -12.672 29.859 8.016 1 98.56 319 TYR A O 1
ATOM 2454 N N . ALA A 1 320 ? -13.93 29.016 9.711 1 98.62 320 ALA A N 1
ATOM 2455 C CA . ALA A 1 320 ? -14.992 28.547 8.82 1 98.62 320 ALA A CA 1
ATOM 2456 C C . ALA A 1 320 ? -15.617 29.719 8.062 1 98.62 320 ALA A C 1
ATOM 2458 O O . ALA A 1 320 ? -15.953 29.594 6.883 1 98.62 320 ALA A O 1
ATOM 2459 N N . ALA A 1 321 ? -15.773 30.828 8.719 1 98.25 321 ALA A N 1
ATOM 2460 C CA . ALA A 1 321 ? -16.375 32.031 8.109 1 98.25 321 ALA A CA 1
ATOM 2461 C C . ALA A 1 321 ? -15.516 32.562 6.98 1 98.25 321 ALA A C 1
ATOM 2463 O O . ALA A 1 321 ? -16 33.281 6.102 1 98.25 321 ALA A O 1
ATOM 2464 N N . LEU A 1 322 ? -14.203 32.25 7.012 1 98.25 322 LEU A N 1
ATOM 2465 C CA . LEU A 1 322 ? -13.297 32.656 5.941 1 98.25 322 LEU A CA 1
ATOM 2466 C C . LEU A 1 322 ? -13.469 31.766 4.715 1 98.25 322 LEU A C 1
ATOM 2468 O O . LEU A 1 322 ? -12.93 32.062 3.646 1 98.25 322 LEU A O 1
ATOM 2472 N N . GLY A 1 323 ? -14.133 30.609 4.887 1 97.69 323 GLY A N 1
ATOM 2473 C CA . GLY A 1 323 ? -14.344 29.703 3.775 1 97.69 323 GLY A CA 1
ATOM 2474 C C . GLY A 1 323 ? -13.758 28.312 4.012 1 97.69 323 GLY A C 1
ATOM 2475 O O . GLY A 1 323 ? -13.797 27.453 3.127 1 97.69 323 GLY A O 1
ATOM 2476 N N . ILE A 1 324 ? -13.273 28.031 5.184 1 98.38 324 ILE A N 1
ATOM 2477 C CA . ILE A 1 324 ? -12.695 26.734 5.512 1 98.38 324 ILE A CA 1
ATOM 2478 C C . ILE A 1 324 ? -13.805 25.766 5.918 1 98.38 324 ILE A C 1
ATOM 2480 O O . ILE A 1 324 ? -14.578 26.047 6.84 1 98.38 324 ILE A O 1
ATOM 2484 N N . ASP A 1 325 ? -13.859 24.656 5.234 1 98 325 ASP A N 1
ATOM 2485 C CA . ASP A 1 325 ? -14.922 23.734 5.602 1 98 325 ASP A CA 1
ATOM 2486 C C . ASP A 1 325 ? -14.352 22.422 6.145 1 98 325 ASP A C 1
ATOM 2488 O O . ASP A 1 325 ? -15.094 21.562 6.617 1 98 325 ASP A O 1
ATOM 2492 N N . SER A 1 326 ? -13.039 22.234 6.062 1 98.75 326 SER A N 1
ATOM 2493 C CA . SER A 1 326 ? -12.383 21 6.523 1 98.75 326 SER A CA 1
ATOM 2494 C C . SER A 1 326 ? -11.266 21.312 7.504 1 98.75 326 SER A C 1
ATOM 2496 O O . SER A 1 326 ? -10.391 22.141 7.219 1 98.75 326 SER A O 1
ATOM 2498 N N . PHE A 1 327 ? -11.312 20.688 8.641 1 98.81 327 PHE A N 1
ATOM 2499 C CA . PHE A 1 327 ? -10.32 20.859 9.695 1 98.81 327 PHE A CA 1
ATOM 2500 C C . PHE A 1 327 ? -9.617 19.531 9.992 1 98.81 327 PHE A C 1
ATOM 2502 O O . PHE A 1 327 ? -10.258 18.562 10.367 1 98.81 327 PHE A O 1
ATOM 2509 N N . ILE A 1 328 ? -8.328 19.5 9.766 1 98.69 328 ILE A N 1
ATOM 2510 C CA . ILE A 1 328 ? -7.512 18.344 10.133 1 98.69 328 ILE A CA 1
ATOM 2511 C C . ILE A 1 328 ? -6.863 18.578 11.492 1 98.69 328 ILE A C 1
ATOM 2513 O O . ILE A 1 328 ? -5.898 19.344 11.602 1 98.69 328 ILE A O 1
ATOM 2517 N N . LEU A 1 329 ? -7.352 17.906 12.461 1 98.75 329 LEU A N 1
ATOM 2518 C CA . LEU A 1 329 ? -6.957 18.188 13.844 1 98.75 329 LEU A CA 1
ATOM 2519 C C . LEU A 1 329 ? -6.07 17.062 14.383 1 98.75 329 LEU A C 1
ATOM 2521 O O . LEU A 1 329 ? -6.039 15.969 13.82 1 98.75 329 LEU A O 1
ATOM 2525 N N . SER A 1 330 ? -5.32 17.359 15.406 1 97.94 330 SER A N 1
ATOM 2526 C CA . SER A 1 330 ? -4.555 16.391 16.188 1 97.94 330 SER A CA 1
ATOM 2527 C C . SER A 1 330 ? -4.301 16.891 17.594 1 97.94 330 SER A C 1
ATOM 2529 O O . SER A 1 330 ? -4.633 18.031 17.922 1 97.94 330 SER A O 1
ATOM 2531 N N . GLY A 1 331 ? -3.867 16.094 18.453 1 97.44 331 GLY A N 1
ATOM 2532 C CA . GLY A 1 331 ? -3.488 16.375 19.828 1 97.44 331 GLY A CA 1
ATOM 2533 C C . GLY A 1 331 ? -2.586 15.312 20.422 1 97.44 331 GLY A C 1
ATOM 2534 O O . GLY A 1 331 ? -2.342 14.281 19.812 1 97.44 331 GLY A O 1
ATOM 2535 N N . TYR A 1 332 ? -2.105 15.656 21.578 1 96.62 332 TYR A N 1
ATOM 2536 C CA . TYR A 1 332 ? -1.185 14.734 22.234 1 96.62 332 TYR A CA 1
ATOM 2537 C C . TYR A 1 332 ? -1.691 14.352 23.625 1 96.62 332 TYR A C 1
ATOM 2539 O O . TYR A 1 332 ? -2.053 15.219 24.422 1 96.62 332 TYR A O 1
ATOM 2547 N N . PRO A 1 333 ? -1.703 13.078 24 1 97.38 333 PRO A N 1
ATOM 2548 C CA . PRO A 1 333 ? -1.616 11.961 23.047 1 97.38 333 PRO A CA 1
ATOM 2549 C C . PRO A 1 333 ? -2.855 11.836 22.172 1 97.38 333 PRO A C 1
ATOM 2551 O O . PRO A 1 333 ? -3.955 12.211 22.578 1 97.38 333 PRO A O 1
ATOM 2554 N N . HIS A 1 334 ? -2.711 11.227 21.062 1 98.31 334 HIS A N 1
ATOM 2555 C CA . HIS A 1 334 ? -3.721 11.32 20 1 98.31 334 HIS A CA 1
ATOM 2556 C C . HIS A 1 334 ? -5.008 10.609 20.422 1 98.31 334 HIS A C 1
ATOM 2558 O O . HIS A 1 334 ? -6.105 11.078 20.109 1 98.31 334 HIS A O 1
ATOM 2564 N N . LEU A 1 335 ? -4.887 9.453 21.141 1 98.5 335 LEU A N 1
ATOM 2565 C CA . LEU A 1 335 ? -6.078 8.688 21.5 1 98.5 335 LEU A CA 1
ATOM 2566 C C . LEU A 1 335 ? -6.938 9.461 22.484 1 98.5 335 LEU A C 1
ATOM 2568 O O . LEU A 1 335 ? -8.109 9.727 22.219 1 98.5 335 LEU A O 1
ATOM 2572 N N . GLU A 1 336 ? -6.355 9.891 23.656 1 98.44 336 GLU A N 1
ATOM 2573 C CA . GLU A 1 336 ? -7.078 10.625 24.688 1 98.44 336 GLU A CA 1
ATOM 2574 C C . GLU A 1 336 ? -7.633 11.938 24.156 1 98.44 336 GLU A C 1
ATOM 2576 O O . GLU A 1 336 ? -8.773 12.305 24.453 1 98.44 336 GLU A O 1
ATOM 2581 N N . GLU A 1 337 ? -6.832 12.578 23.359 1 98.75 337 GLU A N 1
ATOM 2582 C CA . GLU A 1 337 ? -7.25 13.883 22.859 1 98.75 337 GLU A CA 1
ATOM 2583 C C . GLU A 1 337 ? -8.391 13.75 21.859 1 98.75 337 GLU A C 1
ATOM 2585 O O . GLU A 1 337 ? -9.242 14.641 21.766 1 98.75 337 GLU A O 1
ATOM 2590 N N . ALA A 1 338 ? -8.422 12.656 21.125 1 98.81 338 ALA A N 1
ATOM 2591 C CA . ALA A 1 338 ? -9.578 12.438 20.25 1 98.81 338 ALA A CA 1
ATOM 2592 C C . ALA A 1 338 ? -10.875 12.453 21.047 1 98.81 338 ALA A C 1
ATOM 2594 O O . ALA A 1 338 ? -11.859 13.086 20.641 1 98.81 338 ALA A O 1
ATOM 2595 N N . TYR A 1 339 ? -10.891 11.812 22.156 1 98.62 339 TYR A N 1
ATOM 2596 C CA . TYR A 1 339 ? -12.086 11.766 23 1 98.62 339 TYR A CA 1
ATOM 2597 C C . TYR A 1 339 ? -12.391 13.133 23.578 1 98.62 339 TYR A C 1
ATOM 2599 O O . TYR A 1 339 ? -13.555 13.547 23.641 1 98.62 339 TYR A O 1
ATOM 2607 N N . ARG A 1 340 ? -11.375 13.836 24.047 1 98.62 340 ARG A N 1
ATOM 2608 C CA . ARG A 1 340 ? -11.602 15.172 24.594 1 98.62 340 ARG A CA 1
ATOM 2609 C C . ARG A 1 340 ? -12.234 16.094 23.562 1 98.62 340 ARG A C 1
ATOM 2611 O O . ARG A 1 340 ? -13.156 16.844 23.875 1 98.62 340 ARG A O 1
ATOM 2618 N N . VAL A 1 341 ? -11.703 16 22.344 1 98.75 341 VAL A N 1
ATOM 2619 C CA . VAL A 1 341 ? -12.25 16.812 21.266 1 98.75 341 VAL A CA 1
ATOM 2620 C C . VAL A 1 341 ? -13.695 16.422 21 1 98.75 341 VAL A C 1
ATOM 2622 O O . VAL A 1 341 ? -14.57 17.281 20.891 1 98.75 341 VAL A O 1
ATOM 2625 N N . GLY A 1 342 ? -13.961 15.133 20.906 1 98.06 342 GLY A N 1
ATOM 2626 C CA . GLY A 1 342 ? -15.32 14.656 20.703 1 98.06 342 GLY A CA 1
ATOM 2627 C C . GLY A 1 342 ? -16.281 15.086 21.797 1 98.06 342 GLY A C 1
ATOM 2628 O O . GLY A 1 342 ? -17.406 15.492 21.531 1 98.06 342 GLY A O 1
ATOM 2629 N N . GLU A 1 343 ? -15.836 15.094 23.047 1 97.81 343 GLU A N 1
ATOM 2630 C CA . GLU A 1 343 ? -16.688 15.32 24.219 1 97.81 343 GLU A CA 1
ATOM 2631 C C . GLU A 1 343 ? -16.859 16.812 24.484 1 97.81 343 GLU A C 1
ATOM 2633 O O . GLU A 1 343 ? -17.953 17.266 24.812 1 97.81 343 GLU A O 1
ATOM 2638 N N . PHE A 1 344 ? -15.766 17.547 24.312 1 98.12 344 PHE A N 1
ATOM 2639 C CA . PHE A 1 344 ? -15.812 18.922 24.781 1 98.12 344 PHE A CA 1
ATOM 2640 C C . PHE A 1 344 ? -16.016 19.891 23.609 1 98.12 344 PHE A C 1
ATOM 2642 O O . PHE A 1 344 ? -16.531 21 23.797 1 98.12 344 PHE A O 1
ATOM 2649 N N . LEU A 1 345 ? -15.617 19.531 22.406 1 98.69 345 LEU A N 1
ATOM 2650 C CA . LEU A 1 345 ? -15.617 20.469 21.297 1 98.69 345 LEU A CA 1
ATOM 2651 C C . LEU A 1 345 ? -16.781 20.203 20.344 1 98.69 345 LEU A C 1
ATOM 2653 O O . LEU A 1 345 ? -17.5 21.125 19.969 1 98.69 345 LEU A O 1
ATOM 2657 N N . PHE A 1 346 ? -17.078 18.938 19.953 1 98.31 346 PHE A N 1
ATOM 2658 C CA . PHE A 1 346 ? -18.062 18.578 18.938 1 98.31 346 PHE A CA 1
ATOM 2659 C C . PHE A 1 346 ? -19.438 19.141 19.281 1 98.31 346 PHE A C 1
ATOM 2661 O O . PHE A 1 346 ? -20.156 19.641 18.406 1 98.31 346 PHE A O 1
ATOM 2668 N N . PRO A 1 347 ? -19.859 19.141 20.578 1 98.06 347 PRO A N 1
ATOM 2669 C CA . PRO A 1 347 ? -21.188 19.641 20.906 1 98.06 347 PRO A CA 1
ATOM 2670 C C . PRO A 1 347 ? -21.391 21.109 20.547 1 98.06 347 PRO A C 1
ATOM 2672 O O . PRO A 1 347 ? -22.516 21.594 20.484 1 98.06 347 PRO A O 1
ATOM 2675 N N . HIS A 1 348 ? -20.312 21.812 20.344 1 98.31 348 HIS A N 1
ATOM 2676 C CA . HIS A 1 348 ? -20.375 23.25 20.078 1 98.31 348 HIS A CA 1
ATOM 2677 C C . HIS A 1 348 ? -20.188 23.547 18.594 1 98.31 348 HIS A C 1
ATOM 2679 O O . HIS A 1 348 ? -20.094 24.719 18.203 1 98.31 348 HIS A O 1
ATOM 2685 N N . LEU A 1 349 ? -20.094 22.547 17.703 1 98.62 349 LEU A N 1
ATOM 2686 C CA . LEU A 1 349 ? -19.859 22.703 16.266 1 98.62 349 LEU A CA 1
ATOM 2687 C C . LEU A 1 349 ? -20.953 21.984 15.469 1 98.62 349 LEU A C 1
ATOM 2689 O O . LEU A 1 349 ? -21.562 21.031 15.945 1 98.62 349 LEU A O 1
ATOM 2693 N N . ASP A 1 350 ? -21.234 22.484 14.289 1 98 350 ASP A N 1
ATOM 2694 C CA . ASP A 1 350 ? -22.031 21.75 13.312 1 98 350 ASP A CA 1
ATOM 2695 C C . ASP A 1 350 ? -21.172 20.781 12.523 1 98 350 ASP A C 1
ATOM 2697 O O . ASP A 1 350 ? -20.641 21.125 11.461 1 98 350 ASP A O 1
ATOM 2701 N N . VAL A 1 351 ? -21.062 19.562 12.977 1 97.5 351 VAL A N 1
ATOM 2702 C CA . VAL A 1 351 ? -20.125 18.594 12.445 1 97.5 351 VAL A CA 1
ATOM 2703 C C . VAL A 1 351 ? -20.812 17.734 11.391 1 97.5 351 VAL A C 1
ATOM 2705 O O . VAL A 1 351 ? -21.922 17.219 11.617 1 97.5 351 VAL A O 1
ATOM 2708 N N . ALA A 1 352 ? -20.188 17.609 10.242 1 97.38 352 ALA A N 1
ATOM 2709 C CA . ALA A 1 352 ? -20.641 16.688 9.211 1 97.38 352 ALA A CA 1
ATOM 2710 C C . ALA A 1 352 ? -20.156 15.266 9.508 1 97.38 352 ALA A C 1
ATOM 2712 O O . ALA A 1 352 ? -19 14.922 9.234 1 97.38 352 ALA A O 1
ATOM 2713 N N . ILE A 1 353 ? -21 14.406 10.008 1 95.62 353 ILE A N 1
ATOM 2714 C CA . ILE A 1 353 ? -20.672 13.016 10.289 1 95.62 353 ILE A CA 1
ATOM 2715 C C . ILE A 1 353 ? -20.953 12.156 9.062 1 95.62 353 ILE A C 1
ATOM 2717 O O . ILE A 1 353 ? -22.094 12.109 8.57 1 95.62 353 ILE A O 1
ATOM 2721 N N . PRO A 1 354 ? -19.953 11.484 8.562 1 95.5 354 PRO A N 1
ATOM 2722 C CA . PRO A 1 354 ? -20.172 10.688 7.352 1 95.5 354 PRO A CA 1
ATOM 2723 C C . PRO A 1 354 ? -21.094 9.492 7.586 1 95.5 354 PRO A C 1
ATOM 2725 O O . PRO A 1 354 ? -21.094 8.922 8.68 1 95.5 354 PRO A O 1
ATOM 2728 N N . ASP A 1 355 ? -21.797 9.133 6.551 1 94.88 355 ASP A N 1
ATOM 2729 C CA . ASP A 1 355 ? -22.594 7.902 6.582 1 94.88 355 ASP A CA 1
ATOM 2730 C C . ASP A 1 355 ? -21.703 6.68 6.355 1 94.88 355 ASP A C 1
ATOM 2732 O O . ASP A 1 355 ? -20.641 6.781 5.738 1 94.88 355 ASP A O 1
ATOM 2736 N N . VAL A 1 356 ? -22.125 5.566 6.863 1 94.62 356 VAL A N 1
ATOM 2737 C CA . VAL A 1 356 ? -21.5 4.305 6.488 1 94.62 356 VAL A CA 1
ATOM 2738 C C . VAL A 1 356 ? -21.766 4.02 5.012 1 94.62 356 VAL A C 1
ATOM 2740 O O . VAL A 1 356 ? -22.906 4 4.566 1 94.62 356 VAL A O 1
ATOM 2743 N N . PRO A 1 357 ? -20.688 3.879 4.254 1 92.88 357 PRO A N 1
ATOM 2744 C CA . PRO A 1 357 ? -20.906 3.596 2.836 1 92.88 357 PRO A CA 1
ATOM 2745 C C . PRO A 1 357 ? -21.734 2.33 2.611 1 92.88 357 PRO A C 1
ATOM 2747 O O . PRO A 1 357 ? -21.531 1.323 3.293 1 92.88 357 PRO A O 1
ATOM 2750 N N . GLN A 1 358 ? -22.594 2.422 1.685 1 90.25 358 GLN A N 1
ATOM 2751 C CA . GLN A 1 358 ? -23.422 1.268 1.354 1 90.25 358 GLN A CA 1
ATOM 2752 C C . GLN A 1 358 ? -22.719 0.354 0.354 1 90.25 358 GLN A C 1
ATOM 2754 O O . GLN A 1 358 ? -21.984 0.825 -0.518 1 90.25 358 GLN A O 1
ATOM 2759 N N . PRO A 1 359 ? -22.969 -0.966 0.488 1 84.12 359 PRO A N 1
ATOM 2760 C CA . PRO A 1 359 ? -22.359 -1.874 -0.486 1 84.12 359 PRO A CA 1
ATOM 2761 C C . PRO A 1 359 ? -22.812 -1.596 -1.918 1 84.12 359 PRO A C 1
ATOM 2763 O O . PRO A 1 359 ? -23.969 -1.256 -2.146 1 84.12 359 PRO A O 1
ATOM 2766 N N . ARG A 1 360 ? -21.953 -1.624 -2.814 1 81.69 360 ARG A N 1
ATOM 2767 C CA . ARG A 1 360 ? -22.266 -1.435 -4.227 1 81.69 360 ARG A CA 1
ATOM 2768 C C . ARG A 1 360 ? -22.688 -2.748 -4.875 1 81.69 360 ARG A C 1
ATOM 2770 O O . ARG A 1 360 ? -22.312 -3.826 -4.406 1 81.69 360 ARG A O 1
ATOM 2777 N N . PRO A 1 361 ? -23.469 -2.51 -5.984 1 80.94 361 PRO A N 1
ATOM 2778 C CA . PRO A 1 361 ? -23.75 -3.74 -6.73 1 80.94 361 PRO A CA 1
ATOM 2779 C C . PRO A 1 361 ? -22.484 -4.379 -7.305 1 80.94 361 PRO A C 1
ATOM 2781 O O . PRO A 1 361 ? -21.594 -3.674 -7.789 1 80.94 361 PRO A O 1
ATOM 2784 N N . LEU A 1 362 ? -22.406 -5.629 -7.137 1 79.38 362 LEU A N 1
ATOM 2785 C CA . LEU A 1 362 ? -21.219 -6.34 -7.598 1 79.38 362 LEU A CA 1
ATOM 2786 C C . LEU A 1 362 ? -21.438 -6.91 -8.992 1 79.38 362 LEU A C 1
ATOM 2788 O O . LEU A 1 362 ? -22.516 -7.426 -9.305 1 79.38 362 LEU A O 1
ATOM 2792 N N . THR A 1 363 ? -20.469 -6.566 -9.852 1 74.06 363 THR A N 1
ATOM 2793 C CA . THR A 1 363 ? -20.484 -7.152 -11.188 1 74.06 363 THR A CA 1
ATOM 2794 C C . THR A 1 363 ? -19.562 -8.367 -11.258 1 74.06 363 THR A C 1
ATOM 2796 O O . THR A 1 363 ? -18.438 -8.328 -10.742 1 74.06 363 THR A O 1
ATOM 2799 N N . ALA A 1 364 ? -20.141 -9.461 -11.828 1 76.38 364 ALA A N 1
ATOM 2800 C CA . ALA A 1 364 ? -19.344 -10.68 -12.008 1 76.38 364 ALA A CA 1
ATOM 2801 C C . ALA A 1 364 ? -18.234 -10.461 -13.023 1 76.38 364 ALA A C 1
ATOM 2803 O O . ALA A 1 364 ? -18.469 -9.906 -14.102 1 76.38 364 ALA A O 1
ATOM 2804 N N . GLN A 1 365 ? -17.031 -10.656 -12.562 1 73.69 365 GLN A N 1
ATOM 2805 C CA . GLN A 1 365 ? -15.891 -10.562 -13.461 1 73.69 365 GLN A CA 1
ATOM 2806 C C . GLN A 1 365 ? -15.055 -11.836 -13.414 1 73.69 365 GLN A C 1
ATOM 2808 O O . GLN A 1 365 ? -14.57 -12.234 -12.352 1 73.69 365 GLN A O 1
ATOM 2813 N N . GLY A 1 366 ? -15.008 -12.492 -14.57 1 75.62 366 GLY A N 1
ATOM 2814 C CA . GLY A 1 366 ? -14.117 -13.641 -14.656 1 75.62 366 GLY A CA 1
ATOM 2815 C C . GLY A 1 366 ? -12.648 -13.258 -14.648 1 75.62 366 GLY A C 1
ATOM 2816 O O . GLY A 1 366 ? -12.305 -12.078 -14.562 1 75.62 366 GLY A O 1
ATOM 2817 N N . GLU A 1 367 ? -11.82 -14.234 -14.586 1 78.62 367 GLU A N 1
ATOM 2818 C CA . GLU A 1 367 ? -10.383 -14 -14.602 1 78.62 367 GLU A CA 1
ATOM 2819 C C . GLU A 1 367 ? -9.938 -13.367 -15.914 1 78.62 367 GLU A C 1
ATOM 2821 O O . GLU A 1 367 ? -10.414 -13.758 -16.984 1 78.62 367 GLU A O 1
ATOM 2826 N N . ALA A 1 368 ? -9.086 -12.367 -15.75 1 70.69 368 ALA A N 1
ATOM 2827 C CA . ALA A 1 368 ? -8.547 -11.727 -16.938 1 70.69 368 ALA A CA 1
ATOM 2828 C C . ALA A 1 368 ? -7.785 -12.719 -17.812 1 70.69 368 ALA A C 1
ATOM 2830 O O . ALA A 1 368 ? -7.039 -13.555 -17.297 1 70.69 368 ALA A O 1
ATOM 2831 N N . VAL A 1 369 ? -8.023 -12.617 -19.062 1 65.5 369 VAL A N 1
ATOM 2832 C CA . VAL A 1 369 ? -7.328 -13.461 -20.031 1 65.5 369 VAL A CA 1
ATOM 2833 C C . VAL A 1 369 ? -5.98 -12.836 -20.391 1 65.5 369 VAL A C 1
ATOM 2835 O O . VAL A 1 369 ? -5.91 -11.664 -20.766 1 65.5 369 VAL A O 1
ATOM 2838 N N . ALA A 1 370 ? -4.949 -13.477 -20.203 1 64.38 370 ALA A N 1
ATOM 2839 C CA . ALA A 1 370 ? -3.578 -13.102 -20.531 1 64.38 370 ALA A CA 1
ATOM 2840 C C . ALA A 1 370 ? -3.232 -11.734 -19.953 1 64.38 370 ALA A C 1
ATOM 2842 O O . ALA A 1 370 ? -2.42 -10.992 -20.516 1 64.38 370 ALA A O 1
ATOM 2843 N N . ASN A 1 371 ? -3.869 -11.312 -18.984 1 60.12 371 ASN A N 1
ATOM 2844 C CA . ASN A 1 371 ? -3.684 -10.039 -18.312 1 60.12 371 ASN A CA 1
ATOM 2845 C C . ASN A 1 371 ? -4.059 -8.867 -19.219 1 60.12 371 ASN A C 1
ATOM 2847 O O . ASN A 1 371 ? -3.566 -7.75 -19.031 1 60.12 371 ASN A O 1
ATOM 2851 N N . GLU A 1 372 ? -4.785 -9.102 -20.219 1 64.25 372 GLU A N 1
ATOM 2852 C CA . GLU A 1 372 ? -5.035 -8.062 -21.219 1 64.25 372 GLU A CA 1
ATOM 2853 C C . GLU A 1 372 ? -6.492 -7.609 -21.188 1 64.25 372 GLU A C 1
ATOM 2855 O O . GLU A 1 372 ? -6.777 -6.422 -21.359 1 64.25 372 GLU A O 1
ATOM 2860 N N . PHE A 1 373 ? -7.359 -8.555 -21.016 1 65.31 373 PHE A N 1
ATOM 2861 C CA . PHE A 1 373 ? -8.758 -8.125 -21.047 1 65.31 373 PHE A CA 1
ATOM 2862 C C . PHE A 1 373 ? -9.617 -9.047 -20.188 1 65.31 373 PHE A C 1
ATOM 2864 O O . PHE A 1 373 ? -9.219 -10.172 -19.891 1 65.31 373 PHE A O 1
ATOM 2871 N N . ILE A 1 374 ? -10.727 -8.516 -19.766 1 63.25 374 ILE A N 1
ATOM 2872 C CA . ILE A 1 374 ? -11.727 -9.273 -19.031 1 63.25 374 ILE A CA 1
ATOM 2873 C C . ILE A 1 374 ? -12.867 -9.68 -19.953 1 63.25 374 ILE A C 1
ATOM 2875 O O . ILE A 1 374 ? -13.5 -8.82 -20.578 1 63.25 374 ILE A O 1
ATOM 2879 N N . PRO A 1 375 ? -13.086 -10.93 -20.078 1 62.53 375 PRO A N 1
ATOM 2880 C CA . PRO A 1 375 ? -14.18 -11.328 -20.969 1 62.53 375 PRO A CA 1
ATOM 2881 C C . PRO A 1 375 ? -15.523 -10.734 -20.547 1 62.53 375 PRO A C 1
ATOM 2883 O O . PRO A 1 375 ? -15.828 -10.68 -19.344 1 62.53 375 PRO A O 1
ATOM 2886 N N . ARG A 1 376 ? -16.312 -9.953 -21.406 1 60.34 376 ARG A N 1
ATOM 2887 C CA . ARG A 1 376 ? -17.656 -9.43 -21.141 1 60.34 376 ARG A CA 1
ATOM 2888 C C . ARG A 1 376 ? -18.672 -9.984 -22.125 1 60.34 376 ARG A C 1
ATOM 2890 O O . ARG A 1 376 ? -18.406 -10.078 -23.328 1 60.34 376 ARG A O 1
ATOM 2897 N N . ARG A 1 377 ? -19.844 -10.695 -21.641 1 48.44 377 ARG A N 1
ATOM 2898 C CA . ARG A 1 377 ? -20.922 -11.062 -22.547 1 48.44 377 ARG A CA 1
ATOM 2899 C C . ARG A 1 377 ? -21.531 -9.828 -23.203 1 48.44 377 ARG A C 1
ATOM 2901 O O . ARG A 1 377 ? -21.906 -8.875 -22.516 1 48.44 377 ARG A O 1
ATOM 2908 N N . VAL A 1 378 ? -21.328 -9.57 -24.484 1 33.69 378 VAL A N 1
ATOM 2909 C CA . VAL A 1 378 ? -22.141 -8.555 -25.156 1 33.69 378 VAL A CA 1
ATOM 2910 C C . VAL A 1 378 ? -23.625 -8.867 -24.969 1 33.69 378 VAL A C 1
ATOM 2912 O O . VAL A 1 378 ? -24.062 -9.992 -25.203 1 33.69 378 VAL A O 1
ATOM 2915 N N . ALA A 1 379 ? -24.359 -8.086 -24.172 1 33.41 379 ALA A N 1
ATOM 2916 C CA . ALA A 1 379 ? -25.812 -8.117 -24.172 1 33.41 379 ALA A CA 1
ATOM 2917 C C . ALA A 1 379 ? -26.359 -8.109 -25.594 1 33.41 379 ALA A C 1
ATOM 2919 O O . ALA A 1 379 ? -26.016 -7.227 -26.391 1 33.41 379 ALA A O 1
ATOM 2920 N N . GLN A 1 380 ? -26.703 -9.305 -26.219 1 20.16 380 GLN A N 1
ATOM 2921 C CA . GLN A 1 380 ? -27.562 -9.266 -27.391 1 20.16 380 GLN A CA 1
ATOM 2922 C C . GLN A 1 380 ? -28.781 -8.367 -27.172 1 20.16 380 GLN A C 1
ATOM 2924 O O . GLN A 1 380 ? -29.531 -8.555 -26.203 1 20.16 380 GLN A O 1
ATOM 2929 N N . SER A 1 381 ? -28.703 -7.152 -27.672 1 21.84 381 SER A N 1
ATOM 2930 C CA . SER A 1 381 ? -30.047 -6.707 -28.062 1 21.84 381 SER A CA 1
ATOM 2931 C C . SER A 1 381 ? -30.703 -7.707 -29 1 21.84 381 SER A C 1
ATOM 2933 O O . SER A 1 381 ? -30.047 -8.305 -29.844 1 21.84 381 SER A O 1
ATOM 2935 N N . MET B 1 1 ? 10.883 -33.438 5.367 1 82.44 1 MET B N 1
ATOM 2936 C CA . MET B 1 1 ? 10.789 -32.031 5.668 1 82.44 1 MET B CA 1
ATOM 2937 C C . MET B 1 1 ? 9.359 -31.516 5.492 1 82.44 1 MET B C 1
ATOM 2939 O O . MET B 1 1 ? 8.656 -31.938 4.574 1 82.44 1 MET B O 1
ATOM 2943 N N . SER B 1 2 ? 8.852 -30.703 6.391 1 95.44 2 SER B N 1
ATOM 2944 C CA . SER B 1 2 ? 7.488 -30.203 6.289 1 95.44 2 SER B CA 1
ATOM 2945 C C . SER B 1 2 ? 7.355 -29.203 5.145 1 95.44 2 SER B C 1
ATOM 2947 O O . SER B 1 2 ? 8.273 -28.438 4.875 1 95.44 2 SER B O 1
ATOM 2949 N N . LEU B 1 3 ? 6.277 -29.25 4.465 1 98.5 3 LEU B N 1
ATOM 2950 C CA . LEU B 1 3 ? 6.059 -28.469 3.256 1 98.5 3 LEU B CA 1
ATOM 2951 C C . LEU B 1 3 ? 5.316 -27.172 3.574 1 98.5 3 LEU B C 1
ATOM 2953 O O . LEU B 1 3 ? 4.367 -27.172 4.363 1 98.5 3 LEU B O 1
ATOM 2957 N N . ASN B 1 4 ? 5.816 -26.078 3.033 1 98.56 4 ASN B N 1
ATOM 2958 C CA . ASN B 1 4 ? 5.07 -24.828 3.049 1 98.56 4 ASN B CA 1
ATOM 2959 C C . ASN B 1 4 ? 4.047 -24.766 1.919 1 98.56 4 ASN B C 1
ATOM 2961 O O . ASN B 1 4 ? 4.414 -24.766 0.743 1 98.56 4 ASN B O 1
ATOM 2965 N N . LEU B 1 5 ? 2.799 -24.734 2.271 1 98.75 5 LEU B N 1
ATOM 2966 C CA . LEU B 1 5 ? 1.732 -24.672 1.278 1 98.75 5 LEU B CA 1
ATOM 2967 C C . LEU B 1 5 ? 1.069 -23.297 1.29 1 98.75 5 LEU B C 1
ATOM 2969 O O . LEU B 1 5 ? 0.489 -22.891 2.301 1 98.75 5 LEU B O 1
ATOM 2973 N N . PHE B 1 6 ? 1.194 -22.609 0.184 1 98.88 6 PHE B N 1
ATOM 2974 C CA . PHE B 1 6 ? 0.562 -21.312 -0.01 1 98.88 6 PHE B CA 1
ATOM 2975 C C . PHE B 1 6 ? -0.699 -21.438 -0.854 1 98.88 6 PHE B C 1
ATOM 2977 O O . PHE B 1 6 ? -0.836 -22.391 -1.632 1 98.88 6 PHE B O 1
ATOM 2984 N N . TRP B 1 7 ? -1.592 -20.531 -0.644 1 98.88 7 TRP B N 1
ATOM 2985 C CA . TRP B 1 7 ? -2.752 -20.375 -1.513 1 98.88 7 TRP B CA 1
ATOM 2986 C C . TRP B 1 7 ? -2.656 -19.078 -2.312 1 98.88 7 TRP B C 1
ATOM 2988 O O . TRP B 1 7 ? -1.558 -18.594 -2.58 1 98.88 7 TRP B O 1
ATOM 2998 N N . PHE B 1 8 ? -3.807 -18.594 -2.791 1 98.44 8 PHE B N 1
ATOM 2999 C CA . PHE B 1 8 ? -3.791 -17.516 -3.766 1 98.44 8 PHE B CA 1
ATOM 3000 C C . PHE B 1 8 ? -4.988 -16.594 -3.57 1 98.44 8 PHE B C 1
ATOM 3002 O O . PHE B 1 8 ? -6.098 -17.047 -3.305 1 98.44 8 PHE B O 1
ATOM 3009 N N . LEU B 1 9 ? -4.746 -15.25 -3.639 1 98.56 9 LEU B N 1
ATOM 3010 C CA . LEU B 1 9 ? -5.848 -14.297 -3.727 1 98.56 9 LEU B CA 1
ATOM 3011 C C . LEU B 1 9 ? -6.059 -13.836 -5.168 1 98.56 9 LEU B C 1
ATOM 3013 O O . LEU B 1 9 ? -5.203 -13.156 -5.738 1 98.56 9 LEU B O 1
ATOM 3017 N N . PRO B 1 10 ? -7.168 -14.164 -5.75 1 96.62 10 PRO B N 1
ATOM 3018 C CA . PRO B 1 10 ? -7.402 -13.898 -7.172 1 96.62 10 PRO B CA 1
ATOM 3019 C C . PRO B 1 10 ? -7.855 -12.469 -7.438 1 96.62 10 PRO B C 1
ATOM 3021 O O . PRO B 1 10 ? -8.969 -12.242 -7.918 1 96.62 10 PRO B O 1
ATOM 3024 N N . THR B 1 11 ? -6.988 -11.484 -7.297 1 96.31 11 THR B N 1
ATOM 3025 C CA . THR B 1 11 ? -7.336 -10.07 -7.402 1 96.31 11 THR B CA 1
ATOM 3026 C C . THR B 1 11 ? -7.594 -9.688 -8.859 1 96.31 11 THR B C 1
ATOM 3028 O O . THR B 1 11 ? -7.965 -8.547 -9.148 1 96.31 11 THR B O 1
ATOM 3031 N N . HIS B 1 12 ? -7.426 -10.539 -9.812 1 92.69 12 HIS B N 1
ATOM 3032 C CA . HIS B 1 12 ? -7.715 -10.305 -11.219 1 92.69 12 HIS B CA 1
ATOM 3033 C C . HIS B 1 12 ? -9.031 -10.961 -11.625 1 92.69 12 HIS B C 1
ATOM 3035 O O . HIS B 1 12 ? -9.422 -10.914 -12.797 1 92.69 12 HIS B O 1
ATOM 3041 N N . GLY B 1 13 ? -9.68 -11.672 -10.727 1 92 13 GLY B N 1
ATOM 3042 C CA . GLY B 1 13 ? -10.953 -12.305 -11.016 1 92 13 GLY B CA 1
ATOM 3043 C C . GLY B 1 13 ? -11.008 -13.758 -10.586 1 92 13 GLY B C 1
ATOM 3044 O O . GLY B 1 13 ? -9.977 -14.359 -10.281 1 92 13 GLY B O 1
ATOM 3045 N N . ASP B 1 14 ? -12.211 -14.273 -10.547 1 94.62 14 ASP B N 1
ATOM 3046 C CA . ASP B 1 14 ? -12.477 -15.656 -10.172 1 94.62 14 ASP B CA 1
ATOM 3047 C C . ASP B 1 14 ? -13.75 -16.172 -10.828 1 94.62 14 ASP B C 1
ATOM 3049 O O . ASP B 1 14 ? -14.539 -15.398 -11.359 1 94.62 14 ASP B O 1
ATOM 3053 N N . GLY B 1 15 ? -13.812 -17.484 -10.867 1 94.31 15 GLY B N 1
ATOM 3054 C CA . GLY B 1 15 ? -15 -18.078 -11.453 1 94.31 15 GLY B CA 1
ATOM 3055 C C . GLY B 1 15 ? -14.898 -19.578 -11.609 1 94.31 15 GLY B C 1
ATOM 3056 O O . GLY B 1 15 ? -13.938 -20.203 -11.141 1 94.31 15 GLY B O 1
ATOM 3057 N N . HIS B 1 16 ? -16 -20.156 -12.32 1 95.44 16 HIS B N 1
ATOM 3058 C CA . HIS B 1 16 ? -16.094 -21.609 -12.445 1 95.44 16 HIS B CA 1
ATOM 3059 C C . HIS B 1 16 ? -15.469 -22.094 -13.75 1 95.44 16 HIS B C 1
ATOM 3061 O O . HIS B 1 16 ? -15.148 -23.281 -13.891 1 95.44 16 HIS B O 1
ATOM 3067 N N . TYR B 1 17 ? -15.375 -21.156 -14.75 1 94.19 17 TYR B N 1
ATOM 3068 C CA . TYR B 1 17 ? -14.898 -21.516 -16.078 1 94.19 17 TYR B CA 1
ATOM 3069 C C . TYR B 1 17 ? -13.812 -20.547 -16.547 1 94.19 17 TYR B C 1
ATOM 3071 O O . TYR B 1 17 ? -13.938 -19.328 -16.375 1 94.19 17 TYR B O 1
ATOM 3079 N N . LEU B 1 18 ? -12.812 -21.094 -17.109 1 92.06 18 LEU B N 1
ATOM 3080 C CA . LEU B 1 18 ? -11.734 -20.266 -17.641 1 92.06 18 LEU B CA 1
ATOM 3081 C C . LEU B 1 18 ? -12.148 -19.625 -18.969 1 92.06 18 LEU B C 1
ATOM 3083 O O . LEU B 1 18 ? -12.828 -20.25 -19.781 1 92.06 18 LEU B O 1
ATOM 3087 N N . GLY B 1 19 ? -11.773 -18.391 -19.125 1 87.25 19 GLY B N 1
ATOM 3088 C CA . GLY B 1 19 ? -11.969 -17.703 -20.391 1 87.25 19 GLY B CA 1
ATOM 3089 C C . GLY B 1 19 ? -13.414 -17.344 -20.656 1 87.25 19 GLY B C 1
ATOM 3090 O O . GLY B 1 19 ? -13.812 -17.172 -21.812 1 87.25 19 GLY B O 1
ATOM 3091 N N . SER B 1 20 ? -14.203 -17.375 -19.641 1 86.94 20 SER B N 1
ATOM 3092 C CA . SER B 1 20 ? -15.633 -17.109 -19.781 1 86.94 20 SER B CA 1
ATOM 3093 C C . SER B 1 20 ? -16.172 -16.281 -18.625 1 86.94 20 SER B C 1
ATOM 3095 O O . SER B 1 20 ? -15.602 -16.281 -17.531 1 86.94 20 SER B O 1
ATOM 3097 N N . ASP B 1 21 ? -17.156 -15.547 -18.969 1 87.69 21 ASP B N 1
ATOM 3098 C CA . ASP B 1 21 ? -17.828 -14.82 -17.891 1 87.69 21 ASP B CA 1
ATOM 3099 C C . ASP B 1 21 ? -18.969 -15.648 -17.297 1 87.69 21 ASP B C 1
ATOM 3101 O O . ASP B 1 21 ? -19.578 -15.242 -16.312 1 87.69 21 ASP B O 1
ATOM 3105 N N . ALA B 1 22 ? -19.219 -16.766 -17.953 1 90.5 22 ALA B N 1
ATOM 3106 C CA . ALA B 1 22 ? -20.203 -17.656 -17.359 1 90.5 22 ALA B CA 1
ATOM 3107 C C . ALA B 1 22 ? -19.734 -18.188 -16 1 90.5 22 ALA B C 1
ATOM 3109 O O . ALA B 1 22 ? -18.609 -18.703 -15.898 1 90.5 22 ALA B O 1
ATOM 3110 N N . GLY B 1 23 ? -20.547 -17.938 -15 1 91.38 23 GLY B N 1
ATOM 3111 C CA . GLY B 1 23 ? -20.188 -18.422 -13.672 1 91.38 23 GLY B CA 1
ATOM 3112 C C . GLY B 1 23 ? -19.078 -17.625 -13.023 1 91.38 23 GLY B C 1
ATOM 3113 O O . GLY B 1 23 ? -18.422 -18.094 -12.086 1 91.38 23 GLY B O 1
ATOM 3114 N N . ALA B 1 24 ? -18.812 -16.469 -13.555 1 92.88 24 ALA B N 1
ATOM 3115 C CA . ALA B 1 24 ? -17.812 -15.57 -12.977 1 92.88 24 ALA B CA 1
ATOM 3116 C C . ALA B 1 24 ? -18.266 -15.047 -11.617 1 92.88 24 ALA B C 1
ATOM 3118 O O . ALA B 1 24 ? -19.469 -14.953 -11.352 1 92.88 24 ALA B O 1
ATOM 3119 N N . ARG B 1 25 ? -17.297 -14.75 -10.766 1 93.44 25 ARG B N 1
ATOM 3120 C CA . ARG B 1 25 ? -17.562 -14.234 -9.422 1 93.44 25 ARG B CA 1
ATOM 3121 C C . ARG B 1 25 ? -16.984 -12.836 -9.25 1 93.44 25 ARG B C 1
ATOM 3123 O O . ARG B 1 25 ? -15.852 -12.57 -9.664 1 93.44 25 ARG B O 1
ATOM 3130 N N . PRO B 1 26 ? -17.812 -11.922 -8.703 1 90 26 PRO B N 1
ATOM 3131 C CA . PRO B 1 26 ? -17.219 -10.633 -8.344 1 90 26 PRO B CA 1
ATOM 3132 C C . PRO B 1 26 ? -16.125 -10.758 -7.293 1 90 26 PRO B C 1
ATOM 3134 O O . PRO B 1 26 ? -16.297 -11.453 -6.293 1 90 26 PRO B O 1
ATOM 3137 N N . VAL B 1 27 ? -14.992 -10.172 -7.543 1 93.44 27 VAL B N 1
ATOM 3138 C CA . VAL B 1 27 ? -13.883 -10.211 -6.598 1 93.44 27 VAL B CA 1
ATOM 3139 C C . VAL B 1 27 ? -13.758 -8.859 -5.891 1 93.44 27 VAL B C 1
ATOM 3141 O O . VAL B 1 27 ? -13.125 -7.934 -6.414 1 93.44 27 VAL B O 1
ATOM 3144 N N . ASP B 1 28 ? -14.453 -8.758 -4.793 1 94.31 28 ASP B N 1
ATOM 3145 C CA . ASP B 1 28 ? -14.406 -7.562 -3.955 1 94.31 28 ASP B CA 1
ATOM 3146 C C . ASP B 1 28 ? -13.695 -7.848 -2.633 1 94.31 28 ASP B C 1
ATOM 3148 O O . ASP B 1 28 ? -13.18 -8.945 -2.426 1 94.31 28 ASP B O 1
ATOM 3152 N N . HIS B 1 29 ? -13.648 -6.848 -1.822 1 96.75 29 HIS B N 1
ATOM 3153 C CA . HIS B 1 29 ? -12.922 -6.961 -0.565 1 96.75 29 HIS B CA 1
ATOM 3154 C C . HIS B 1 29 ? -13.492 -8.07 0.307 1 96.75 29 HIS B C 1
ATOM 3156 O O . HIS B 1 29 ? -12.75 -8.828 0.93 1 96.75 29 HIS B O 1
ATOM 3162 N N . GLY B 1 30 ? -14.844 -8.125 0.387 1 96.44 30 GLY B N 1
ATOM 3163 C CA . GLY B 1 30 ? -15.484 -9.156 1.181 1 96.44 30 GLY B CA 1
ATOM 3164 C C . GLY B 1 30 ? -15.141 -10.562 0.726 1 96.44 30 GLY B C 1
ATOM 3165 O O . GLY B 1 30 ? -14.859 -11.438 1.55 1 96.44 30 GLY B O 1
ATOM 3166 N N . TYR B 1 31 ? -15.125 -10.812 -0.578 1 96.94 31 TYR B N 1
ATOM 3167 C CA . TYR B 1 31 ? -14.789 -12.125 -1.119 1 96.94 31 TYR B CA 1
ATOM 3168 C C . TYR B 1 31 ? -13.32 -12.461 -0.854 1 96.94 31 TYR B C 1
ATOM 3170 O O . TYR B 1 31 ? -13 -13.586 -0.459 1 96.94 31 TYR B O 1
ATOM 3178 N N . LEU B 1 32 ? -12.453 -11.516 -1.024 1 98.5 32 LEU B N 1
ATOM 3179 C CA . LEU B 1 32 ? -11.039 -11.727 -0.747 1 98.5 32 LEU B CA 1
ATOM 3180 C C . LEU B 1 32 ? -10.82 -12.062 0.724 1 98.5 32 LEU B C 1
ATOM 3182 O O . LEU B 1 32 ? -9.977 -12.898 1.053 1 98.5 32 LEU B O 1
ATOM 3186 N N . GLN B 1 33 ? -11.602 -11.445 1.616 1 98.69 33 GLN B N 1
ATOM 3187 C CA . GLN B 1 33 ? -11.531 -11.766 3.037 1 98.69 33 GLN B CA 1
ATOM 3188 C C . GLN B 1 33 ? -11.906 -13.219 3.293 1 98.69 33 GLN B C 1
ATOM 3190 O O . GLN B 1 33 ? -11.25 -13.906 4.078 1 98.69 33 GLN B O 1
ATOM 3195 N N . GLN B 1 34 ? -12.938 -13.672 2.609 1 98.62 34 GLN B N 1
ATOM 3196 C CA . GLN B 1 34 ? -13.367 -15.055 2.785 1 98.62 34 GLN B CA 1
ATOM 3197 C C . GLN B 1 34 ? -12.266 -16.031 2.396 1 98.62 34 GLN B C 1
ATOM 3199 O O . GLN B 1 34 ? -12 -17 3.117 1 98.62 34 GLN B O 1
ATOM 3204 N N . ILE B 1 35 ? -11.609 -15.758 1.305 1 98.88 35 ILE B N 1
ATOM 3205 C CA . ILE B 1 35 ? -10.547 -16.641 0.836 1 98.88 35 ILE B CA 1
ATOM 3206 C C . ILE B 1 35 ? -9.375 -16.594 1.81 1 98.88 35 ILE B C 1
ATOM 3208 O O . ILE B 1 35 ? -8.836 -17.641 2.189 1 98.88 35 ILE B O 1
ATOM 3212 N N . ALA B 1 36 ? -8.984 -15.391 2.199 1 98.94 36 ALA B N 1
ATOM 3213 C CA . ALA B 1 36 ? -7.859 -15.234 3.119 1 98.94 36 ALA B CA 1
ATOM 3214 C C . ALA B 1 36 ? -8.133 -15.938 4.445 1 98.94 36 ALA B C 1
ATOM 3216 O O . ALA B 1 36 ? -7.262 -16.625 4.984 1 98.94 36 ALA B O 1
ATOM 3217 N N . GLN B 1 37 ? -9.328 -15.758 4.949 1 98.88 37 GLN B N 1
ATOM 3218 C CA . GLN B 1 37 ? -9.703 -16.359 6.223 1 98.88 37 GLN B CA 1
ATOM 3219 C C . GLN B 1 37 ? -9.766 -17.875 6.109 1 98.88 37 GLN B C 1
ATOM 3221 O O . GLN B 1 37 ? -9.391 -18.594 7.043 1 98.88 37 GLN B O 1
ATOM 3226 N N . ALA B 1 38 ? -10.266 -18.359 4.984 1 98.88 38 ALA B N 1
ATOM 3227 C CA . ALA B 1 38 ? -10.273 -19.797 4.758 1 98.88 38 ALA B CA 1
ATOM 3228 C C . ALA B 1 38 ? -8.859 -20.359 4.762 1 98.88 38 ALA B C 1
ATOM 3230 O O . ALA B 1 38 ? -8.578 -21.344 5.445 1 98.88 38 ALA B O 1
ATOM 3231 N N . ALA B 1 39 ? -7.988 -19.719 3.98 1 98.88 39 ALA B N 1
ATOM 3232 C CA . ALA B 1 39 ? -6.598 -20.156 3.92 1 98.88 39 ALA B CA 1
ATOM 3233 C C . ALA B 1 39 ? -5.945 -20.109 5.297 1 98.88 39 ALA B C 1
ATOM 3235 O O . ALA B 1 39 ? -5.23 -21.047 5.684 1 98.88 39 ALA B O 1
ATOM 3236 N N . ASP B 1 40 ? -6.23 -19.062 6.023 1 98.75 40 ASP B N 1
ATOM 3237 C CA . ASP B 1 40 ? -5.711 -18.891 7.375 1 98.75 40 ASP B CA 1
ATOM 3238 C C . ASP B 1 40 ? -6.176 -20.016 8.297 1 98.75 40 ASP B C 1
ATOM 3240 O O . ASP B 1 40 ? -5.359 -20.641 8.984 1 98.75 40 ASP B O 1
ATOM 3244 N N . ARG B 1 41 ? -7.406 -20.328 8.305 1 97.75 41 ARG B N 1
ATOM 3245 C CA . ARG B 1 41 ? -8.031 -21.328 9.156 1 97.75 41 ARG B CA 1
ATOM 3246 C C . ARG B 1 41 ? -7.527 -22.734 8.828 1 97.75 41 ARG B C 1
ATOM 3248 O O . ARG B 1 41 ? -7.316 -23.547 9.719 1 97.75 41 ARG B O 1
ATOM 3255 N N . LEU B 1 42 ? -7.316 -22.984 7.551 1 98.31 42 LEU B N 1
ATOM 3256 C CA . LEU B 1 42 ? -7 -24.328 7.078 1 98.31 42 LEU B CA 1
ATOM 3257 C C . LEU B 1 42 ? -5.527 -24.656 7.301 1 98.31 42 LEU B C 1
ATOM 3259 O O . LEU B 1 42 ? -5.117 -25.812 7.195 1 98.31 42 LEU B O 1
ATOM 3263 N N . GLY B 1 43 ? -4.762 -23.578 7.539 1 97.44 43 GLY B N 1
ATOM 3264 C CA . GLY B 1 43 ? -3.373 -23.844 7.883 1 97.44 43 GLY B CA 1
ATOM 3265 C C . GLY B 1 43 ? -2.42 -23.594 6.727 1 97.44 43 GLY B C 1
ATOM 3266 O O . GLY B 1 43 ? -1.27 -24.031 6.762 1 97.44 43 GLY B O 1
ATOM 3267 N N . PHE B 1 44 ? -2.887 -22.953 5.664 1 98.75 44 PHE B N 1
ATOM 3268 C CA . PHE B 1 44 ? -1.942 -22.531 4.641 1 98.75 44 PHE B CA 1
ATOM 3269 C C . PHE B 1 44 ? -0.891 -21.594 5.227 1 98.75 44 PHE B C 1
ATOM 3271 O O . PHE B 1 44 ? -1.185 -20.812 6.137 1 98.75 44 PHE B O 1
ATOM 3278 N N . THR B 1 45 ? 0.301 -21.672 4.668 1 98.5 45 THR B N 1
ATOM 3279 C CA . THR B 1 45 ? 1.406 -20.828 5.113 1 98.5 45 THR B CA 1
ATOM 3280 C C . THR B 1 45 ? 1.145 -19.359 4.766 1 98.5 45 THR B C 1
ATOM 3282 O O . THR B 1 45 ? 1.451 -18.469 5.559 1 98.5 45 THR B O 1
ATOM 3285 N N . GLY B 1 46 ? 0.646 -19.125 3.652 1 98.75 46 GLY B N 1
ATOM 3286 C CA . GLY B 1 46 ? 0.398 -17.781 3.168 1 98.75 46 GLY B CA 1
ATOM 3287 C C . GLY B 1 46 ? -0.386 -17.75 1.87 1 98.75 46 GLY B C 1
ATOM 3288 O O . GLY B 1 46 ? -0.899 -18.781 1.422 1 98.75 46 GLY B O 1
ATOM 3289 N N . VAL B 1 47 ? -0.556 -16.578 1.347 1 98.94 47 VAL B N 1
ATOM 3290 C CA . VAL B 1 47 ? -1.228 -16.375 0.066 1 98.94 47 VAL B CA 1
ATOM 3291 C C . VAL B 1 47 ? -0.346 -15.539 -0.854 1 98.94 47 VAL B C 1
ATOM 3293 O O . VAL B 1 47 ? 0.279 -14.57 -0.413 1 98.94 47 VAL B O 1
ATOM 3296 N N . LEU B 1 48 ? -0.232 -15.977 -2.111 1 98.75 48 LEU B N 1
ATOM 3297 C CA . LEU B 1 48 ? 0.324 -15.125 -3.152 1 98.75 48 LEU B CA 1
ATOM 3298 C C . LEU B 1 48 ? -0.712 -14.109 -3.637 1 98.75 48 LEU B C 1
ATOM 3300 O O . LEU B 1 48 ? -1.864 -14.469 -3.891 1 98.75 48 LEU B O 1
ATOM 3304 N N . ILE B 1 49 ? -0.344 -12.883 -3.715 1 98.62 49 ILE B N 1
ATOM 3305 C CA . ILE B 1 49 ? -1.181 -11.828 -4.27 1 98.62 49 ILE B CA 1
ATOM 3306 C C . ILE B 1 49 ? -0.571 -11.312 -5.57 1 98.62 49 ILE B C 1
ATOM 3308 O O . ILE B 1 49 ? 0.508 -10.719 -5.566 1 98.62 49 ILE B O 1
ATOM 3312 N N . PRO B 1 50 ? -1.251 -11.578 -6.656 1 95.62 50 PRO B N 1
ATOM 3313 C CA . PRO B 1 50 ? -0.675 -11.242 -7.961 1 95.62 50 PRO B CA 1
ATOM 3314 C C . PRO B 1 50 ? -0.631 -9.734 -8.211 1 95.62 50 PRO B C 1
ATOM 3316 O O . PRO B 1 50 ? -1.146 -8.953 -7.406 1 95.62 50 PRO B O 1
ATOM 3319 N N . THR B 1 51 ? 0.042 -9.336 -9.242 1 94.75 51 THR B N 1
ATOM 3320 C CA . THR B 1 51 ? 0.171 -7.938 -9.633 1 94.75 51 THR B CA 1
ATOM 3321 C C . THR B 1 51 ? -0.05 -7.77 -11.133 1 94.75 51 THR B C 1
ATOM 3323 O O . THR B 1 51 ? -0.16 -8.758 -11.859 1 94.75 51 THR B O 1
ATOM 3326 N N . GLY B 1 52 ? -0.136 -6.496 -11.562 1 91.25 52 GLY B N 1
ATOM 3327 C CA . GLY B 1 52 ? -0.351 -6.16 -12.961 1 91.25 52 GLY B CA 1
ATOM 3328 C C . GLY B 1 52 ? -1.525 -5.223 -13.172 1 91.25 52 GLY B C 1
ATOM 3329 O O . GLY B 1 52 ? -2.271 -4.93 -12.234 1 91.25 52 GLY B O 1
ATOM 3330 N N . ARG B 1 53 ? -1.703 -4.836 -14.398 1 91.25 53 ARG B N 1
ATOM 3331 C CA . ARG B 1 53 ? -2.73 -3.857 -14.75 1 91.25 53 ARG B CA 1
ATOM 3332 C C . ARG B 1 53 ? -4.125 -4.422 -14.5 1 91.25 53 ARG B C 1
ATOM 3334 O O . ARG B 1 53 ? -5.078 -3.666 -14.305 1 91.25 53 ARG B O 1
ATOM 3341 N N . SER B 1 54 ? -4.207 -5.793 -14.492 1 91.69 54 SER B N 1
ATOM 3342 C CA . SER B 1 54 ? -5.52 -6.422 -14.352 1 91.69 54 SER B CA 1
ATOM 3343 C C . SER B 1 54 ? -5.762 -6.867 -12.914 1 91.69 54 SER B C 1
ATOM 3345 O O . SER B 1 54 ? -6.656 -7.676 -12.648 1 91.69 54 SER B O 1
ATOM 3347 N N . CYS B 1 55 ? -4.965 -6.441 -11.969 1 95.25 55 CYS B N 1
ATOM 3348 C CA . CYS B 1 55 ? -5.094 -6.836 -10.57 1 95.25 55 CYS B CA 1
ATOM 3349 C C . CYS B 1 55 ? -5.332 -5.625 -9.68 1 95.25 55 CYS B C 1
ATOM 3351 O O . CYS B 1 55 ? -4.902 -4.516 -10 1 95.25 55 CYS B O 1
ATOM 3353 N N . GLU B 1 56 ? -6.023 -5.852 -8.539 1 97.19 56 GLU B N 1
ATOM 3354 C CA . GLU B 1 56 ? -5.902 -4.914 -7.43 1 97.19 56 GLU B CA 1
ATOM 3355 C C . GLU B 1 56 ? -4.453 -4.809 -6.953 1 97.19 56 GLU B C 1
ATOM 3357 O O . GLU B 1 56 ? -3.672 -5.746 -7.117 1 97.19 56 GLU B O 1
ATOM 3362 N N . ASP B 1 57 ? -4.125 -3.68 -6.379 1 98.19 57 ASP B N 1
ATOM 3363 C CA . ASP B 1 57 ? -2.77 -3.496 -5.867 1 98.19 57 ASP B CA 1
ATOM 3364 C C . ASP B 1 57 ? -2.455 -4.512 -4.773 1 98.19 57 ASP B C 1
ATOM 3366 O O . ASP B 1 57 ? -3.186 -4.617 -3.785 1 98.19 57 ASP B O 1
ATOM 3370 N N . ALA B 1 58 ? -1.416 -5.191 -4.898 1 98.62 58 ALA B N 1
ATOM 3371 C CA . ALA B 1 58 ? -1.089 -6.316 -4.031 1 98.62 58 ALA B CA 1
ATOM 3372 C C . ALA B 1 58 ? -0.76 -5.848 -2.617 1 98.62 58 ALA B C 1
ATOM 3374 O O . ALA B 1 58 ? -1.116 -6.504 -1.638 1 98.62 58 ALA B O 1
ATOM 3375 N N . TRP B 1 59 ? -0.03 -4.723 -2.482 1 98.75 59 TRP B N 1
ATOM 3376 C CA . TRP B 1 59 ? 0.351 -4.199 -1.176 1 98.75 59 TRP B CA 1
ATOM 3377 C C . TRP B 1 59 ? -0.881 -3.863 -0.343 1 98.75 59 TRP B C 1
ATOM 3379 O O . TRP B 1 59 ? -0.965 -4.234 0.831 1 98.75 59 TRP B O 1
ATOM 3389 N N . LEU B 1 60 ? -1.775 -3.186 -0.964 1 98.88 60 LEU B N 1
ATOM 3390 C CA . LEU B 1 60 ? -2.957 -2.697 -0.262 1 98.88 60 LEU B CA 1
ATOM 3391 C C . LEU B 1 60 ? -3.889 -3.85 0.101 1 98.88 60 LEU B C 1
ATOM 3393 O O . LEU B 1 60 ? -4.477 -3.861 1.187 1 98.88 60 LEU B O 1
ATOM 3397 N N . VAL B 1 61 ? -4.012 -4.832 -0.816 1 98.94 61 VAL B N 1
ATOM 3398 C CA . VAL B 1 61 ? -4.793 -6.02 -0.501 1 98.94 61 VAL B CA 1
ATOM 3399 C C . VAL B 1 61 ? -4.184 -6.738 0.701 1 98.94 61 VAL B C 1
ATOM 3401 O O . VAL B 1 61 ? -4.891 -7.09 1.647 1 98.94 61 VAL B O 1
ATOM 3404 N N . ALA B 1 62 ? -2.902 -6.914 0.68 1 98.94 62 ALA B N 1
ATOM 3405 C CA . ALA B 1 62 ? -2.225 -7.59 1.784 1 98.94 62 ALA B CA 1
ATOM 3406 C C . ALA B 1 62 ? -2.477 -6.867 3.105 1 98.94 62 ALA B C 1
ATOM 3408 O O . ALA B 1 62 ? -2.871 -7.488 4.094 1 98.94 62 ALA B O 1
ATOM 3409 N N . ALA B 1 63 ? -2.264 -5.586 3.105 1 98.94 63 ALA B N 1
ATOM 3410 C CA . ALA B 1 63 ? -2.418 -4.805 4.328 1 98.94 63 ALA B CA 1
ATOM 3411 C C . ALA B 1 63 ? -3.844 -4.898 4.863 1 98.94 63 ALA B C 1
ATOM 3413 O O . ALA B 1 63 ? -4.055 -4.984 6.078 1 98.94 63 ALA B O 1
ATOM 3414 N N . SER B 1 64 ? -4.809 -4.891 3.982 1 98.88 64 SER B N 1
ATOM 3415 C CA . SER B 1 64 ? -6.211 -4.914 4.383 1 98.88 64 SER B CA 1
ATOM 3416 C C . SER B 1 64 ? -6.594 -6.262 4.984 1 98.88 64 SER B C 1
ATOM 3418 O O . SER B 1 64 ? -7.629 -6.379 5.645 1 98.88 64 SER B O 1
ATOM 3420 N N . MET B 1 65 ? -5.781 -7.289 4.746 1 98.94 65 MET B N 1
ATOM 3421 C CA . MET B 1 65 ? -6.09 -8.625 5.254 1 98.94 65 MET B CA 1
ATOM 3422 C C . MET B 1 65 ? -5.473 -8.836 6.633 1 98.94 65 MET B C 1
ATOM 3424 O O . MET B 1 65 ? -5.809 -9.805 7.324 1 98.94 65 MET B O 1
ATOM 3428 N N . ILE B 1 66 ? -4.59 -7.941 7.098 1 98.75 66 ILE B N 1
ATOM 3429 C CA . ILE B 1 66 ? -3.811 -8.117 8.32 1 98.75 66 ILE B CA 1
ATOM 3430 C C . ILE B 1 66 ? -4.75 -8.305 9.508 1 98.75 66 ILE B C 1
ATOM 3432 O O . ILE B 1 66 ? -4.645 -9.297 10.242 1 98.75 66 ILE B O 1
ATOM 3436 N N . PRO B 1 67 ? -5.797 -7.438 9.703 1 98.31 67 PRO B N 1
ATOM 3437 C CA . PRO B 1 67 ? -6.582 -7.555 10.93 1 98.31 67 PRO B CA 1
ATOM 3438 C C . PRO B 1 67 ? -7.598 -8.695 10.875 1 98.31 67 PRO B C 1
ATOM 3440 O O . PRO B 1 67 ? -8.203 -9.039 11.898 1 98.31 67 PRO B O 1
ATOM 3443 N N . VAL B 1 68 ? -7.766 -9.32 9.711 1 98.56 68 VAL B N 1
ATOM 3444 C CA . VAL B 1 68 ? -8.828 -10.305 9.594 1 98.56 68 VAL B CA 1
ATOM 3445 C C . VAL B 1 68 ? -8.227 -11.703 9.477 1 98.56 68 VAL B C 1
ATOM 3447 O O . VAL B 1 68 ? -8.938 -12.672 9.18 1 98.56 68 VAL B O 1
ATOM 3450 N N . THR B 1 69 ? -6.926 -11.852 9.578 1 98.62 69 THR B N 1
ATOM 3451 C CA . THR B 1 69 ? -6.203 -13.117 9.617 1 98.62 69 THR B CA 1
ATOM 3452 C C . THR B 1 69 ? -5.262 -13.164 10.82 1 98.62 69 THR B C 1
ATOM 3454 O O . THR B 1 69 ? -4.961 -12.125 11.422 1 98.62 69 THR B O 1
ATOM 3457 N N . GLN B 1 70 ? -4.797 -14.328 11.156 1 97.19 70 GLN B N 1
ATOM 3458 C CA . GLN B 1 70 ? -4.02 -14.477 12.383 1 97.19 70 GLN B CA 1
ATOM 3459 C C . GLN B 1 70 ? -2.582 -14.891 12.07 1 97.19 70 GLN B C 1
ATOM 3461 O O . GLN B 1 70 ? -1.637 -14.336 12.641 1 97.19 70 GLN B O 1
ATOM 3466 N N . ARG B 1 71 ? -2.406 -15.852 11.227 1 97.44 71 ARG B N 1
ATOM 3467 C CA . ARG B 1 71 ? -1.068 -16.391 11.016 1 97.44 71 ARG B CA 1
ATOM 3468 C C . ARG B 1 71 ? -0.693 -16.359 9.539 1 97.44 71 ARG B C 1
ATOM 3470 O O . ARG B 1 71 ? 0.469 -16.578 9.18 1 97.44 71 ARG B O 1
ATOM 3477 N N . LEU B 1 72 ? -1.648 -16.125 8.664 1 98.75 72 LEU B N 1
ATOM 3478 C CA . LEU B 1 72 ? -1.472 -16.172 7.219 1 98.75 72 LEU B CA 1
ATOM 3479 C C . LEU B 1 72 ? -0.401 -15.18 6.77 1 98.75 72 LEU B C 1
ATOM 3481 O O . LEU B 1 72 ? -0.468 -14 7.098 1 98.75 72 LEU B O 1
ATOM 3485 N N . LYS B 1 73 ? 0.591 -15.625 6.066 1 98.81 73 LYS B N 1
ATOM 3486 C CA . LYS B 1 73 ? 1.605 -14.742 5.504 1 98.81 73 LYS B CA 1
ATOM 3487 C C . LYS B 1 73 ? 1.173 -14.211 4.141 1 98.81 73 LYS B C 1
ATOM 3489 O O . LYS B 1 73 ? 0.33 -14.812 3.473 1 98.81 73 LYS B O 1
ATOM 3494 N N . PHE B 1 74 ? 1.7 -13.086 3.787 1 98.94 74 PHE B N 1
ATOM 3495 C CA . PHE B 1 74 ? 1.341 -12.422 2.539 1 98.94 74 PHE B CA 1
ATOM 3496 C C . PHE B 1 74 ? 2.543 -12.328 1.608 1 98.94 74 PHE B C 1
ATOM 3498 O O . PHE B 1 74 ? 3.541 -11.68 1.937 1 98.94 74 PHE B O 1
ATOM 3505 N N . LEU B 1 75 ? 2.531 -13.016 0.506 1 98.88 75 LEU B N 1
ATOM 3506 C CA . LEU B 1 75 ? 3.551 -12.93 -0.533 1 98.88 75 LEU B CA 1
ATOM 3507 C C . LEU B 1 75 ? 3.189 -11.859 -1.559 1 98.88 75 LEU B C 1
ATOM 3509 O O . LEU B 1 75 ? 2.355 -12.094 -2.436 1 98.88 75 LEU B O 1
ATOM 3513 N N . VAL B 1 76 ? 3.82 -10.688 -1.412 1 98.69 76 VAL B N 1
ATOM 3514 C CA . VAL B 1 76 ? 3.434 -9.469 -2.119 1 98.69 76 VAL B CA 1
ATOM 3515 C C . VAL B 1 76 ? 4.422 -9.195 -3.248 1 98.69 76 VAL B C 1
ATOM 3517 O O . VAL B 1 76 ? 5.633 -9.32 -3.066 1 98.69 76 VAL B O 1
ATOM 3520 N N . ALA B 1 77 ? 3.898 -8.789 -4.391 1 97.81 77 ALA B N 1
ATOM 3521 C CA . ALA B 1 77 ? 4.738 -8.477 -5.547 1 97.81 77 ALA B CA 1
ATOM 3522 C C . ALA B 1 77 ? 5.582 -7.234 -5.297 1 97.81 77 ALA B C 1
ATOM 3524 O O . ALA B 1 77 ? 5.051 -6.176 -4.941 1 97.81 77 ALA B O 1
ATOM 3525 N N . LEU B 1 78 ? 6.848 -7.367 -5.375 1 98.12 78 LEU B N 1
ATOM 3526 C CA . LEU B 1 78 ? 7.812 -6.273 -5.359 1 98.12 78 LEU B CA 1
ATOM 3527 C C . LEU B 1 78 ? 8.258 -5.926 -6.773 1 98.12 78 LEU B C 1
ATOM 3529 O O . LEU B 1 78 ? 8.93 -6.723 -7.434 1 98.12 78 LEU B O 1
ATOM 3533 N N . ARG B 1 79 ? 7.91 -4.809 -7.32 1 97.19 79 ARG B N 1
ATOM 3534 C CA . ARG B 1 79 ? 8.125 -4.441 -8.719 1 97.19 79 ARG B CA 1
ATOM 3535 C C . ARG B 1 79 ? 9.203 -3.367 -8.844 1 97.19 79 ARG B C 1
ATOM 3537 O O . ARG B 1 79 ? 8.938 -2.186 -8.617 1 97.19 79 ARG B O 1
ATOM 3544 N N . PRO B 1 80 ? 10.281 -3.957 -9.422 1 91.88 80 PRO B N 1
ATOM 3545 C CA . PRO B 1 80 ? 11.367 -2.992 -9.609 1 91.88 80 PRO B CA 1
ATOM 3546 C C . PRO B 1 80 ? 11.109 -2.037 -10.773 1 91.88 80 PRO B C 1
ATOM 3548 O O . PRO B 1 80 ? 10.344 -2.367 -11.688 1 91.88 80 PRO B O 1
ATOM 3551 N N . SER B 1 81 ? 11.172 -0.811 -10.766 1 90.75 81 SER B N 1
ATOM 3552 C CA . SER B 1 81 ? 11.227 0.205 -11.812 1 90.75 81 SER B CA 1
ATOM 3553 C C . SER B 1 81 ? 10.07 1.189 -11.688 1 90.75 81 SER B C 1
ATOM 3555 O O . SER B 1 81 ? 10.039 2.213 -12.375 1 90.75 81 SER B O 1
ATOM 3557 N N . VAL B 1 82 ? 9.109 0.708 -10.898 1 96.31 82 VAL B N 1
ATOM 3558 C CA . VAL B 1 82 ? 7.973 1.619 -10.859 1 96.31 82 VAL B CA 1
ATOM 3559 C C . VAL B 1 82 ? 7.934 2.342 -9.516 1 96.31 82 VAL B C 1
ATOM 3561 O O . VAL B 1 82 ? 7.016 3.125 -9.258 1 96.31 82 VAL B O 1
ATOM 3564 N N . VAL B 1 83 ? 8.844 2.078 -8.625 1 97.31 83 VAL B N 1
ATOM 3565 C CA . VAL B 1 83 ? 8.922 2.695 -7.305 1 97.31 83 VAL B CA 1
ATOM 3566 C C . VAL B 1 83 ? 10.375 2.801 -6.867 1 97.31 83 VAL B C 1
ATOM 3568 O O . VAL B 1 83 ? 11.203 1.961 -7.23 1 97.31 83 VAL B O 1
ATOM 3571 N N . SER B 1 84 ? 10.688 3.801 -6.066 1 97.19 84 SER B N 1
ATOM 3572 C CA . SER B 1 84 ? 12.016 3.936 -5.465 1 97.19 84 SER B CA 1
ATOM 3573 C C . SER B 1 84 ? 12.328 2.754 -4.551 1 97.19 84 SER B C 1
ATOM 3575 O O . SER B 1 84 ? 11.461 2.297 -3.801 1 97.19 84 SER B O 1
ATOM 3577 N N . PRO B 1 85 ? 13.664 2.232 -4.648 1 98.44 85 PRO B N 1
ATOM 3578 C CA . PRO B 1 85 ? 14 1.118 -3.76 1 98.44 85 PRO B CA 1
ATOM 3579 C C . PRO B 1 85 ? 13.898 1.486 -2.281 1 98.44 85 PRO B C 1
ATOM 3581 O O . PRO B 1 85 ? 13.547 0.64 -1.454 1 98.44 85 PRO B O 1
ATOM 3584 N N . THR B 1 86 ? 14.156 2.77 -1.978 1 98.56 86 THR B N 1
ATOM 3585 C CA . THR B 1 86 ? 14.078 3.219 -0.591 1 98.56 86 THR B CA 1
ATOM 3586 C C . THR B 1 86 ? 12.633 3.227 -0.104 1 98.56 86 THR B C 1
ATOM 3588 O O . THR B 1 86 ? 12.336 2.758 0.999 1 98.56 86 THR B O 1
ATOM 3591 N N . VAL B 1 87 ? 11.75 3.713 -0.943 1 98.31 87 VAL B N 1
ATOM 3592 C CA . VAL B 1 87 ? 10.328 3.744 -0.608 1 98.31 87 VAL B CA 1
ATOM 3593 C C . VAL B 1 87 ? 9.789 2.318 -0.505 1 98.31 87 VAL B C 1
ATOM 3595 O O . VAL B 1 87 ? 9.055 1.993 0.426 1 98.31 87 VAL B O 1
ATOM 3598 N N . ALA B 1 88 ? 10.219 1.477 -1.411 1 98.69 88 ALA B N 1
ATOM 3599 C CA . ALA B 1 88 ? 9.805 0.075 -1.376 1 98.69 88 ALA B CA 1
ATOM 3600 C C . ALA B 1 88 ? 10.281 -0.604 -0.094 1 98.69 88 ALA B C 1
ATOM 3602 O O . ALA B 1 88 ? 9.562 -1.428 0.481 1 98.69 88 ALA B O 1
ATOM 3603 N N . ALA B 1 89 ? 11.477 -0.295 0.301 1 98.81 89 ALA B N 1
ATOM 3604 C CA . ALA B 1 89 ? 12.008 -0.856 1.54 1 98.81 89 ALA B CA 1
ATOM 3605 C C . ALA B 1 89 ? 11.203 -0.385 2.746 1 98.81 89 ALA B C 1
ATOM 3607 O O . ALA B 1 89 ? 10.914 -1.17 3.652 1 98.81 89 ALA B O 1
ATOM 3608 N N . ARG B 1 90 ? 10.82 0.877 2.789 1 98.5 90 ARG B N 1
ATOM 3609 C CA . ARG B 1 90 ? 9.984 1.405 3.865 1 98.5 90 ARG B CA 1
ATOM 3610 C C . ARG B 1 90 ? 8.625 0.725 3.889 1 98.5 90 ARG B C 1
ATOM 3612 O O . ARG B 1 90 ? 8.117 0.369 4.957 1 98.5 90 ARG B O 1
ATOM 3619 N N . GLN B 1 91 ? 8.078 0.541 2.709 1 98.69 91 GLN B N 1
ATOM 3620 C CA . GLN B 1 91 ? 6.809 -0.172 2.604 1 98.69 91 GLN B CA 1
ATOM 3621 C C . GLN B 1 91 ? 6.934 -1.599 3.131 1 98.69 91 GLN B C 1
ATOM 3623 O O . GLN B 1 91 ? 6.059 -2.08 3.85 1 98.69 91 GLN B O 1
ATOM 3628 N N . ALA B 1 92 ? 8.031 -2.225 2.762 1 98.88 92 ALA B N 1
ATOM 3629 C CA . ALA B 1 92 ? 8.258 -3.6 3.197 1 98.88 92 ALA B CA 1
ATOM 3630 C C . ALA B 1 92 ? 8.383 -3.684 4.715 1 98.88 92 ALA B C 1
ATOM 3632 O O . ALA B 1 92 ? 7.77 -4.551 5.348 1 98.88 92 ALA B O 1
ATOM 3633 N N . ALA B 1 93 ? 9.141 -2.793 5.266 1 98.69 93 ALA B N 1
ATOM 3634 C CA . ALA B 1 93 ? 9.297 -2.766 6.719 1 98.69 93 ALA B CA 1
ATOM 3635 C C . ALA B 1 93 ? 7.969 -2.49 7.41 1 98.69 93 ALA B C 1
ATOM 3637 O O . ALA B 1 93 ? 7.641 -3.129 8.414 1 98.69 93 ALA B O 1
ATOM 3638 N N . THR B 1 94 ? 7.215 -1.567 6.875 1 98.69 94 THR B N 1
ATOM 3639 C CA . THR B 1 94 ? 5.914 -1.233 7.445 1 98.69 94 THR B CA 1
ATOM 3640 C C . THR B 1 94 ? 4.984 -2.443 7.418 1 98.69 94 THR B C 1
ATOM 3642 O O . THR B 1 94 ? 4.371 -2.787 8.43 1 98.69 94 THR B O 1
ATOM 3645 N N . LEU B 1 95 ? 4.879 -3.102 6.258 1 98.88 95 LEU B N 1
ATOM 3646 C CA . LEU B 1 95 ? 4.004 -4.266 6.145 1 98.88 95 LEU B CA 1
ATOM 3647 C C . LEU B 1 95 ? 4.418 -5.352 7.133 1 98.88 95 LEU B C 1
ATOM 3649 O O . LEU B 1 95 ? 3.564 -5.996 7.746 1 98.88 95 LEU B O 1
ATOM 3653 N N . ASP B 1 96 ? 5.691 -5.555 7.25 1 98.69 96 ASP B N 1
ATOM 3654 C CA . ASP B 1 96 ? 6.227 -6.551 8.172 1 98.69 96 ASP B CA 1
ATOM 3655 C C . ASP B 1 96 ? 5.883 -6.203 9.617 1 98.69 96 ASP B C 1
ATOM 3657 O O . ASP B 1 96 ? 5.473 -7.07 10.391 1 98.69 96 ASP B O 1
ATOM 3661 N N . ARG B 1 97 ? 5.984 -4.965 9.969 1 97.38 97 ARG B N 1
ATOM 3662 C CA . ARG B 1 97 ? 5.707 -4.523 11.336 1 97.38 97 ARG B CA 1
ATOM 3663 C C . ARG B 1 97 ? 4.211 -4.574 11.633 1 97.38 97 ARG B C 1
ATOM 3665 O O . ARG B 1 97 ? 3.797 -5.09 12.672 1 97.38 97 ARG B O 1
ATOM 3672 N N . LEU B 1 98 ? 3.408 -4.043 10.672 1 98.06 98 LEU B N 1
ATOM 3673 C CA . LEU B 1 98 ? 1.966 -4.047 10.891 1 98.06 98 LEU B CA 1
ATOM 3674 C C . LEU B 1 98 ? 1.438 -5.473 11.016 1 98.06 98 LEU B C 1
ATOM 3676 O O . LEU B 1 98 ? 0.479 -5.719 11.758 1 98.06 98 LEU B O 1
ATOM 3680 N N . SER B 1 99 ? 2.045 -6.438 10.336 1 98 99 SER B N 1
ATOM 3681 C CA . SER B 1 99 ? 1.561 -7.812 10.312 1 98 99 SER B CA 1
ATOM 3682 C C . SER B 1 99 ? 2.289 -8.672 11.336 1 98 99 SER B C 1
ATOM 3684 O O . SER B 1 99 ? 2.01 -9.867 11.469 1 98 99 SER B O 1
ATOM 3686 N N . ASN B 1 100 ? 3.219 -8.086 12.008 1 97 100 ASN B N 1
ATOM 3687 C CA . ASN B 1 100 ? 4.023 -8.781 13 1 97 100 ASN B CA 1
ATOM 3688 C C . ASN B 1 100 ? 4.781 -9.961 12.391 1 97 100 ASN B C 1
ATOM 3690 O O . ASN B 1 100 ? 4.691 -11.086 12.891 1 97 100 ASN B O 1
ATOM 3694 N N . GLY B 1 101 ? 5.496 -9.688 11.266 1 97.69 101 GLY B N 1
ATOM 3695 C CA . GLY B 1 101 ? 6.426 -10.648 10.688 1 97.69 101 GLY B CA 1
ATOM 3696 C C . GLY B 1 101 ? 5.781 -11.57 9.68 1 97.69 101 GLY B C 1
ATOM 3697 O O . GLY B 1 101 ? 6.258 -12.688 9.453 1 97.69 101 GLY B O 1
ATOM 3698 N N . ARG B 1 102 ? 4.727 -11.211 9.031 1 98.56 102 ARG B N 1
ATOM 3699 C CA . ARG B 1 102 ? 4.008 -12.094 8.117 1 98.56 102 ARG B CA 1
ATOM 3700 C C . ARG B 1 102 ? 4.223 -11.68 6.668 1 98.56 102 ARG B C 1
ATOM 3702 O O . ARG B 1 102 ? 3.537 -12.172 5.77 1 98.56 102 ARG B O 1
ATOM 3709 N N . ALA B 1 103 ? 5.191 -10.758 6.43 1 98.75 103 ALA B N 1
ATOM 3710 C CA . ALA B 1 103 ? 5.395 -10.227 5.082 1 98.75 103 ALA B CA 1
ATOM 3711 C C . ALA B 1 103 ? 6.445 -11.039 4.324 1 98.75 103 ALA B C 1
ATOM 3713 O O . ALA B 1 103 ? 7.516 -11.328 4.859 1 98.75 103 ALA B O 1
ATOM 3714 N N . LEU B 1 104 ? 6.113 -11.469 3.141 1 98.81 104 LEU B N 1
ATOM 3715 C CA . LEU B 1 104 ? 7.004 -12.023 2.131 1 98.81 104 LEU B CA 1
ATOM 3716 C C . LEU B 1 104 ? 6.934 -11.219 0.838 1 98.81 104 LEU B C 1
ATOM 3718 O O . LEU B 1 104 ? 5.902 -10.617 0.534 1 98.81 104 LEU B O 1
ATOM 3722 N N . PHE B 1 105 ? 8.031 -11.25 0.108 1 98.81 105 PHE B N 1
ATOM 3723 C CA . PHE B 1 105 ? 8.016 -10.445 -1.106 1 98.81 105 PHE B CA 1
ATOM 3724 C C . PHE B 1 105 ? 8.438 -11.281 -2.312 1 98.81 105 PHE B C 1
ATOM 3726 O O . PHE B 1 105 ? 9.336 -12.109 -2.215 1 98.81 105 PHE B O 1
ATOM 3733 N N . ASN B 1 106 ? 7.75 -11.086 -3.389 1 98.56 106 ASN B N 1
ATOM 3734 C CA . ASN B 1 106 ? 8.039 -11.711 -4.672 1 98.56 106 ASN B CA 1
ATOM 3735 C C . ASN B 1 106 ? 8.5 -10.688 -5.707 1 98.56 106 ASN B C 1
ATOM 3737 O O . ASN B 1 106 ? 7.695 -9.883 -6.18 1 98.56 106 ASN B O 1
ATOM 3741 N N . LEU B 1 107 ? 9.789 -10.719 -6.023 1 98.19 107 LEU B N 1
ATOM 3742 C CA . LEU B 1 107 ? 10.344 -9.805 -7.012 1 98.19 107 LEU B CA 1
ATOM 3743 C C . LEU B 1 107 ? 9.742 -10.055 -8.391 1 98.19 107 LEU B C 1
ATOM 3745 O O . LEU B 1 107 ? 9.805 -11.18 -8.898 1 98.19 107 LEU B O 1
ATOM 3749 N N . VAL B 1 108 ? 9.109 -9.047 -8.953 1 96.69 108 VAL B N 1
ATOM 3750 C CA . VAL B 1 108 ? 8.477 -9.141 -10.266 1 96.69 108 VAL B CA 1
ATOM 3751 C C . VAL B 1 108 ? 9.016 -8.047 -11.188 1 96.69 108 VAL B C 1
ATOM 3753 O O . VAL B 1 108 ? 8.633 -6.883 -11.062 1 96.69 108 VAL B O 1
ATOM 3756 N N . THR B 1 109 ? 9.773 -8.336 -12.156 1 94 109 THR B N 1
ATOM 3757 C CA . THR B 1 109 ? 10.453 -7.391 -13.039 1 94 109 THR B CA 1
ATOM 3758 C C . THR B 1 109 ? 9.523 -6.922 -14.156 1 94 109 THR B C 1
ATOM 3760 O O . THR B 1 109 ? 9.703 -5.836 -14.711 1 94 109 THR B O 1
ATOM 3763 N N . GLY B 1 110 ? 8.508 -7.668 -14.391 1 89.88 110 GLY B N 1
ATOM 3764 C CA . GLY B 1 110 ? 7.617 -7.391 -15.5 1 89.88 110 GLY B CA 1
ATOM 3765 C C . GLY B 1 110 ? 8.031 -8.094 -16.781 1 89.88 110 GLY B C 1
ATOM 3766 O O . GLY B 1 110 ? 9.211 -8.359 -17 1 89.88 110 GLY B O 1
ATOM 3767 N N . SER B 1 111 ? 7 -8.398 -17.656 1 87.88 111 SER B N 1
ATOM 3768 C CA . SER B 1 111 ? 7.316 -9.188 -18.844 1 87.88 111 SER B CA 1
ATOM 3769 C C . SER B 1 111 ? 6.621 -8.641 -20.094 1 87.88 111 SER B C 1
ATOM 3771 O O . SER B 1 111 ? 6.945 -9.023 -21.219 1 87.88 111 SER B O 1
ATOM 3773 N N . ASP B 1 112 ? 5.633 -7.836 -19.953 1 89.62 112 ASP B N 1
ATOM 3774 C CA . ASP B 1 112 ? 4.883 -7.289 -21.078 1 89.62 112 ASP B CA 1
ATOM 3775 C C . ASP B 1 112 ? 5.297 -5.844 -21.359 1 89.62 112 ASP B C 1
ATOM 3777 O O . ASP B 1 112 ? 4.941 -4.934 -20.609 1 89.62 112 ASP B O 1
ATOM 3781 N N . PRO B 1 113 ? 5.953 -5.637 -22.5 1 91.88 113 PRO B N 1
ATOM 3782 C CA . PRO B 1 113 ? 6.449 -4.289 -22.797 1 91.88 113 PRO B CA 1
ATOM 3783 C C . PRO B 1 113 ? 5.328 -3.254 -22.875 1 91.88 113 PRO B C 1
ATOM 3785 O O . PRO B 1 113 ? 5.52 -2.094 -22.5 1 91.88 113 PRO B O 1
ATOM 3788 N N . GLN B 1 114 ? 4.207 -3.662 -23.375 1 92 114 GLN B N 1
ATOM 3789 C CA . GLN B 1 114 ? 3.088 -2.732 -23.484 1 92 114 GLN B CA 1
ATOM 3790 C C . GLN B 1 114 ? 2.578 -2.311 -22.109 1 92 114 GLN B C 1
ATOM 3792 O O . GLN B 1 114 ? 2.314 -1.13 -21.875 1 92 114 GLN B O 1
ATOM 3797 N N . GLU B 1 115 ? 2.406 -3.271 -21.266 1 93.12 115 GLU B N 1
ATOM 3798 C CA . GLU B 1 115 ? 1.992 -2.955 -19.891 1 93.12 115 GLU B CA 1
ATOM 3799 C C . GLU B 1 115 ? 3.027 -2.08 -19.188 1 93.12 115 GLU B C 1
ATOM 3801 O O . GLU B 1 115 ? 2.672 -1.129 -18.5 1 93.12 115 GLU B O 1
ATOM 3806 N N . LEU B 1 116 ? 4.266 -2.389 -19.406 1 96.38 116 LEU B N 1
ATOM 3807 C CA . LEU B 1 116 ? 5.355 -1.651 -18.781 1 96.38 116 LEU B CA 1
ATOM 3808 C C . LEU B 1 116 ? 5.395 -0.21 -19.266 1 96.38 116 LEU B C 1
ATOM 3810 O O . LEU B 1 116 ? 5.602 0.716 -18.484 1 96.38 116 LEU B O 1
ATOM 3814 N N . ALA B 1 117 ? 5.148 -0.017 -20.547 1 97.5 117 ALA B N 1
ATOM 3815 C CA . ALA B 1 117 ? 5.125 1.332 -21.094 1 97.5 117 ALA B CA 1
ATOM 3816 C C . ALA B 1 117 ? 4.004 2.162 -20.484 1 97.5 117 ALA B C 1
ATOM 3818 O O . ALA B 1 117 ? 4.164 3.363 -20.266 1 97.5 117 ALA B O 1
ATOM 3819 N N . GLY B 1 118 ? 2.893 1.507 -20.203 1 97.81 118 GLY B N 1
ATOM 3820 C CA . GLY B 1 118 ? 1.802 2.176 -19.516 1 97.81 118 GLY B CA 1
ATOM 3821 C C . GLY B 1 118 ? 2.168 2.621 -18.109 1 97.81 118 GLY B C 1
ATOM 3822 O O . GLY B 1 118 ? 1.628 3.607 -17.594 1 97.81 118 GLY B O 1
ATOM 3823 N N . ASP B 1 119 ? 3.092 1.902 -17.531 1 97.69 119 ASP B N 1
ATOM 3824 C CA . ASP B 1 119 ? 3.566 2.234 -16.188 1 97.69 119 ASP B CA 1
ATOM 3825 C C . ASP B 1 119 ? 4.773 3.168 -16.25 1 97.69 119 ASP B C 1
ATOM 3827 O O . ASP B 1 119 ? 5.344 3.521 -15.219 1 97.69 119 ASP B O 1
ATOM 3831 N N . GLY B 1 120 ? 5.211 3.529 -17.422 1 97.56 120 GLY B N 1
ATOM 3832 C CA . GLY B 1 120 ? 6.301 4.469 -17.609 1 97.56 120 GLY B CA 1
ATOM 3833 C C . GLY B 1 120 ? 7.66 3.799 -17.688 1 97.56 120 GLY B C 1
ATOM 3834 O O . GLY B 1 120 ? 8.688 4.441 -17.469 1 97.56 120 GLY B O 1
ATOM 3835 N N . VAL B 1 121 ? 7.703 2.494 -17.906 1 97.56 121 VAL B N 1
ATOM 3836 C CA . VAL B 1 121 ? 8.953 1.739 -17.984 1 97.56 121 VAL B CA 1
ATOM 3837 C C . VAL B 1 121 ? 9.219 1.346 -19.438 1 97.56 121 VAL B C 1
ATOM 3839 O O . VAL B 1 121 ? 8.453 0.582 -20.031 1 97.56 121 VAL B O 1
ATOM 3842 N N . PHE B 1 122 ? 10.328 1.759 -20 1 97.19 122 PHE B N 1
ATOM 3843 C CA . PHE B 1 122 ? 10.609 1.557 -21.406 1 97.19 122 PHE B CA 1
ATOM 3844 C C . PHE B 1 122 ? 11.898 0.757 -21.594 1 97.19 122 PHE B C 1
ATOM 3846 O O . PHE B 1 122 ? 12.438 0.69 -22.703 1 97.19 122 PHE B O 1
ATOM 3853 N N . LEU B 1 123 ? 12.375 0.122 -20.562 1 96.38 123 LEU B N 1
ATOM 3854 C CA . LEU B 1 123 ? 13.586 -0.685 -20.594 1 96.38 123 LEU B CA 1
ATOM 3855 C C . LEU B 1 123 ? 13.359 -1.989 -21.359 1 96.38 123 LEU B C 1
ATOM 3857 O O . LEU B 1 123 ? 12.289 -2.6 -21.234 1 96.38 123 LEU B O 1
ATOM 3861 N N . ASP B 1 124 ? 14.367 -2.406 -22.016 1 94.12 124 ASP B N 1
ATOM 3862 C CA . ASP B 1 124 ? 14.266 -3.727 -22.625 1 94.12 124 ASP B CA 1
ATOM 3863 C C . ASP B 1 124 ? 14.531 -4.832 -21.609 1 94.12 124 ASP B C 1
ATOM 3865 O O . ASP B 1 124 ? 14.797 -4.551 -20.438 1 94.12 124 ASP B O 1
ATOM 3869 N N . HIS B 1 125 ? 14.406 -6.074 -22 1 92.19 125 HIS B N 1
ATOM 3870 C CA . HIS B 1 125 ? 14.469 -7.234 -21.109 1 92.19 125 HIS B CA 1
ATOM 3871 C C . HIS B 1 125 ? 15.758 -7.23 -20.297 1 92.19 125 HIS B C 1
ATOM 3873 O O . HIS B 1 125 ? 15.711 -7.312 -19.062 1 92.19 125 HIS B O 1
ATOM 3879 N N . THR B 1 126 ? 16.891 -7.062 -20.906 1 91.31 126 THR B N 1
ATOM 3880 C CA . THR B 1 126 ? 18.172 -7.105 -20.219 1 91.31 126 THR B CA 1
ATOM 3881 C C . THR B 1 126 ? 18.312 -5.941 -19.25 1 91.31 126 THR B C 1
ATOM 3883 O O . THR B 1 126 ? 18.703 -6.137 -18.094 1 91.31 126 THR B O 1
ATOM 3886 N N . ALA B 1 127 ? 17.969 -4.773 -19.719 1 94.69 127 ALA B N 1
ATOM 3887 C CA . ALA B 1 127 ? 18.078 -3.578 -18.891 1 94.69 127 ALA B CA 1
ATOM 3888 C C . ALA B 1 127 ? 17.156 -3.658 -17.688 1 94.69 127 ALA B C 1
ATOM 3890 O O . ALA B 1 127 ? 17.484 -3.16 -16.609 1 94.69 127 ALA B O 1
ATOM 3891 N N . ARG B 1 128 ? 16.031 -4.25 -17.859 1 95.44 128 ARG B N 1
ATOM 3892 C CA . ARG B 1 128 ? 15.094 -4.406 -16.75 1 95.44 128 ARG B CA 1
ATOM 3893 C C . ARG B 1 128 ? 15.688 -5.27 -15.641 1 95.44 128 ARG B C 1
ATOM 3895 O O . ARG B 1 128 ? 15.516 -4.98 -14.461 1 95.44 128 ARG B O 1
ATOM 3902 N N . TYR B 1 129 ? 16.391 -6.312 -16.047 1 94.88 129 TYR B N 1
ATOM 3903 C CA . TYR B 1 129 ? 16.984 -7.188 -15.039 1 94.88 129 TYR B CA 1
ATOM 3904 C C . TYR B 1 129 ? 18.188 -6.516 -14.375 1 94.88 129 TYR B C 1
ATOM 3906 O O . TYR B 1 129 ? 18.453 -6.73 -13.195 1 94.88 129 TYR B O 1
ATOM 3914 N N . GLU B 1 130 ? 18.922 -5.645 -15.164 1 95.88 130 GLU B N 1
ATOM 3915 C CA . GLU B 1 130 ? 19.984 -4.84 -14.562 1 95.88 130 GLU B CA 1
ATOM 3916 C C . GLU B 1 130 ? 19.422 -3.895 -13.5 1 95.88 130 GLU B C 1
ATOM 3918 O O . GLU B 1 130 ? 19.953 -3.809 -12.391 1 95.88 130 GLU B O 1
ATOM 3923 N N . ALA B 1 131 ? 18.375 -3.277 -13.898 1 97.62 131 ALA B N 1
ATOM 3924 C CA . ALA B 1 131 ? 17.703 -2.355 -12.977 1 97.62 131 ALA B CA 1
ATOM 3925 C C . ALA B 1 131 ? 17.188 -3.088 -11.742 1 97.62 131 ALA B C 1
ATOM 3927 O O . ALA B 1 131 ? 17.312 -2.588 -10.625 1 97.62 131 ALA B O 1
ATOM 3928 N N . SER B 1 132 ? 16.641 -4.266 -11.93 1 97.88 132 SER B N 1
ATOM 3929 C CA . SER B 1 132 ? 16.109 -5.062 -10.836 1 97.88 132 SER B CA 1
ATOM 3930 C C . SER B 1 132 ? 17.219 -5.496 -9.875 1 97.88 132 SER B C 1
ATOM 3932 O O . SER B 1 132 ? 17.031 -5.516 -8.664 1 97.88 132 SER B O 1
ATOM 3934 N N . ALA B 1 133 ? 18.328 -5.844 -10.43 1 97.88 133 ALA B N 1
ATOM 3935 C CA . ALA B 1 133 ? 19.453 -6.246 -9.602 1 97.88 133 ALA B CA 1
ATOM 3936 C C . ALA B 1 133 ? 19.938 -5.09 -8.727 1 97.88 133 ALA B C 1
ATOM 3938 O O . ALA B 1 133 ? 20.188 -5.266 -7.535 1 97.88 133 ALA B O 1
ATOM 3939 N N . GLU B 1 134 ? 20.094 -3.879 -9.32 1 98.5 134 GLU B N 1
ATOM 3940 C CA . GLU B 1 134 ? 20.5 -2.697 -8.57 1 98.5 134 GLU B CA 1
ATOM 3941 C C . GLU B 1 134 ? 19.484 -2.34 -7.5 1 98.5 134 GLU B C 1
ATOM 3943 O O . GLU B 1 134 ? 19.844 -2.053 -6.355 1 98.5 134 GLU B O 1
ATOM 3948 N N . PHE B 1 135 ? 18.234 -2.381 -7.902 1 98.69 135 PHE B N 1
ATOM 3949 C CA . PHE B 1 135 ? 17.125 -2.129 -6.996 1 98.69 135 PHE B CA 1
ATOM 3950 C C . PHE B 1 135 ? 17.188 -3.057 -5.789 1 98.69 135 PHE B C 1
ATOM 3952 O O . PHE B 1 135 ? 17.094 -2.605 -4.648 1 98.69 135 PHE B O 1
ATOM 3959 N N . THR B 1 136 ? 17.344 -4.312 -6.039 1 98.69 136 THR B N 1
ATOM 3960 C CA . THR B 1 136 ? 17.328 -5.34 -5.004 1 98.69 136 THR B CA 1
ATOM 3961 C C . THR B 1 136 ? 18.5 -5.18 -4.051 1 98.69 136 THR B C 1
ATOM 3963 O O . THR B 1 136 ? 18.359 -5.391 -2.842 1 98.69 136 THR B O 1
ATOM 3966 N N . ARG B 1 137 ? 19.625 -4.785 -4.543 1 98.5 137 ARG B N 1
ATOM 3967 C CA . ARG B 1 137 ? 20.797 -4.551 -3.707 1 98.5 137 ARG B CA 1
ATOM 3968 C C . ARG B 1 137 ? 20.531 -3.453 -2.684 1 98.5 137 ARG B C 1
ATOM 3970 O O . ARG B 1 137 ? 20.812 -3.623 -1.496 1 98.5 137 ARG B O 1
ATOM 3977 N N . VAL B 1 138 ? 19.953 -2.355 -3.148 1 98.81 138 VAL B N 1
ATOM 3978 C CA . VAL B 1 138 ? 19.641 -1.246 -2.256 1 98.81 138 VAL B CA 1
ATOM 3979 C C . VAL B 1 138 ? 18.562 -1.668 -1.268 1 98.81 138 VAL B C 1
ATOM 3981 O O . VAL B 1 138 ? 18.688 -1.436 -0.063 1 98.81 138 VAL B O 1
ATOM 3984 N N . TRP B 1 139 ? 17.547 -2.314 -1.774 1 98.81 139 TRP B N 1
ATOM 3985 C CA . TRP B 1 139 ? 16.406 -2.754 -0.989 1 98.81 139 TRP B CA 1
ATOM 3986 C C . TRP B 1 139 ? 16.844 -3.664 0.153 1 98.81 139 TRP B C 1
ATOM 3988 O O . TRP B 1 139 ? 16.469 -3.445 1.309 1 98.81 139 TRP B O 1
ATOM 3998 N N . ARG B 1 140 ? 17.656 -4.68 -0.112 1 98.75 140 ARG B N 1
ATOM 3999 C CA . ARG B 1 140 ? 18.125 -5.633 0.886 1 98.75 140 ARG B CA 1
ATOM 4000 C C . ARG B 1 140 ? 18.969 -4.945 1.943 1 98.75 140 ARG B C 1
ATOM 4002 O O . ARG B 1 140 ? 18.766 -5.148 3.143 1 98.75 140 ARG B O 1
ATOM 4009 N N . ARG B 1 141 ? 19.875 -4.109 1.506 1 98.75 141 ARG B N 1
ATOM 4010 C CA . ARG B 1 141 ? 20.797 -3.439 2.424 1 98.75 141 ARG B CA 1
ATOM 4011 C C . ARG B 1 141 ? 20.047 -2.547 3.4 1 98.75 141 ARG B C 1
ATOM 4013 O O . ARG B 1 141 ? 20.344 -2.518 4.594 1 98.75 141 ARG B O 1
ATOM 4020 N N . LEU B 1 142 ? 19.078 -1.839 2.908 1 98.81 142 LEU B N 1
ATOM 4021 C CA . LEU B 1 142 ? 18.266 -0.978 3.762 1 98.81 142 LEU B CA 1
ATOM 4022 C C . LEU B 1 142 ? 17.5 -1.799 4.801 1 98.81 142 LEU B C 1
ATOM 4024 O O . LEU B 1 142 ? 17.5 -1.458 5.984 1 98.81 142 LEU B O 1
ATOM 4028 N N . LEU B 1 143 ? 16.875 -2.889 4.375 1 98.75 143 LEU B N 1
ATOM 4029 C CA . LEU B 1 143 ? 16.078 -3.719 5.277 1 98.75 143 LEU B CA 1
ATOM 4030 C C . LEU B 1 143 ? 16.984 -4.434 6.285 1 98.75 143 LEU B C 1
ATOM 4032 O O . LEU B 1 143 ? 16.516 -4.82 7.363 1 98.75 143 LEU B O 1
ATOM 4036 N N . GLU B 1 144 ? 18.203 -4.598 5.949 1 98.5 144 GLU B N 1
ATOM 4037 C CA . GLU B 1 144 ? 19.156 -5.23 6.852 1 98.5 144 GLU B CA 1
ATOM 4038 C C . GLU B 1 144 ? 19.797 -4.207 7.785 1 98.5 144 GLU B C 1
ATOM 4040 O O . GLU B 1 144 ? 20.672 -4.547 8.57 1 98.5 144 GLU B O 1
ATOM 4045 N N . GLY B 1 145 ? 19.422 -2.895 7.664 1 97.88 145 GLY B N 1
ATOM 4046 C CA . GLY B 1 145 ? 19.75 -1.907 8.68 1 97.88 145 GLY B CA 1
ATOM 4047 C C . GLY B 1 145 ? 20.875 -0.968 8.258 1 97.88 145 GLY B C 1
ATOM 4048 O O . GLY B 1 145 ? 21.297 -0.111 9.039 1 97.88 145 GLY B O 1
ATOM 4049 N N . GLU B 1 146 ? 21.344 -1.023 7.02 1 98.25 146 GLU B N 1
ATOM 4050 C CA . GLU B 1 146 ? 22.438 -0.175 6.559 1 98.25 146 GLU B CA 1
ATOM 4051 C C . GLU B 1 146 ? 21.922 1.189 6.105 1 98.25 146 GLU B C 1
ATOM 4053 O O . GLU B 1 146 ? 20.781 1.311 5.652 1 98.25 146 GLU B O 1
ATOM 4058 N N . LYS B 1 147 ? 22.703 2.238 6.309 1 98.31 147 LYS B N 1
ATOM 4059 C CA . LYS B 1 147 ? 22.578 3.469 5.535 1 98.31 147 LYS B CA 1
ATOM 4060 C C . LYS B 1 147 ? 23.234 3.326 4.164 1 98.31 147 LYS B C 1
ATOM 4062 O O . LYS B 1 147 ? 24.391 2.887 4.07 1 98.31 147 LYS B O 1
ATOM 4067 N N . VAL B 1 148 ? 22.609 3.664 3.113 1 98.75 148 VAL B N 1
ATOM 4068 C CA . VAL B 1 148 ? 23.062 3.219 1.803 1 98.75 148 VAL B CA 1
ATOM 4069 C C . VAL B 1 148 ? 23.297 4.43 0.898 1 98.75 148 VAL B C 1
ATOM 4071 O O . VAL B 1 148 ? 22.406 5.281 0.756 1 98.75 148 VAL B O 1
ATOM 4074 N N . ASP B 1 149 ? 24.453 4.594 0.39 1 98.81 149 ASP B N 1
ATOM 4075 C CA . ASP B 1 149 ? 24.75 5.336 -0.828 1 98.81 149 ASP B CA 1
ATOM 4076 C C . ASP B 1 149 ? 24.984 4.391 -2.004 1 98.81 149 ASP B C 1
ATOM 4078 O O . ASP B 1 149 ? 25.719 3.404 -1.882 1 98.81 149 ASP B O 1
ATOM 4082 N N . PHE B 1 150 ? 24.344 4.602 -3.059 1 98.81 150 PHE B N 1
ATOM 4083 C CA . PHE B 1 150 ? 24.453 3.729 -4.223 1 98.81 150 PHE B CA 1
ATOM 4084 C C . PHE B 1 150 ? 24.328 4.531 -5.512 1 98.81 150 PHE B C 1
ATOM 4086 O O . PHE B 1 150 ? 23.453 5.379 -5.648 1 98.81 150 PHE B O 1
ATOM 4093 N N . GLU B 1 151 ? 25.203 4.348 -6.418 1 98.44 151 GLU B N 1
ATOM 4094 C CA . GLU B 1 151 ? 25.172 4.961 -7.742 1 98.44 151 GLU B CA 1
ATOM 4095 C C . GLU B 1 151 ? 25.438 3.932 -8.836 1 98.44 151 GLU B C 1
ATOM 4097 O O . GLU B 1 151 ? 26.594 3.676 -9.195 1 98.44 151 GLU B O 1
ATOM 4102 N N . GLY B 1 152 ? 24.375 3.389 -9.328 1 98.06 152 GLY B N 1
ATOM 4103 C CA . GLY B 1 152 ? 24.469 2.441 -10.422 1 98.06 152 GLY B CA 1
ATOM 4104 C C . GLY B 1 152 ? 24.031 3.025 -11.758 1 98.06 152 GLY B C 1
ATOM 4105 O O . GLY B 1 152 ? 23.938 4.246 -11.906 1 98.06 152 GLY B O 1
ATOM 4106 N N . LYS B 1 153 ? 23.844 2.213 -12.758 1 97.38 153 LYS B N 1
ATOM 4107 C CA . LYS B 1 153 ? 23.391 2.613 -14.086 1 97.38 153 LYS B CA 1
ATOM 4108 C C . LYS B 1 153 ? 21.953 3.09 -14.055 1 97.38 153 LYS B C 1
ATOM 4110 O O . LYS B 1 153 ? 21.578 4.035 -14.758 1 97.38 153 LYS B O 1
ATOM 4115 N N . HIS B 1 154 ? 21.125 2.439 -13.203 1 97.06 154 HIS B N 1
ATOM 4116 C CA . HIS B 1 154 ? 19.672 2.67 -13.227 1 97.06 154 HIS B CA 1
ATOM 4117 C C . HIS B 1 154 ? 19.188 3.268 -11.906 1 97.06 154 HIS B C 1
ATOM 4119 O O . HIS B 1 154 ? 18.141 3.918 -11.867 1 97.06 154 HIS B O 1
ATOM 4125 N N . ILE B 1 155 ? 19.938 3.029 -10.797 1 97.75 155 ILE B N 1
ATOM 4126 C CA . ILE B 1 155 ? 19.5 3.432 -9.461 1 97.75 155 ILE B CA 1
ATOM 4127 C C . ILE B 1 155 ? 20.547 4.355 -8.844 1 97.75 155 ILE B C 1
ATOM 4129 O O . ILE B 1 155 ? 21.75 4.105 -8.945 1 97.75 155 ILE B O 1
ATOM 4133 N N . LYS B 1 156 ? 20.031 5.441 -8.281 1 98.25 156 LYS B N 1
ATOM 4134 C CA . LYS B 1 156 ? 20.875 6.34 -7.492 1 98.25 156 LYS B CA 1
ATOM 4135 C C . LYS B 1 156 ? 20.172 6.758 -6.207 1 98.25 156 LYS B C 1
ATOM 4137 O O . LYS B 1 156 ? 19 7.18 -6.238 1 98.25 156 LYS B O 1
ATOM 4142 N N . VAL B 1 157 ? 20.781 6.551 -5.062 1 98.62 157 VAL B N 1
ATOM 4143 C CA . VAL B 1 157 ? 20.281 7.031 -3.777 1 98.62 157 VAL B CA 1
ATOM 4144 C C . VAL B 1 157 ? 21.453 7.574 -2.949 1 98.62 157 VAL B C 1
ATOM 4146 O O . VAL B 1 157 ? 22.578 7.094 -3.068 1 98.62 157 VAL B O 1
ATOM 4149 N N . ARG B 1 158 ? 21.203 8.539 -2.121 1 98.62 158 ARG B N 1
ATOM 4150 C CA . ARG B 1 158 ? 22.172 9.133 -1.218 1 98.62 158 ARG B CA 1
ATOM 4151 C C . ARG B 1 158 ? 21.609 9.281 0.189 1 98.62 158 ARG B C 1
ATOM 4153 O O . ARG B 1 158 ? 20.562 9.906 0.38 1 98.62 158 ARG B O 1
ATOM 4160 N N . GLY B 1 159 ? 22.25 8.703 1.109 1 97.94 159 GLY B N 1
ATOM 4161 C CA . GLY B 1 159 ? 21.828 8.789 2.498 1 97.94 159 GLY B CA 1
ATOM 4162 C C . GLY B 1 159 ? 20.531 8.055 2.77 1 97.94 159 GLY B C 1
ATOM 4163 O O . GLY B 1 159 ? 19.734 8.477 3.617 1 97.94 159 GLY B O 1
ATOM 4164 N N . ALA B 1 160 ? 20.25 6.992 2.043 1 98.25 160 ALA B N 1
ATOM 4165 C CA . ALA B 1 160 ? 19.031 6.219 2.24 1 98.25 160 ALA B CA 1
ATOM 4166 C C . ALA B 1 160 ? 19.078 5.438 3.549 1 98.25 160 ALA B C 1
ATOM 4168 O O . ALA B 1 160 ? 20.094 4.82 3.873 1 98.25 160 ALA B O 1
ATOM 4169 N N . GLN B 1 161 ? 17.984 5.477 4.293 1 97.12 161 GLN B N 1
ATOM 4170 C CA . GLN B 1 161 ? 17.938 4.734 5.551 1 97.12 161 GLN B CA 1
ATOM 4171 C C . GLN B 1 161 ? 16.5 4.469 5.984 1 97.12 161 GLN B C 1
ATOM 4173 O O . GLN B 1 161 ? 15.586 5.191 5.586 1 97.12 161 GLN B O 1
ATOM 4178 N N . LEU B 1 162 ? 16.344 3.457 6.73 1 96.56 162 LEU B N 1
ATOM 4179 C CA . LEU B 1 162 ? 15.078 3.154 7.398 1 96.56 162 LEU B CA 1
ATOM 4180 C C . LEU B 1 162 ? 15.164 3.457 8.891 1 96.56 162 LEU B C 1
ATOM 4182 O O . LEU B 1 162 ? 16.109 3.047 9.555 1 96.56 162 LEU B O 1
ATOM 4186 N N . LEU B 1 163 ? 14.234 4.168 9.359 1 93.81 163 LEU B N 1
ATOM 4187 C CA . LEU B 1 163 ? 14.219 4.48 10.781 1 93.81 163 LEU B CA 1
ATOM 4188 C C . LEU B 1 163 ? 13.422 3.439 11.562 1 93.81 163 LEU B C 1
ATOM 4190 O O . LEU B 1 163 ? 13.594 3.295 12.773 1 93.81 163 LEU B O 1
ATOM 4194 N N . PHE B 1 164 ? 12.516 2.715 10.891 1 94.06 164 PHE B N 1
ATOM 4195 C CA . PHE B 1 164 ? 11.727 1.634 11.477 1 94.06 164 PHE B CA 1
ATOM 4196 C C . PHE B 1 164 ? 12.125 0.291 10.875 1 94.06 164 PHE B C 1
ATOM 4198 O O . PHE B 1 164 ? 11.664 -0.067 9.789 1 94.06 164 PHE B O 1
ATOM 4205 N N . PRO B 1 165 ? 12.93 -0.448 11.508 1 94.75 165 PRO B N 1
ATOM 4206 C CA . PRO B 1 165 ? 13.391 -1.729 10.961 1 94.75 165 PRO B CA 1
ATOM 4207 C C . PRO B 1 165 ? 12.289 -2.783 10.922 1 94.75 165 PRO B C 1
ATOM 4209 O O . PRO B 1 165 ? 11.328 -2.713 11.695 1 94.75 165 PRO B O 1
ATOM 4212 N N . PRO B 1 166 ? 12.406 -3.771 10.055 1 97.25 166 PRO B N 1
ATOM 4213 C CA . PRO B 1 166 ? 11.438 -4.867 10.047 1 97.25 166 PRO B CA 1
ATOM 4214 C C . PRO B 1 166 ? 11.531 -5.746 11.289 1 97.25 166 PRO B C 1
ATOM 4216 O O . PRO B 1 166 ? 12.523 -5.684 12.023 1 97.25 166 PRO B O 1
ATOM 4219 N N . VAL B 1 167 ? 10.438 -6.516 11.523 1 96.38 167 VAL B N 1
ATOM 4220 C CA . VAL B 1 167 ? 10.359 -7.52 12.578 1 96.38 167 VAL B CA 1
ATOM 4221 C C . VAL B 1 167 ? 11.258 -8.703 12.234 1 96.38 167 VAL B C 1
ATOM 4223 O O . VAL B 1 167 ? 12.039 -9.156 13.07 1 96.38 167 VAL B O 1
ATOM 4226 N N . GLN B 1 168 ? 11.156 -9.148 11.055 1 97.31 168 GLN B N 1
ATOM 4227 C CA . GLN B 1 168 ? 11.922 -10.312 10.602 1 97.31 168 GLN B CA 1
ATOM 4228 C C . GLN B 1 168 ? 13.391 -9.953 10.398 1 97.31 168 GLN B C 1
ATOM 4230 O O . GLN B 1 168 ? 13.711 -8.883 9.891 1 97.31 168 GLN B O 1
ATOM 4235 N N . GLN B 1 169 ? 14.219 -10.766 10.875 1 96.56 169 GLN B N 1
ATOM 4236 C CA . GLN B 1 169 ? 15.656 -10.609 10.68 1 96.56 169 GLN B CA 1
ATOM 4237 C C . GLN B 1 169 ? 16.219 -11.719 9.805 1 96.56 169 GLN B C 1
ATOM 4239 O O . GLN B 1 169 ? 15.797 -12.875 9.906 1 96.56 169 GLN B O 1
ATOM 4244 N N . PRO B 1 170 ? 17.25 -11.508 9.031 1 97.44 170 PRO B N 1
ATOM 4245 C CA . PRO B 1 170 ? 17.844 -10.195 8.75 1 97.44 170 PRO B CA 1
ATOM 4246 C C . PRO B 1 170 ? 16.906 -9.289 7.961 1 97.44 170 PRO B C 1
ATOM 4248 O O . PRO B 1 170 ? 17.109 -8.07 7.906 1 97.44 170 PRO B O 1
ATOM 4251 N N . ARG B 1 171 ? 15.914 -9.773 7.258 1 98.06 171 ARG B N 1
ATOM 4252 C CA . ARG B 1 171 ? 14.883 -9.086 6.492 1 98.06 171 ARG B CA 1
ATOM 4253 C C . ARG B 1 171 ? 13.758 -10.039 6.105 1 98.06 171 ARG B C 1
ATOM 4255 O O . ARG B 1 171 ? 13.93 -11.258 6.16 1 98.06 171 ARG B O 1
ATOM 4262 N N . PRO B 1 172 ? 12.562 -9.453 5.715 1 98.56 172 PRO B N 1
ATOM 4263 C CA . PRO B 1 172 ? 11.562 -10.359 5.137 1 98.56 172 PRO B CA 1
ATOM 4264 C C . PRO B 1 172 ? 12.094 -11.133 3.928 1 98.56 172 PRO B C 1
ATOM 4266 O O . PRO B 1 172 ? 12.836 -10.57 3.115 1 98.56 172 PRO B O 1
ATOM 4269 N N . PRO B 1 173 ? 11.75 -12.391 3.822 1 98.62 173 PRO B N 1
ATOM 4270 C CA . PRO B 1 173 ? 12.266 -13.211 2.727 1 98.62 173 PRO B CA 1
ATOM 4271 C C . PRO B 1 173 ? 11.883 -12.672 1.351 1 98.62 173 PRO B C 1
ATOM 4273 O O . PRO B 1 173 ? 10.781 -12.156 1.171 1 98.62 173 PRO B O 1
ATOM 4276 N N . LEU B 1 174 ? 12.805 -12.797 0.451 1 98.81 174 LEU B N 1
ATOM 4277 C CA . LEU B 1 174 ? 12.625 -12.359 -0.929 1 98.81 174 LEU B CA 1
ATOM 4278 C C . LEU B 1 174 ? 12.562 -13.555 -1.874 1 98.81 174 LEU B C 1
ATOM 4280 O O . LEU B 1 174 ? 13.523 -14.32 -1.981 1 98.81 174 LEU B O 1
ATOM 4284 N N . TYR B 1 175 ? 11.391 -13.719 -2.494 1 98.75 175 TYR B N 1
ATOM 4285 C CA . TYR B 1 175 ? 11.141 -14.742 -3.506 1 98.75 175 TYR B CA 1
ATOM 4286 C C . TYR B 1 175 ? 11.336 -14.18 -4.906 1 98.75 175 TYR B C 1
ATOM 4288 O O . TYR B 1 175 ? 11.32 -12.969 -5.105 1 98.75 175 TYR B O 1
ATOM 4296 N N . PHE B 1 176 ? 11.617 -15.023 -5.812 1 97.69 176 PHE B N 1
ATOM 4297 C CA . PHE B 1 176 ? 11.781 -14.602 -7.199 1 97.69 176 PHE B CA 1
ATOM 4298 C C . PHE B 1 176 ? 11.688 -15.797 -8.141 1 97.69 176 PHE B C 1
ATOM 4300 O O . PHE B 1 176 ? 12.125 -16.891 -7.801 1 97.69 176 PHE B O 1
ATOM 4307 N N . GLY B 1 177 ? 11 -15.484 -9.219 1 92.12 177 GLY B N 1
ATOM 4308 C CA . GLY B 1 177 ? 10.961 -16.484 -10.273 1 92.12 177 GLY B CA 1
ATOM 4309 C C . GLY B 1 177 ? 11.312 -15.938 -11.641 1 92.12 177 GLY B C 1
ATOM 4310 O O . GLY B 1 177 ? 10.984 -14.797 -11.953 1 92.12 177 GLY B O 1
ATOM 4311 N N . GLY B 1 178 ? 12.141 -16.531 -12.406 1 88.75 178 GLY B N 1
ATOM 4312 C CA . GLY B 1 178 ? 12.539 -16.266 -13.781 1 88.75 178 GLY B CA 1
ATOM 4313 C C . GLY B 1 178 ? 13.391 -17.375 -14.375 1 88.75 178 GLY B C 1
ATOM 4314 O O . GLY B 1 178 ? 14.289 -17.906 -13.719 1 88.75 178 GLY B O 1
ATOM 4315 N N . SER B 1 179 ? 13.008 -17.734 -15.586 1 90.5 179 SER B N 1
ATOM 4316 C CA . SER B 1 179 ? 13.617 -18.938 -16.156 1 90.5 179 SER B CA 1
ATOM 4317 C C . SER B 1 179 ? 14.766 -18.578 -17.094 1 90.5 179 SER B C 1
ATOM 4319 O O . SER B 1 179 ? 15.484 -19.469 -17.562 1 90.5 179 SER B O 1
ATOM 4321 N N . SER B 1 180 ? 14.977 -17.281 -17.422 1 91.25 180 SER B N 1
ATOM 4322 C CA . SER B 1 180 ? 16.094 -16.891 -18.266 1 91.25 180 SER B CA 1
ATOM 4323 C C . SER B 1 180 ? 17.422 -16.953 -17.5 1 91.25 180 SER B C 1
ATOM 4325 O O . SER B 1 180 ? 17.438 -16.984 -16.266 1 91.25 180 SER B O 1
ATOM 4327 N N . ASP B 1 181 ? 18.5 -16.984 -18.25 1 94.06 181 ASP B N 1
ATOM 4328 C CA . ASP B 1 181 ? 19.812 -17.031 -17.625 1 94.06 181 ASP B CA 1
ATOM 4329 C C . ASP B 1 181 ? 20.031 -15.812 -16.719 1 94.06 181 ASP B C 1
ATOM 4331 O O . ASP B 1 181 ? 20.516 -15.953 -15.594 1 94.06 181 ASP B O 1
ATOM 4335 N N . VAL B 1 182 ? 19.688 -14.68 -17.234 1 94 182 VAL B N 1
ATOM 4336 C CA . VAL B 1 182 ? 19.875 -13.445 -16.469 1 94 182 VAL B CA 1
ATOM 4337 C C . VAL B 1 182 ? 19 -13.469 -15.211 1 94 182 VAL B C 1
ATOM 4339 O O . VAL B 1 182 ? 19.406 -12.977 -14.156 1 94 182 VAL B O 1
ATOM 4342 N N .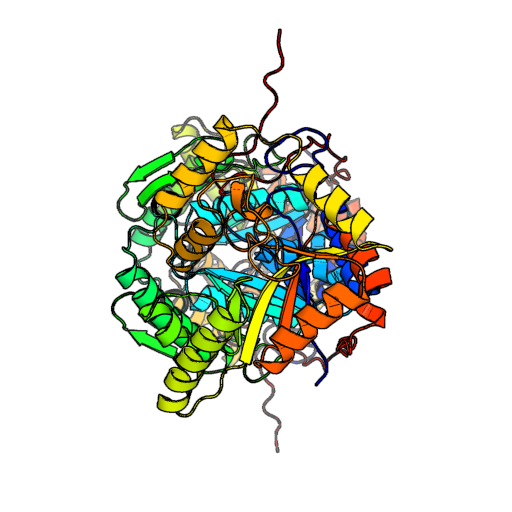 ALA B 1 183 ? 17.844 -14.008 -15.289 1 94.62 183 ALA B N 1
ATOM 4343 C CA . ALA B 1 183 ? 16.953 -14.133 -14.133 1 94.62 183 ALA B CA 1
ATOM 4344 C C . ALA B 1 183 ? 17.547 -15.094 -13.094 1 94.62 183 ALA B C 1
ATOM 4346 O O . ALA B 1 183 ? 17.516 -14.812 -11.898 1 94.62 183 ALA B O 1
ATOM 4347 N N . GLN B 1 184 ? 18.047 -16.219 -13.562 1 96.44 184 GLN B N 1
ATOM 4348 C CA . GLN B 1 184 ? 18.641 -17.188 -12.656 1 96.44 184 GLN B CA 1
ATOM 4349 C C . GLN B 1 184 ? 19.859 -16.625 -11.953 1 96.44 184 GLN B C 1
ATOM 4351 O O . GLN B 1 184 ? 20.125 -16.922 -10.781 1 96.44 184 GLN B O 1
ATOM 4356 N N . ASP B 1 185 ? 20.625 -15.812 -12.68 1 96.75 185 ASP B N 1
ATOM 4357 C CA . ASP B 1 185 ? 21.797 -15.164 -12.078 1 96.75 185 ASP B CA 1
ATOM 4358 C C . ASP B 1 185 ? 21.375 -14.234 -10.945 1 96.75 185 ASP B C 1
ATOM 4360 O O . ASP B 1 185 ? 22 -14.219 -9.883 1 96.75 185 ASP B O 1
ATOM 4364 N N . LEU B 1 186 ? 20.328 -13.477 -11.211 1 96.62 186 LEU B N 1
ATOM 4365 C CA . LEU B 1 186 ? 19.797 -12.594 -10.172 1 96.62 186 LEU B CA 1
ATOM 4366 C C . LEU B 1 186 ? 19.344 -13.398 -8.961 1 96.62 186 LEU B C 1
ATOM 4368 O O . LEU B 1 186 ? 19.672 -13.047 -7.824 1 96.62 186 LEU B O 1
ATOM 4372 N N . ALA B 1 187 ? 18.609 -14.438 -9.195 1 97.31 187 ALA B N 1
ATOM 4373 C CA . ALA B 1 187 ? 18.109 -15.289 -8.125 1 97.31 187 ALA B CA 1
ATOM 4374 C C . ALA B 1 187 ? 19.25 -15.875 -7.309 1 97.31 187 ALA B C 1
ATOM 4376 O O . ALA B 1 187 ? 19.234 -15.836 -6.078 1 97.31 187 ALA B O 1
ATOM 4377 N N . ALA B 1 188 ? 20.219 -16.391 -8 1 97.69 188 ALA B N 1
ATOM 4378 C CA . ALA B 1 188 ? 21.375 -17.031 -7.375 1 97.69 188 ALA B CA 1
ATOM 4379 C C . ALA B 1 188 ? 22.094 -16.062 -6.449 1 97.69 188 ALA B C 1
ATOM 4381 O O . ALA B 1 188 ? 22.578 -16.469 -5.383 1 97.69 188 ALA B O 1
ATOM 4382 N N . GLU B 1 189 ? 22.078 -14.867 -6.828 1 97.56 189 GLU B N 1
ATOM 4383 C CA . GLU B 1 189 ? 22.875 -13.883 -6.105 1 97.56 189 GLU B CA 1
ATOM 4384 C C . GLU B 1 189 ? 22.078 -13.258 -4.961 1 97.56 189 GLU B C 1
ATOM 4386 O O . GLU B 1 189 ? 22.641 -12.93 -3.914 1 97.56 189 GLU B O 1
ATOM 4391 N N . GLN B 1 190 ? 20.766 -13.125 -5.098 1 97.75 190 GLN B N 1
ATOM 4392 C CA . GLN B 1 190 ? 20.203 -12.102 -4.234 1 97.75 190 GLN B CA 1
ATOM 4393 C C . GLN B 1 190 ? 18.938 -12.602 -3.541 1 97.75 190 GLN B C 1
ATOM 4395 O O . GLN B 1 190 ? 18.453 -11.977 -2.598 1 97.75 190 GLN B O 1
ATOM 4400 N N . VAL B 1 191 ? 18.281 -13.68 -3.908 1 97.88 191 VAL B N 1
ATOM 4401 C CA . VAL B 1 191 ? 16.969 -13.961 -3.35 1 97.88 191 VAL B CA 1
ATOM 4402 C C . VAL B 1 191 ? 17.047 -15.18 -2.434 1 97.88 191 VAL B C 1
ATOM 4404 O O . VAL B 1 191 ? 18.031 -15.93 -2.473 1 97.88 191 VAL B O 1
ATOM 4407 N N . ASP B 1 192 ? 16.062 -15.375 -1.618 1 98.44 192 ASP B N 1
ATOM 4408 C CA . ASP B 1 192 ? 16.031 -16.453 -0.63 1 98.44 192 ASP B CA 1
ATOM 4409 C C . ASP B 1 192 ? 15.391 -17.703 -1.204 1 98.44 192 ASP B C 1
ATOM 4411 O O . ASP B 1 192 ? 15.734 -18.828 -0.814 1 98.44 192 ASP B O 1
ATOM 4415 N N . LEU B 1 193 ? 14.461 -17.484 -2.084 1 98.75 193 LEU B N 1
ATOM 4416 C CA . LEU B 1 193 ? 13.703 -18.609 -2.623 1 98.75 193 LEU B CA 1
ATOM 4417 C C . LEU B 1 193 ? 13.422 -18.406 -4.109 1 98.75 193 LEU B C 1
ATOM 4419 O O . LEU B 1 193 ? 12.906 -17.359 -4.512 1 98.75 193 LEU B O 1
ATOM 4423 N N . TYR B 1 194 ? 13.812 -19.359 -4.91 1 98.56 194 TYR B N 1
ATOM 4424 C CA . TYR B 1 194 ? 13.562 -19.375 -6.348 1 98.56 194 TYR B CA 1
ATOM 4425 C C . TYR B 1 194 ? 12.273 -20.125 -6.668 1 98.56 194 TYR B C 1
ATOM 4427 O O . TYR B 1 194 ? 12.125 -21.297 -6.297 1 98.56 194 TYR B O 1
ATOM 4435 N N . LEU B 1 195 ? 11.391 -19.453 -7.371 1 98 195 LEU B N 1
ATOM 4436 C CA . LEU B 1 195 ? 10.109 -20.031 -7.75 1 98 195 LEU B CA 1
ATOM 4437 C C . LEU B 1 195 ? 10.125 -20.5 -9.203 1 98 195 LEU B C 1
ATOM 4439 O O . LEU B 1 195 ? 10.5 -19.734 -10.102 1 98 195 LEU B O 1
ATOM 4443 N N . THR B 1 196 ? 9.727 -21.688 -9.438 1 96.56 196 THR B N 1
ATOM 4444 C CA . THR B 1 196 ? 9.516 -22.188 -10.797 1 96.56 196 THR B CA 1
ATOM 4445 C C . THR B 1 196 ? 8.031 -22.469 -11.039 1 96.56 196 THR B C 1
ATOM 4447 O O . THR B 1 196 ? 7.203 -22.266 -10.148 1 96.56 196 THR B O 1
ATOM 4450 N N . TRP B 1 197 ? 7.676 -22.828 -12.227 1 95.12 197 TRP B N 1
ATOM 4451 C CA . TRP B 1 197 ? 6.309 -23.188 -12.594 1 95.12 197 TRP B CA 1
ATOM 4452 C C . TRP B 1 197 ? 6.145 -24.688 -12.711 1 95.12 197 TRP B C 1
ATOM 4454 O O . TRP B 1 197 ? 7.125 -25.438 -12.656 1 95.12 197 TRP B O 1
ATOM 4464 N N . GLY B 1 198 ? 4.879 -25.047 -12.828 1 95.12 198 GLY B N 1
ATOM 4465 C CA . GLY B 1 198 ? 4.598 -26.469 -12.93 1 95.12 198 GLY B CA 1
ATOM 4466 C C . GLY B 1 198 ? 4.988 -27.062 -14.273 1 95.12 198 GLY B C 1
ATOM 4467 O O . GLY B 1 198 ? 4.219 -27 -15.234 1 95.12 198 GLY B O 1
ATOM 4468 N N . GLU B 1 199 ? 6.199 -27.594 -14.398 1 95.94 199 GLU B N 1
ATOM 4469 C CA . GLU B 1 199 ? 6.723 -28.344 -15.531 1 95.94 199 GLU B CA 1
ATOM 4470 C C . GLU B 1 199 ? 6.957 -29.797 -15.172 1 95.94 199 GLU B C 1
ATOM 4472 O O . GLU B 1 199 ? 6.922 -30.172 -13.992 1 95.94 199 GLU B O 1
ATOM 4477 N N . PRO B 1 200 ? 7.062 -30.641 -16.25 1 96.75 200 PRO B N 1
ATOM 4478 C CA . PRO B 1 200 ? 7.387 -32.031 -15.906 1 96.75 200 PRO B CA 1
ATOM 4479 C C . PRO B 1 200 ? 8.57 -32.156 -14.945 1 96.75 200 PRO B C 1
ATOM 4481 O O . PRO B 1 200 ? 9.531 -31.375 -15.047 1 96.75 200 PRO B O 1
ATOM 4484 N N . PRO B 1 201 ? 8.492 -33.062 -13.961 1 97.69 201 PRO B N 1
ATOM 4485 C CA . PRO B 1 201 ? 9.484 -33.156 -12.883 1 97.69 201 PRO B CA 1
ATOM 4486 C C . PRO B 1 201 ? 10.914 -33.156 -13.406 1 97.69 201 PRO B C 1
ATOM 4488 O O . PRO B 1 201 ? 11.797 -32.531 -12.797 1 97.69 201 PRO B O 1
ATOM 4491 N N . GLU B 1 202 ? 11.164 -33.75 -14.555 1 97 202 GLU B N 1
ATOM 4492 C CA . GLU B 1 202 ? 12.516 -33.812 -15.094 1 97 202 GLU B CA 1
ATOM 4493 C C . GLU B 1 202 ? 13.008 -32.406 -15.484 1 97 202 GLU B C 1
ATOM 4495 O O . GLU B 1 202 ? 14.188 -32.094 -15.32 1 97 202 GLU B O 1
ATOM 4500 N N . GLN B 1 203 ? 12.117 -31.656 -16.031 1 96.44 203 GLN B N 1
ATOM 4501 C CA . GLN B 1 203 ? 12.461 -30.281 -16.406 1 96.44 203 GLN B CA 1
ATOM 4502 C C . GLN B 1 203 ? 12.688 -29.422 -15.172 1 96.44 203 GLN B C 1
ATOM 4504 O O . GLN B 1 203 ? 13.586 -28.578 -15.156 1 96.44 203 GLN B O 1
ATOM 4509 N N . VAL B 1 204 ? 11.922 -29.625 -14.156 1 97.5 204 VAL B N 1
ATOM 4510 C CA . VAL B 1 204 ? 12.086 -28.906 -12.898 1 97.5 204 VAL B CA 1
ATOM 4511 C C . VAL B 1 204 ? 13.422 -29.281 -12.25 1 97.5 204 VAL B C 1
ATOM 4513 O O . VAL B 1 204 ? 14.141 -28.406 -11.75 1 97.5 204 VAL B O 1
ATOM 4516 N N . LYS B 1 205 ? 13.727 -30.547 -12.281 1 98.19 205 LYS B N 1
ATOM 4517 C CA . LYS B 1 205 ? 14.992 -31.047 -11.75 1 98.19 205 LYS B CA 1
ATOM 4518 C C . LYS B 1 205 ? 16.172 -30.328 -12.398 1 98.19 205 LYS B C 1
ATOM 4520 O O . LYS B 1 205 ? 17.109 -29.906 -11.711 1 98.19 205 LYS B O 1
ATOM 4525 N N . GLU B 1 206 ? 16.109 -30.219 -13.695 1 97.38 206 GLU B N 1
ATOM 4526 C CA . GLU B 1 206 ? 17.172 -29.562 -14.445 1 97.38 206 GLU B CA 1
ATOM 4527 C C . GLU B 1 206 ? 17.312 -28.094 -14.031 1 97.38 206 GLU B C 1
ATOM 4529 O O . GLU B 1 206 ? 18.422 -27.609 -13.812 1 97.38 206 GLU B O 1
ATOM 4534 N N . LYS B 1 207 ? 16.234 -27.422 -13.953 1 96.69 207 LYS B N 1
ATOM 4535 C CA . LYS B 1 207 ? 16.219 -26.016 -13.586 1 96.69 207 LYS B CA 1
ATOM 4536 C C . LYS B 1 207 ? 16.781 -25.812 -12.18 1 96.69 207 LYS B C 1
ATOM 4538 O O . LYS B 1 207 ? 17.578 -24.906 -11.945 1 96.69 207 LYS B O 1
ATOM 4543 N N . ILE B 1 208 ? 16.359 -26.641 -11.258 1 97.94 208 ILE B N 1
ATOM 4544 C CA . ILE B 1 208 ? 16.812 -26.578 -9.875 1 97.94 208 ILE B CA 1
ATOM 4545 C C . ILE B 1 208 ? 18.328 -26.766 -9.836 1 97.94 208 ILE B C 1
ATOM 4547 O O . ILE B 1 208 ? 19.031 -26.016 -9.141 1 97.94 208 ILE B O 1
ATOM 4551 N N . ALA B 1 209 ? 18.812 -27.734 -10.586 1 98.12 209 ALA B N 1
ATOM 4552 C CA . ALA B 1 209 ? 20.25 -28.016 -10.625 1 98.12 209 ALA B CA 1
ATOM 4553 C C . ALA B 1 209 ? 21.016 -26.797 -11.141 1 98.12 209 ALA B C 1
ATOM 4555 O O . ALA B 1 209 ? 22.094 -26.469 -10.625 1 98.12 209 ALA B O 1
ATOM 4556 N N . GLN B 1 210 ? 20.469 -26.188 -12.156 1 97.75 210 GLN B N 1
ATOM 4557 C CA . GLN B 1 210 ? 21.109 -25.016 -12.742 1 97.75 210 GLN B CA 1
ATOM 4558 C C . GLN B 1 210 ? 21.203 -23.875 -11.727 1 97.75 210 GLN B C 1
ATOM 4560 O O . GLN B 1 210 ? 22.266 -23.297 -11.531 1 97.75 210 GLN B O 1
ATOM 4565 N N . VAL B 1 211 ? 20.125 -23.547 -11.07 1 98.19 211 VAL B N 1
ATOM 4566 C CA . VAL B 1 211 ? 20.078 -22.438 -10.125 1 98.19 211 VAL B CA 1
ATOM 4567 C C . VAL B 1 211 ? 20.953 -22.766 -8.914 1 98.19 211 VAL B C 1
ATOM 4569 O O . VAL B 1 211 ? 21.641 -21.875 -8.391 1 98.19 211 VAL B O 1
ATOM 4572 N N . ARG B 1 212 ? 20.938 -24.016 -8.445 1 98.25 212 ARG B N 1
ATOM 4573 C CA . ARG B 1 212 ? 21.781 -24.438 -7.332 1 98.25 212 ARG B CA 1
ATOM 4574 C C . ARG B 1 212 ? 23.266 -24.203 -7.652 1 98.25 212 ARG B C 1
ATOM 4576 O O . ARG B 1 212 ? 24.031 -23.75 -6.797 1 98.25 212 ARG B O 1
ATOM 4583 N N . ALA B 1 213 ? 23.609 -24.609 -8.828 1 98.38 213 ALA B N 1
ATOM 4584 C CA . ALA B 1 213 ? 25 -24.438 -9.25 1 98.38 213 ALA B CA 1
ATOM 4585 C C . ALA B 1 213 ? 25.391 -22.969 -9.289 1 98.38 213 ALA B C 1
ATOM 4587 O O . ALA B 1 213 ? 26.484 -22.594 -8.852 1 98.38 213 ALA B O 1
ATOM 4588 N N . LYS B 1 214 ? 24.531 -22.172 -9.844 1 98.19 214 LYS B N 1
ATOM 4589 C CA . LYS B 1 214 ? 24.781 -20.734 -9.914 1 98.19 214 LYS B CA 1
ATOM 4590 C C . LYS B 1 214 ? 24.906 -20.125 -8.523 1 98.19 214 LYS B C 1
ATOM 4592 O O . LYS B 1 214 ? 25.766 -19.281 -8.281 1 98.19 214 LYS B O 1
ATOM 4597 N N . ALA B 1 215 ? 24.016 -20.516 -7.625 1 98.5 215 ALA B N 1
ATOM 4598 C CA . ALA B 1 215 ? 24.047 -20.016 -6.25 1 98.5 215 ALA B CA 1
ATOM 4599 C C . ALA B 1 215 ? 25.344 -20.453 -5.551 1 98.5 215 ALA B C 1
ATOM 4601 O O . ALA B 1 215 ? 25.969 -19.656 -4.84 1 98.5 215 ALA B O 1
ATOM 4602 N N . ALA B 1 216 ? 25.734 -21.703 -5.77 1 98.38 216 ALA B N 1
ATOM 4603 C CA . ALA B 1 216 ? 26.953 -22.234 -5.164 1 98.38 216 ALA B CA 1
ATOM 4604 C C . ALA B 1 216 ? 28.172 -21.438 -5.59 1 98.38 216 ALA B C 1
ATOM 4606 O O . ALA B 1 216 ? 29.125 -21.266 -4.809 1 98.38 216 ALA B O 1
ATOM 4607 N N . ALA B 1 217 ? 28.188 -21 -6.789 1 98.25 217 ALA B N 1
ATOM 4608 C CA . ALA B 1 217 ? 29.281 -20.188 -7.305 1 98.25 217 ALA B CA 1
ATOM 4609 C C . ALA B 1 217 ? 29.422 -18.891 -6.527 1 98.25 217 ALA B C 1
ATOM 4611 O O . ALA B 1 217 ? 30.5 -18.297 -6.48 1 98.25 217 ALA B O 1
ATOM 4612 N N . HIS B 1 218 ? 28.359 -18.453 -5.891 1 97.69 218 HIS B N 1
ATOM 4613 C CA . HIS B 1 218 ? 28.375 -17.25 -5.051 1 97.69 218 HIS B CA 1
ATOM 4614 C C . HIS B 1 218 ? 28.562 -17.625 -3.58 1 97.69 218 HIS B C 1
ATOM 4616 O O . HIS B 1 218 ? 28.469 -16.766 -2.705 1 97.69 218 HIS B O 1
ATOM 4622 N N . GLY B 1 219 ? 28.688 -18.906 -3.242 1 98.25 219 GLY B N 1
ATOM 4623 C CA . GLY B 1 219 ? 28.766 -19.359 -1.862 1 98.25 219 GLY B CA 1
ATOM 4624 C C . GLY B 1 219 ? 27.438 -19.281 -1.133 1 98.25 219 GLY B C 1
ATOM 4625 O O . GLY B 1 219 ? 27.391 -19.125 0.089 1 98.25 219 GLY B O 1
ATOM 4626 N N . ARG B 1 220 ? 26.359 -19.297 -1.941 1 98.06 220 ARG B N 1
ATOM 4627 C CA . ARG B 1 220 ? 25.031 -19.172 -1.364 1 98.06 220 ARG B CA 1
ATOM 4628 C C . ARG B 1 220 ? 24.219 -20.453 -1.595 1 98.06 220 ARG B C 1
ATOM 4630 O O . ARG B 1 220 ? 24.562 -21.266 -2.441 1 98.06 220 ARG B O 1
ATOM 4637 N N . THR B 1 221 ? 23.234 -20.625 -0.748 1 97.75 221 THR B N 1
ATOM 4638 C CA . THR B 1 221 ? 22.156 -21.578 -0.987 1 97.75 221 THR B CA 1
ATOM 4639 C C . THR B 1 221 ? 20.828 -20.875 -1.212 1 97.75 221 THR B C 1
ATOM 4641 O O . THR B 1 221 ? 20.609 -19.781 -0.676 1 97.75 221 THR B O 1
ATOM 4644 N N . VAL B 1 222 ? 20.047 -21.375 -2.051 1 97.94 222 VAL B N 1
ATOM 4645 C CA . VAL B 1 222 ? 18.719 -20.844 -2.326 1 97.94 222 VAL B CA 1
ATOM 4646 C C . VAL B 1 222 ? 17.672 -21.938 -2.107 1 97.94 222 VAL B C 1
ATOM 4648 O O . VAL B 1 222 ? 17.906 -23.094 -2.414 1 97.94 222 VAL B O 1
ATOM 4651 N N . ARG B 1 223 ? 16.578 -21.562 -1.542 1 98.44 223 ARG B N 1
ATOM 4652 C CA . ARG B 1 223 ? 15.445 -22.469 -1.423 1 98.44 223 ARG B CA 1
ATOM 4653 C C . ARG B 1 223 ? 14.609 -22.469 -2.701 1 98.44 223 ARG B C 1
ATOM 4655 O O . ARG B 1 223 ? 14.758 -21.594 -3.549 1 98.44 223 ARG B O 1
ATOM 4662 N N . PHE B 1 224 ? 13.781 -23.453 -2.824 1 98.62 224 PHE B N 1
ATOM 4663 C CA . PHE B 1 224 ? 13.039 -23.594 -4.07 1 98.62 224 PHE B CA 1
ATOM 4664 C C . PHE B 1 224 ? 11.547 -23.75 -3.799 1 98.62 224 PHE B C 1
ATOM 4666 O O . PHE B 1 224 ? 11.148 -24.375 -2.816 1 98.62 224 PHE B O 1
ATOM 4673 N N . GLY B 1 225 ? 10.766 -23.141 -4.648 1 98.62 225 GLY B N 1
ATOM 4674 C CA . GLY B 1 225 ? 9.312 -23.266 -4.652 1 98.62 225 GLY B CA 1
ATOM 4675 C C . GLY B 1 225 ? 8.742 -23.484 -6.039 1 98.62 225 GLY B C 1
ATOM 4676 O O . GLY B 1 225 ? 9.453 -23.375 -7.039 1 98.62 225 GLY B O 1
ATOM 4677 N N . ILE B 1 226 ? 7.441 -23.812 -6.078 1 98.38 226 ILE B N 1
ATOM 4678 C CA . ILE B 1 226 ? 6.793 -24.094 -7.355 1 98.38 226 ILE B CA 1
ATOM 4679 C C . ILE B 1 226 ? 5.355 -23.578 -7.324 1 98.38 226 ILE B C 1
ATOM 4681 O O . ILE B 1 226 ? 4.664 -23.703 -6.309 1 98.38 226 ILE B O 1
ATOM 4685 N N . ARG B 1 227 ? 4.961 -22.891 -8.32 1 97.94 227 ARG B N 1
ATOM 4686 C CA . ARG B 1 227 ? 3.594 -22.406 -8.5 1 97.94 227 ARG B CA 1
ATOM 4687 C C . ARG B 1 227 ? 2.785 -23.375 -9.352 1 97.94 227 ARG B C 1
ATOM 4689 O O . ARG B 1 227 ? 3.189 -23.719 -10.469 1 97.94 227 ARG B O 1
ATOM 4696 N N . LEU B 1 228 ? 1.608 -23.859 -8.812 1 97.44 228 LEU B N 1
ATOM 4697 C CA . LEU B 1 228 ? 0.746 -24.812 -9.492 1 97.44 228 LEU B CA 1
ATOM 4698 C C . LEU B 1 228 ? -0.721 -24.562 -9.156 1 97.44 228 LEU B C 1
ATOM 4700 O O . LEU B 1 228 ? -1.045 -24.125 -8.047 1 97.44 228 LEU B O 1
ATOM 4704 N N . HIS B 1 229 ? -1.54 -24.844 -10.148 1 98.12 229 HIS B N 1
ATOM 4705 C CA . HIS B 1 229 ? -2.932 -25.094 -9.789 1 98.12 229 HIS B CA 1
ATOM 4706 C C . HIS B 1 229 ? -3.119 -26.531 -9.289 1 98.12 229 HIS B C 1
ATOM 4708 O O . HIS B 1 229 ? -2.252 -27.375 -9.492 1 98.12 229 HIS B O 1
ATOM 4714 N N . VAL B 1 230 ? -4.219 -26.719 -8.609 1 98.69 230 VAL B N 1
ATOM 4715 C CA . VAL B 1 230 ? -4.559 -28.062 -8.148 1 98.69 230 VAL B CA 1
ATOM 4716 C C . VAL B 1 230 ? -6.059 -28.297 -8.297 1 98.69 230 VAL B C 1
ATOM 4718 O O . VAL B 1 230 ? -6.863 -27.391 -8.07 1 98.69 230 VAL B O 1
ATOM 4721 N N . ILE B 1 231 ? -6.41 -29.422 -8.789 1 98.81 231 ILE B N 1
ATOM 4722 C CA . ILE B 1 231 ? -7.781 -29.922 -8.875 1 98.81 231 ILE B CA 1
ATOM 4723 C C . ILE B 1 231 ? -7.891 -31.266 -8.148 1 98.81 231 ILE B C 1
ATOM 4725 O O . ILE B 1 231 ? -7.625 -32.312 -8.727 1 98.81 231 ILE B O 1
ATOM 4729 N N . VAL B 1 232 ? -8.328 -31.203 -6.895 1 98.81 232 VAL B N 1
ATOM 4730 C CA . VAL B 1 232 ? -8.391 -32.406 -6.047 1 98.81 232 VAL B CA 1
ATOM 4731 C C . VAL B 1 232 ? -9.852 -32.75 -5.773 1 98.81 232 VAL B C 1
ATOM 4733 O O . VAL B 1 232 ? -10.68 -31.875 -5.523 1 98.81 232 VAL B O 1
ATOM 4736 N N . ARG B 1 233 ? -10.156 -34.031 -5.891 1 98.81 233 ARG B N 1
ATOM 4737 C CA . ARG B 1 233 ? -11.469 -34.562 -5.578 1 98.81 233 ARG B CA 1
ATOM 4738 C C . ARG B 1 233 ? -11.359 -35.875 -4.793 1 98.81 233 ARG B C 1
ATOM 4740 O O . ARG B 1 233 ? -10.25 -36.344 -4.516 1 98.81 233 ARG B O 1
ATOM 4747 N N . GLU B 1 234 ? -12.555 -36.438 -4.434 1 98.19 234 GLU B N 1
ATOM 4748 C CA . GLU B 1 234 ? -12.578 -37.719 -3.723 1 98.19 234 GLU B CA 1
ATOM 4749 C C . GLU B 1 234 ? -12.023 -38.844 -4.594 1 98.19 234 GLU B C 1
ATOM 4751 O O . GLU B 1 234 ? -11.375 -39.75 -4.09 1 98.19 234 GLU B O 1
ATOM 4756 N N . THR B 1 235 ? -12.336 -38.719 -5.91 1 98.5 235 THR B N 1
ATOM 4757 C CA . THR B 1 235 ? -11.797 -39.688 -6.836 1 98.5 235 THR B CA 1
ATOM 4758 C C . THR B 1 235 ? -11.062 -39.031 -7.984 1 98.5 235 THR B C 1
ATOM 4760 O O . THR B 1 235 ? -11.352 -37.875 -8.32 1 98.5 235 THR B O 1
ATOM 4763 N N . THR B 1 236 ? -10.133 -39.75 -8.539 1 98.5 236 THR B N 1
ATOM 4764 C CA . THR B 1 236 ? -9.367 -39.25 -9.68 1 98.5 236 THR B CA 1
ATOM 4765 C C . THR B 1 236 ? -10.297 -38.969 -10.859 1 98.5 236 THR B C 1
ATOM 4767 O O . THR B 1 236 ? -10.125 -37.938 -11.547 1 98.5 236 THR B O 1
ATOM 4770 N N . GLU B 1 237 ? -11.242 -39.812 -11.086 1 98.5 237 GLU B N 1
ATOM 4771 C CA . GLU B 1 237 ? -12.195 -39.625 -12.172 1 98.5 237 GLU B CA 1
ATOM 4772 C C . GLU B 1 237 ? -12.945 -38.312 -12.023 1 98.5 237 GLU B C 1
ATOM 4774 O O . GLU B 1 237 ? -13.078 -37.562 -12.984 1 98.5 237 GLU B O 1
ATOM 4779 N N . GLU B 1 238 ? -13.398 -38.031 -10.836 1 98.62 238 GLU B N 1
ATOM 4780 C CA . GLU B 1 238 ? -14.102 -36.781 -10.562 1 98.62 238 GLU B CA 1
ATOM 4781 C C . GLU B 1 238 ? -13.203 -35.594 -10.805 1 98.62 238 GLU B C 1
ATOM 4783 O O . GLU B 1 238 ? -13.664 -34.531 -11.281 1 98.62 238 GLU B O 1
ATOM 4788 N N . ALA B 1 239 ? -11.953 -35.688 -10.422 1 98.81 239 ALA B N 1
ATOM 4789 C CA . ALA B 1 239 ? -11 -34.625 -10.602 1 98.81 239 ALA B CA 1
ATOM 4790 C C . ALA B 1 239 ? -10.812 -34.281 -12.078 1 98.81 239 ALA B C 1
ATOM 4792 O O . ALA B 1 239 ? -10.789 -33.125 -12.461 1 98.81 239 ALA B O 1
ATOM 4793 N N . TRP B 1 240 ? -10.688 -35.312 -12.883 1 98.38 240 TRP B N 1
ATOM 4794 C CA . TRP B 1 240 ? -10.5 -35.094 -14.312 1 98.38 240 TRP B CA 1
ATOM 4795 C C . TRP B 1 240 ? -11.766 -34.531 -14.945 1 98.38 240 TRP B C 1
ATOM 4797 O O . TRP B 1 240 ? -11.688 -33.719 -15.859 1 98.38 240 TRP B O 1
ATOM 4807 N N . GLN B 1 241 ? -12.93 -34.969 -14.477 1 98.44 241 GLN B N 1
ATOM 4808 C CA . GLN B 1 241 ? -14.172 -34.344 -14.922 1 98.44 241 GLN B CA 1
ATOM 4809 C C . GLN B 1 241 ? -14.203 -32.844 -14.594 1 98.44 241 GLN B C 1
ATOM 4811 O O . GLN B 1 241 ? -14.664 -32.062 -15.398 1 98.44 241 GLN B O 1
ATOM 4816 N N . ALA B 1 242 ? -13.719 -32.562 -13.414 1 98.5 242 ALA B N 1
ATOM 4817 C CA . ALA B 1 242 ? -13.656 -31.156 -13.008 1 98.5 242 ALA B CA 1
ATOM 4818 C C . ALA B 1 242 ? -12.703 -30.359 -13.898 1 98.5 242 ALA B C 1
ATOM 4820 O O . ALA B 1 242 ? -12.977 -29.219 -14.242 1 98.5 242 ALA B O 1
ATOM 4821 N N . ALA B 1 243 ? -11.594 -30.906 -14.258 1 98 243 ALA B N 1
ATOM 4822 C CA . ALA B 1 243 ? -10.641 -30.281 -15.164 1 98 243 ALA B CA 1
ATOM 4823 C C . ALA B 1 243 ? -11.289 -30 -16.516 1 98 243 ALA B C 1
ATOM 4825 O O . ALA B 1 243 ? -11.148 -28.906 -17.062 1 98 243 ALA B O 1
ATOM 4826 N N . ASP B 1 244 ? -11.984 -31.031 -16.984 1 96.75 244 ASP B N 1
ATOM 4827 C CA . ASP B 1 244 ? -12.68 -30.875 -18.266 1 96.75 244 ASP B CA 1
ATOM 4828 C C . ASP B 1 244 ? -13.727 -29.766 -18.188 1 96.75 244 ASP B C 1
ATOM 4830 O O . ASP B 1 244 ? -13.859 -28.969 -19.109 1 96.75 244 ASP B O 1
ATOM 4834 N N . ARG B 1 245 ? -14.398 -29.734 -17.125 1 97.12 245 ARG B N 1
ATOM 4835 C CA . ARG B 1 245 ? -15.445 -28.734 -16.922 1 97.12 245 ARG B CA 1
ATOM 4836 C C . ARG B 1 245 ? -14.852 -27.328 -16.875 1 97.12 245 ARG B C 1
ATOM 4838 O O . ARG B 1 245 ? -15.469 -26.375 -17.359 1 97.12 245 ARG B O 1
ATOM 4845 N N . LEU B 1 246 ? -13.734 -27.203 -16.328 1 96.19 246 LEU B N 1
ATOM 4846 C CA . LEU B 1 246 ? -13.07 -25.922 -16.141 1 96.19 246 LEU B CA 1
ATOM 4847 C C . LEU B 1 246 ? -12.844 -25.234 -17.484 1 96.19 246 LEU B C 1
ATOM 4849 O O . LEU B 1 246 ? -12.891 -24 -17.578 1 96.19 246 LEU B O 1
ATOM 4853 N N . ILE B 1 247 ? -12.68 -26 -18.578 1 94.94 247 ILE B N 1
ATOM 4854 C CA . ILE B 1 247 ? -12.375 -25.391 -19.875 1 94.94 247 ILE B CA 1
ATOM 4855 C C . ILE B 1 247 ? -13.523 -25.656 -20.844 1 94.94 247 ILE B C 1
ATOM 4857 O O . ILE B 1 247 ? -13.352 -25.547 -22.062 1 94.94 247 ILE B O 1
ATOM 4861 N N . ALA B 1 248 ? -14.641 -26.031 -20.359 1 94.38 248 ALA B N 1
ATOM 4862 C CA . ALA B 1 248 ? -15.766 -26.438 -21.188 1 94.38 248 ALA B CA 1
ATOM 4863 C C . ALA B 1 248 ? -16.281 -25.281 -22.016 1 94.38 248 ALA B C 1
ATOM 4865 O O . ALA B 1 248 ? -16.906 -25.484 -23.062 1 94.38 248 ALA B O 1
ATOM 4866 N N . HIS B 1 249 ? -16.016 -24.031 -21.594 1 92.06 249 HIS B N 1
ATOM 4867 C CA . HIS B 1 249 ? -16.562 -22.875 -22.297 1 92.06 249 HIS B CA 1
ATOM 4868 C C . HIS B 1 249 ? -15.492 -22.203 -23.156 1 92.06 249 HIS B C 1
ATOM 4870 O O . HIS B 1 249 ? -15.727 -21.125 -23.719 1 92.06 249 HIS B O 1
ATOM 4876 N N . LEU B 1 250 ? -14.344 -22.797 -23.266 1 90.12 250 LEU B N 1
ATOM 4877 C CA . LEU B 1 250 ? -13.273 -22.188 -24.047 1 90.12 250 LEU B CA 1
ATOM 4878 C C . LEU B 1 250 ? -13.477 -22.453 -25.531 1 90.12 250 LEU B C 1
ATOM 4880 O O . LEU B 1 250 ? -13.648 -23.594 -25.953 1 90.12 250 LEU B O 1
ATOM 4884 N N . ASP B 1 251 ? -13.539 -21.312 -26.188 1 89.44 251 ASP B N 1
ATOM 4885 C CA . ASP B 1 251 ? -13.625 -21.469 -27.641 1 89.44 251 ASP B CA 1
ATOM 4886 C C . ASP B 1 251 ? -12.273 -21.188 -28.297 1 89.44 251 ASP B C 1
ATOM 4888 O O . ASP B 1 251 ? -11.359 -20.656 -27.656 1 89.44 251 ASP B O 1
ATOM 4892 N N . ASP B 1 252 ? -12.18 -21.531 -29.516 1 90.25 252 ASP B N 1
ATOM 4893 C CA . ASP B 1 252 ? -10.914 -21.469 -30.234 1 90.25 252 ASP B CA 1
ATOM 4894 C C . ASP B 1 252 ? -10.453 -20.016 -30.406 1 90.25 252 ASP B C 1
ATOM 4896 O O . ASP B 1 252 ? -9.258 -19.734 -30.391 1 90.25 252 ASP B O 1
ATOM 4900 N N . GLU B 1 253 ? -11.367 -19.219 -30.547 1 89.56 253 GLU B N 1
ATOM 4901 C CA . GLU B 1 253 ? -11.023 -17.812 -30.719 1 89.56 253 GLU B CA 1
ATOM 4902 C C . GLU B 1 253 ? -10.367 -17.234 -29.469 1 89.56 253 GLU B C 1
ATOM 4904 O O . GLU B 1 253 ? -9.359 -16.531 -29.562 1 89.56 253 GLU B O 1
ATOM 4909 N N . THR B 1 254 ? -10.945 -17.562 -28.344 1 88.25 254 THR B N 1
ATOM 4910 C CA . THR B 1 254 ? -10.391 -17.094 -27.078 1 88.25 254 THR B CA 1
ATOM 4911 C C . THR B 1 254 ? -8.992 -17.672 -26.859 1 88.25 254 THR B C 1
ATOM 4913 O O . THR B 1 254 ? -8.086 -16.953 -26.422 1 88.25 254 THR B O 1
ATOM 4916 N N . ILE B 1 255 ? -8.797 -18.859 -27.141 1 90.31 255 ILE B N 1
ATOM 4917 C CA . ILE B 1 255 ? -7.496 -19.5 -27 1 90.31 255 ILE B CA 1
ATOM 4918 C C . ILE B 1 255 ? -6.484 -18.828 -27.922 1 90.31 255 ILE B C 1
ATOM 4920 O O . ILE B 1 255 ? -5.371 -18.5 -27.5 1 90.31 255 ILE B O 1
ATOM 4924 N N . ALA B 1 256 ? -6.906 -18.578 -29.109 1 90.38 256 ALA B N 1
ATOM 4925 C CA . ALA B 1 256 ? -6.016 -17.953 -30.078 1 90.38 256 ALA B CA 1
ATOM 4926 C C . ALA B 1 256 ? -5.594 -16.562 -29.625 1 90.38 256 ALA B C 1
ATOM 4928 O O . ALA B 1 256 ? -4.426 -16.188 -29.75 1 90.38 256 ALA B O 1
ATOM 4929 N N . LYS B 1 257 ? -6.496 -15.859 -29.094 1 87.5 257 LYS B N 1
ATOM 4930 C CA . LYS B 1 257 ? -6.211 -14.523 -28.594 1 87.5 257 LYS B CA 1
ATOM 4931 C C . LYS B 1 257 ? -5.23 -14.57 -27.422 1 87.5 257 LYS B C 1
ATOM 4933 O O . LYS B 1 257 ? -4.297 -13.766 -27.359 1 87.5 257 LYS B O 1
ATOM 4938 N N . ALA B 1 258 ? -5.488 -15.461 -26.531 1 88.12 258 ALA B N 1
ATOM 4939 C CA . ALA B 1 258 ? -4.602 -15.625 -25.375 1 88.12 258 ALA B CA 1
ATOM 4940 C C . ALA B 1 258 ? -3.191 -16 -25.828 1 88.12 258 ALA B C 1
ATOM 4942 O O . ALA B 1 258 ? -2.207 -15.43 -25.359 1 88.12 258 ALA B O 1
ATOM 4943 N N . GLN B 1 259 ? -3.121 -16.891 -26.781 1 88.19 259 GLN B N 1
ATOM 4944 C CA . GLN B 1 259 ? -1.827 -17.344 -27.281 1 88.19 259 GLN B CA 1
ATOM 4945 C C . GLN B 1 259 ? -1.08 -16.203 -27.984 1 88.19 259 GLN B C 1
ATOM 4947 O O . GLN B 1 259 ? 0.141 -16.094 -27.859 1 88.19 259 GLN B O 1
ATOM 4952 N N . ALA B 1 260 ? -1.778 -15.406 -28.672 1 87.75 260 ALA B N 1
ATOM 4953 C CA . ALA B 1 260 ? -1.178 -14.25 -29.312 1 87.75 260 ALA B CA 1
ATOM 4954 C C . ALA B 1 260 ? -0.622 -13.266 -28.297 1 87.75 260 ALA B C 1
ATOM 4956 O O . ALA B 1 260 ? 0.456 -12.695 -28.484 1 87.75 260 ALA B O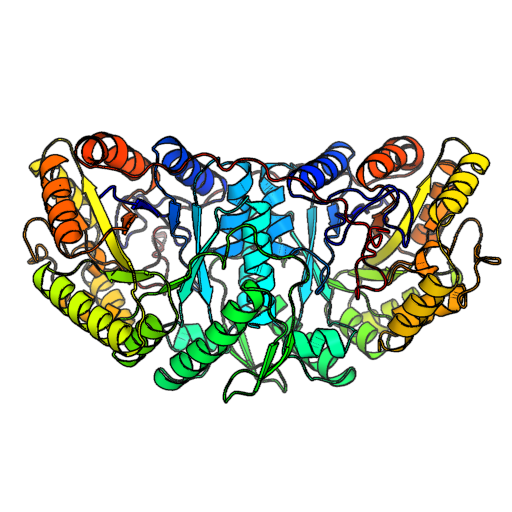 1
ATOM 4957 N N . ALA B 1 261 ? -1.342 -13.102 -27.234 1 85 261 ALA B N 1
ATOM 4958 C CA . ALA B 1 261 ? -0.898 -12.219 -26.156 1 85 261 ALA B CA 1
ATOM 4959 C C . ALA B 1 261 ? 0.371 -12.75 -25.5 1 85 261 ALA B C 1
ATOM 4961 O O . ALA B 1 261 ? 1.297 -11.984 -25.219 1 85 261 ALA B O 1
ATOM 4962 N N . PHE B 1 262 ? 0.41 -14.031 -25.266 1 85.19 262 PHE B N 1
ATOM 4963 C CA . PHE B 1 262 ? 1.583 -14.656 -24.656 1 85.19 262 PHE B CA 1
ATOM 4964 C C . PHE B 1 262 ? 2.805 -14.484 -25.547 1 85.19 262 PHE B C 1
ATOM 4966 O O . PHE B 1 262 ? 3.916 -14.273 -25.062 1 85.19 262 PHE B O 1
ATOM 4973 N N . ALA B 1 263 ? 2.559 -14.5 -26.812 1 85.5 263 ALA B N 1
ATOM 4974 C CA . ALA B 1 263 ? 3.65 -14.43 -27.781 1 85.5 263 ALA B CA 1
ATOM 4975 C C . ALA B 1 263 ? 4.301 -13.047 -27.781 1 85.5 263 ALA B C 1
ATOM 4977 O O . ALA B 1 263 ? 5.461 -12.898 -28.172 1 85.5 263 ALA B O 1
ATOM 4978 N N . ARG B 1 264 ? 3.617 -12.117 -27.297 1 83.88 264 ARG B N 1
ATOM 4979 C CA . ARG B 1 264 ? 4.121 -10.742 -27.281 1 83.88 264 ARG B CA 1
ATOM 4980 C C . ARG B 1 264 ? 4.977 -10.5 -26.047 1 83.88 264 ARG B C 1
ATOM 4982 O O . ARG B 1 264 ? 5.707 -9.508 -25.969 1 83.88 264 ARG B O 1
ATOM 4989 N N . GLN B 1 265 ? 4.891 -11.383 -25.125 1 84.88 265 GLN B N 1
ATOM 4990 C CA . GLN B 1 265 ? 5.676 -11.242 -23.906 1 84.88 265 GLN B CA 1
ATOM 4991 C C . GLN B 1 265 ? 7.102 -11.742 -24.109 1 84.88 265 GLN B C 1
ATOM 4993 O O . GLN B 1 265 ? 7.355 -12.586 -24.969 1 84.88 265 GLN B O 1
ATOM 4998 N N . ASP B 1 266 ? 7.996 -11.195 -23.344 1 86.25 266 ASP B N 1
ATOM 4999 C CA . ASP B 1 266 ? 9.391 -11.617 -23.484 1 86.25 266 ASP B CA 1
ATOM 5000 C C . ASP B 1 266 ? 9.812 -12.5 -22.312 1 86.25 266 ASP B C 1
ATOM 5002 O O . ASP B 1 266 ? 11 -12.57 -21.984 1 86.25 266 ASP B O 1
ATOM 5006 N N . SER B 1 267 ? 8.906 -13.109 -21.656 1 86.25 267 SER B N 1
ATOM 5007 C CA . SER B 1 267 ? 9.156 -14.023 -20.547 1 86.25 267 SER B CA 1
ATOM 5008 C C . SER B 1 267 ? 9.5 -15.422 -21.047 1 86.25 267 SER B C 1
ATOM 5010 O O . SER B 1 267 ? 8.68 -16.078 -21.688 1 86.25 267 SER B O 1
ATOM 5012 N N . VAL B 1 268 ? 10.695 -15.898 -20.672 1 87.12 268 VAL B N 1
ATOM 5013 C CA . VAL B 1 268 ? 11.125 -17.25 -21.016 1 87.12 268 VAL B CA 1
ATOM 5014 C C . VAL B 1 268 ? 10.227 -18.266 -20.328 1 87.12 268 VAL B C 1
ATOM 5016 O O . VAL B 1 268 ? 9.852 -19.281 -20.922 1 87.12 268 VAL B O 1
ATOM 5019 N N . GLY B 1 269 ? 9.836 -18.016 -19.109 1 87.31 269 GLY B N 1
ATOM 5020 C CA . GLY B 1 269 ? 8.938 -18.891 -18.391 1 87.31 269 GLY B CA 1
ATOM 5021 C C . GLY B 1 269 ? 7.586 -19.062 -19.062 1 87.31 269 GLY B C 1
ATOM 5022 O O . GLY B 1 269 ? 7.07 -20.172 -19.172 1 87.31 269 GLY B O 1
ATOM 5023 N N . GLN B 1 270 ? 7.109 -17.938 -19.484 1 87.75 270 GLN B N 1
ATOM 5024 C CA . GLN B 1 270 ? 5.828 -17.969 -20.188 1 87.75 270 GLN B CA 1
ATOM 5025 C C . GLN B 1 270 ? 5.922 -18.766 -21.484 1 87.75 270 GLN B C 1
ATOM 5027 O O . GLN B 1 270 ? 5.004 -19.516 -21.828 1 87.75 270 GLN B O 1
ATOM 5032 N N . GLN B 1 271 ? 6.988 -18.656 -22.203 1 88.75 271 GLN B N 1
ATOM 5033 C CA . GLN B 1 271 ? 7.191 -19.391 -23.453 1 88.75 271 GLN B CA 1
ATOM 5034 C C . GLN B 1 271 ? 7.25 -20.891 -23.203 1 88.75 271 GLN B C 1
ATOM 5036 O O . GLN B 1 271 ? 6.668 -21.672 -23.953 1 88.75 271 GLN B O 1
ATOM 5041 N N . ARG B 1 272 ? 7.926 -21.234 -22.172 1 88.62 272 ARG B N 1
ATOM 5042 C CA . ARG B 1 272 ? 8.039 -22.656 -21.828 1 88.62 272 ARG B CA 1
ATOM 5043 C C . ARG B 1 272 ? 6.68 -23.234 -21.469 1 88.62 272 ARG B C 1
ATOM 5045 O O . ARG B 1 272 ? 6.352 -24.359 -21.891 1 88.62 272 ARG B O 1
ATOM 5052 N N . MET B 1 273 ? 5.848 -22.516 -20.75 1 89.38 273 MET B N 1
ATOM 5053 C CA . MET B 1 273 ? 4.516 -22.969 -20.375 1 89.38 273 MET B CA 1
ATOM 5054 C C . MET B 1 273 ? 3.625 -23.141 -21.594 1 89.38 273 MET B C 1
ATOM 5056 O O . MET B 1 273 ? 2.902 -24.125 -21.719 1 89.38 273 MET B O 1
ATOM 5060 N N . ALA B 1 274 ? 3.771 -22.188 -22.484 1 88.06 274 ALA B N 1
ATOM 5061 C CA . ALA B 1 274 ? 2.982 -22.234 -23.703 1 88.06 274 ALA B CA 1
ATOM 5062 C C . ALA B 1 274 ? 3.371 -23.438 -24.562 1 88.06 274 ALA B C 1
ATOM 5064 O O . ALA B 1 274 ? 2.52 -24.047 -25.203 1 88.06 274 ALA B O 1
ATOM 5065 N N . ALA B 1 275 ? 4.582 -23.828 -24.531 1 89.62 275 ALA B N 1
ATOM 5066 C CA . ALA B 1 275 ? 5.105 -24.922 -25.344 1 89.62 275 ALA B CA 1
ATOM 5067 C C . ALA B 1 275 ? 4.57 -26.266 -24.859 1 89.62 275 ALA B C 1
ATOM 5069 O O . ALA B 1 275 ? 4.582 -27.25 -25.594 1 89.62 275 ALA B O 1
ATOM 5070 N N . LEU B 1 276 ? 4.086 -26.344 -23.609 1 89.31 276 LEU B N 1
ATOM 5071 C CA . LEU B 1 276 ? 3.627 -27.594 -23.016 1 89.31 276 LEU B CA 1
ATOM 5072 C C . LEU B 1 276 ? 2.352 -28.094 -23.703 1 89.31 276 LEU B C 1
ATOM 5074 O O . LEU B 1 276 ? 2.088 -29.297 -23.75 1 89.31 276 LEU B O 1
ATOM 5078 N N . HIS B 1 277 ? 1.531 -27.125 -24.203 1 88.19 277 HIS B N 1
ATOM 5079 C CA . HIS B 1 277 ? 0.255 -27.531 -24.781 1 88.19 277 HIS B CA 1
ATOM 5080 C C . HIS B 1 277 ? 0.162 -27.109 -26.234 1 88.19 277 HIS B C 1
ATOM 5082 O O . HIS B 1 277 ? -0.635 -27.656 -27 1 88.19 277 HIS B O 1
ATOM 5088 N N . GLY B 1 278 ? 0.91 -26.125 -26.609 1 83.25 278 GLY B N 1
ATOM 5089 C CA . GLY B 1 278 ? 0.938 -25.703 -28 1 83.25 278 GLY B CA 1
ATOM 5090 C C . GLY B 1 278 ? -0.395 -25.156 -28.484 1 83.25 278 GLY B C 1
ATOM 5091 O O . GLY B 1 278 ? -0.722 -25.266 -29.672 1 83.25 278 GLY B O 1
ATOM 5092 N N . GLY B 1 279 ? -1.198 -24.75 -27.547 1 82.5 279 GLY B N 1
ATOM 5093 C CA . GLY B 1 279 ? -2.508 -24.219 -27.891 1 82.5 279 GLY B CA 1
ATOM 5094 C C . GLY B 1 279 ? -3.541 -25.297 -28.156 1 82.5 279 GLY B C 1
ATOM 5095 O O . GLY B 1 279 ? -4.68 -25 -28.516 1 82.5 279 GLY B O 1
ATOM 5096 N N . ARG B 1 280 ? -3.211 -26.5 -27.906 1 85.62 280 ARG B N 1
ATOM 5097 C CA . ARG B 1 280 ? -4.078 -27.625 -28.234 1 85.62 280 ARG B CA 1
ATOM 5098 C C . ARG B 1 280 ? -4.887 -28.062 -27.016 1 85.62 280 ARG B C 1
ATOM 5100 O O . ARG B 1 280 ? -4.34 -28.203 -25.922 1 85.62 280 ARG B O 1
ATOM 5107 N N . ARG B 1 281 ? -6.09 -28.344 -27.188 1 86.75 281 ARG B N 1
ATOM 5108 C CA . ARG B 1 281 ? -6.98 -28.75 -26.109 1 86.75 281 ARG B CA 1
ATOM 5109 C C . ARG B 1 281 ? -6.988 -30.266 -25.953 1 86.75 281 ARG B C 1
ATOM 5111 O O . ARG B 1 281 ? -7.457 -30.797 -24.938 1 86.75 281 ARG B O 1
ATOM 5118 N N . ASP B 1 282 ? -6.492 -30.953 -26.938 1 84.94 282 ASP B N 1
ATOM 5119 C CA . ASP B 1 282 ? -6.684 -32.406 -26.969 1 84.94 282 ASP B CA 1
ATOM 5120 C C . ASP B 1 282 ? -5.5 -33.125 -26.328 1 84.94 282 ASP B C 1
ATOM 5122 O O . ASP B 1 282 ? -5.523 -34.344 -26.188 1 84.94 282 ASP B O 1
ATOM 5126 N N . GLN B 1 283 ? -4.473 -32.531 -26 1 87.88 283 GLN B 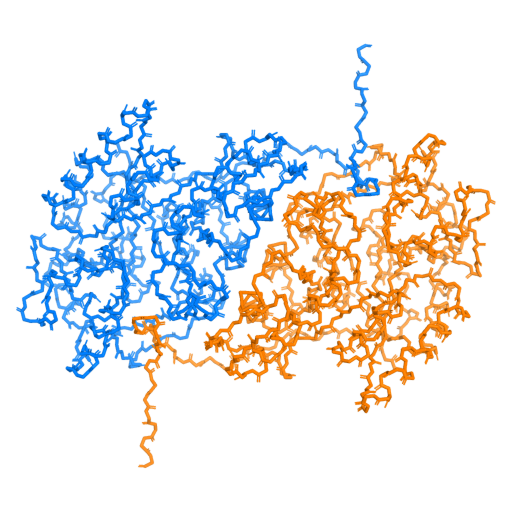N 1
ATOM 5127 C CA . GLN B 1 283 ? -3.309 -33.125 -25.359 1 87.88 283 GLN B CA 1
ATOM 5128 C C . GLN B 1 283 ? -2.814 -32.25 -24.203 1 87.88 283 GLN B C 1
ATOM 5130 O O . GLN B 1 283 ? -1.751 -31.641 -24.297 1 87.88 283 GLN B O 1
ATOM 5135 N N . LEU B 1 284 ? -3.525 -32.469 -23.109 1 94.5 284 LEU B N 1
ATOM 5136 C CA . LEU B 1 284 ? -3.271 -31.484 -22.062 1 94.5 284 LEU B CA 1
ATOM 5137 C C . LEU B 1 284 ? -2.607 -32.125 -20.859 1 94.5 284 LEU B C 1
ATOM 5139 O O . LEU B 1 284 ? -2.096 -31.438 -19.969 1 94.5 284 LEU B O 1
ATOM 5143 N N . GLU B 1 285 ? -2.662 -33.438 -20.75 1 96.19 285 GLU B N 1
ATOM 5144 C CA . GLU B 1 285 ? -1.86 -34.094 -19.719 1 96.19 285 GLU B CA 1
ATOM 5145 C C . GLU B 1 285 ? -0.41 -34.25 -20.156 1 96.19 285 GLU B C 1
ATOM 5147 O O . GLU B 1 285 ? -0.096 -35.125 -20.969 1 96.19 285 GLU B O 1
ATOM 5152 N N . ILE B 1 286 ? 0.482 -33.594 -19.594 1 95.06 286 ILE B N 1
ATOM 5153 C CA . ILE B 1 286 ? 1.83 -33.469 -20.141 1 95.06 286 ILE B CA 1
ATOM 5154 C C . ILE B 1 286 ? 2.797 -34.312 -19.312 1 95.06 286 ILE B C 1
ATOM 5156 O O . ILE B 1 286 ? 3.941 -34.531 -19.703 1 95.06 286 ILE B O 1
ATOM 5160 N N . SER B 1 287 ? 2.449 -34.75 -18.234 1 95.75 287 SER B N 1
ATOM 5161 C CA . SER B 1 287 ? 3.076 -35.656 -17.297 1 95.75 287 SER B CA 1
ATOM 5162 C C . SER B 1 287 ? 2.039 -36.344 -16.391 1 95.75 287 SER B C 1
ATOM 5164 O O . SER B 1 287 ? 0.869 -35.938 -16.391 1 95.75 287 SER B O 1
ATOM 5166 N N . PRO B 1 288 ? 2.408 -37.406 -15.742 1 96.19 288 PRO B N 1
ATOM 5167 C CA . PRO B 1 288 ? 1.399 -38.062 -14.906 1 96.19 288 PRO B CA 1
ATOM 5168 C C . PRO B 1 288 ? 0.668 -37.094 -13.992 1 96.19 288 PRO B C 1
ATOM 5170 O O . PRO B 1 288 ? 1.277 -36.5 -13.094 1 96.19 288 PRO B O 1
ATOM 5173 N N . ASN B 1 289 ? -0.672 -36.906 -14.242 1 96.69 289 ASN B N 1
ATOM 5174 C CA . ASN B 1 289 ? -1.669 -36.094 -13.555 1 96.69 289 ASN B CA 1
ATOM 5175 C C . ASN B 1 289 ? -1.299 -34.625 -13.57 1 96.69 289 ASN B C 1
ATOM 5177 O O . ASN B 1 289 ? -1.77 -33.844 -12.734 1 96.69 289 ASN B O 1
ATOM 5181 N N . LEU B 1 290 ? -0.321 -34.188 -14.375 1 98.06 290 LEU B N 1
ATOM 5182 C CA . LEU B 1 290 ? -0.02 -32.781 -14.641 1 98.06 290 LEU B CA 1
ATOM 5183 C C . LEU B 1 290 ? -0.715 -32.312 -15.906 1 98.06 290 LEU B C 1
ATOM 5185 O O . LEU B 1 290 ? -0.419 -32.781 -17 1 98.06 290 LEU B O 1
ATOM 5189 N N . TRP B 1 291 ? -1.593 -31.375 -15.75 1 97.94 291 TRP B N 1
ATOM 5190 C CA . TRP B 1 291 ? -2.529 -30.953 -16.797 1 97.94 291 TRP B CA 1
ATOM 5191 C C . TRP B 1 291 ? -2.277 -29.516 -17.219 1 97.94 291 TRP B C 1
ATOM 5193 O O . TRP B 1 291 ? -2.197 -28.625 -16.359 1 97.94 291 TRP B O 1
ATOM 5203 N N . ALA B 1 292 ? -2.111 -29.188 -18.484 1 96.62 292 ALA B N 1
ATOM 5204 C CA . ALA B 1 292 ? -1.716 -27.891 -18.984 1 96.62 292 ALA B CA 1
ATOM 5205 C C . ALA B 1 292 ? -2.932 -27.078 -19.453 1 96.62 292 ALA B C 1
ATOM 5207 O O . ALA B 1 292 ? -2.793 -26.062 -20.141 1 96.62 292 ALA B O 1
ATOM 5208 N N . GLY B 1 293 ? -4.102 -27.516 -19.062 1 95.19 293 GLY B N 1
ATOM 5209 C CA . GLY B 1 293 ? -5.316 -26.875 -19.562 1 95.19 293 GLY B CA 1
ATOM 5210 C C . GLY B 1 293 ? -5.461 -25.438 -19.094 1 95.19 293 GLY B C 1
ATOM 5211 O O . GLY B 1 293 ? -6.02 -24.609 -19.812 1 95.19 293 GLY B O 1
ATOM 5212 N N . VAL B 1 294 ? -5.004 -25.109 -17.906 1 94.12 294 VAL B N 1
ATOM 5213 C CA . VAL B 1 294 ? -5.102 -23.766 -17.375 1 94.12 294 VAL B CA 1
ATOM 5214 C C . VAL B 1 294 ? -4.34 -22.797 -18.266 1 94.12 294 VAL B C 1
ATOM 5216 O O . VAL B 1 294 ? -4.781 -21.656 -18.484 1 94.12 294 VAL B O 1
ATOM 5219 N N . GLY B 1 295 ? -3.242 -23.234 -18.812 1 92.94 295 GLY B N 1
ATOM 5220 C CA . GLY B 1 295 ? -2.332 -22.406 -19.578 1 92.94 295 GLY B CA 1
ATOM 5221 C C . GLY B 1 295 ? -2.865 -22.047 -20.953 1 92.94 295 GLY B C 1
ATOM 5222 O O . GLY B 1 295 ? -2.256 -21.25 -21.672 1 92.94 295 GLY B O 1
ATOM 5223 N N . LEU B 1 296 ? -3.99 -22.609 -21.328 1 91.56 296 LEU B N 1
ATOM 5224 C CA . LEU B 1 296 ? -4.598 -22.25 -22.609 1 91.56 296 LEU B CA 1
ATOM 5225 C C . LEU B 1 296 ? -4.992 -20.766 -22.625 1 91.56 296 LEU B C 1
ATOM 5227 O O . LEU B 1 296 ? -4.977 -20.141 -23.688 1 91.56 296 LEU B O 1
ATOM 5231 N N . VAL B 1 297 ? -5.297 -20.234 -21.375 1 88.38 297 VAL B N 1
ATOM 5232 C CA . VAL B 1 297 ? -5.773 -18.844 -21.375 1 88.38 297 VAL B CA 1
ATOM 5233 C C . VAL B 1 297 ? -5.156 -18.078 -20.203 1 88.38 297 VAL B C 1
ATOM 5235 O O . VAL B 1 297 ? -5.184 -16.844 -20.188 1 88.38 297 VAL B O 1
ATOM 5238 N N . ARG B 1 298 ? -4.703 -18.766 -19.234 1 85.31 298 ARG B N 1
ATOM 5239 C CA . ARG B 1 298 ? -4.086 -18.094 -18.094 1 85.31 298 ARG B CA 1
ATOM 5240 C C . ARG B 1 298 ? -2.568 -18.062 -18.219 1 85.31 298 ARG B C 1
ATOM 5242 O O . ARG B 1 298 ? -1.932 -19.109 -18.391 1 85.31 298 ARG B O 1
ATOM 5249 N N . GLY B 1 299 ? -2.035 -16.859 -18.109 1 78.56 299 GLY B N 1
ATOM 5250 C CA . GLY B 1 299 ? -0.588 -16.719 -18.109 1 78.56 299 GLY B CA 1
ATOM 5251 C C . GLY B 1 299 ? 0.041 -17.094 -16.781 1 78.56 299 GLY B C 1
ATOM 5252 O O . GLY B 1 299 ? -0.65 -17.172 -15.758 1 78.56 299 GLY B O 1
ATOM 5253 N N . GLY B 1 300 ? 1.34 -17.344 -16.766 1 81.56 300 GLY B N 1
ATOM 5254 C CA . GLY B 1 300 ? 2.029 -17.734 -15.547 1 81.56 300 GLY B CA 1
ATOM 5255 C C . GLY B 1 300 ? 1.905 -19.203 -15.227 1 81.56 300 GLY B C 1
ATOM 5256 O O . GLY B 1 300 ? 2.201 -20.062 -16.062 1 81.56 300 GLY B O 1
ATOM 5257 N N . ALA B 1 301 ? 1.36 -19.469 -14.062 1 81.38 301 ALA B N 1
ATOM 5258 C CA . ALA B 1 301 ? 1.143 -20.859 -13.672 1 81.38 301 ALA B CA 1
ATOM 5259 C C . ALA B 1 301 ? 0.024 -21.5 -14.492 1 81.38 301 ALA B C 1
ATOM 5261 O O . ALA B 1 301 ? -1.14 -21.484 -14.086 1 81.38 301 ALA B O 1
ATOM 5262 N N . GLY B 1 302 ? 0.426 -22.188 -15.578 1 90.88 302 GLY B N 1
ATOM 5263 C CA . GLY B 1 302 ? -0.534 -22.672 -16.547 1 90.88 302 GLY B CA 1
ATOM 5264 C C . GLY B 1 302 ? -0.833 -24.156 -16.406 1 90.88 302 GLY B C 1
ATOM 5265 O O . GLY B 1 302 ? -1.541 -24.734 -17.234 1 90.88 302 GLY B O 1
ATOM 5266 N N . THR B 1 303 ? -0.329 -24.75 -15.367 1 96.88 303 THR B N 1
ATOM 5267 C CA . THR B 1 303 ? -0.572 -26.188 -15.219 1 96.88 303 THR B CA 1
ATOM 5268 C C . THR B 1 303 ? -1.259 -26.484 -13.891 1 96.88 303 THR B C 1
ATOM 5270 O O . THR B 1 303 ? -1.259 -25.641 -12.984 1 96.88 303 THR B O 1
ATOM 5273 N N . ALA B 1 304 ? -1.879 -27.688 -13.828 1 98.44 304 ALA B N 1
ATOM 5274 C CA . ALA B 1 304 ? -2.584 -28.141 -12.625 1 98.44 304 ALA B CA 1
ATOM 5275 C C . ALA B 1 304 ? -2.289 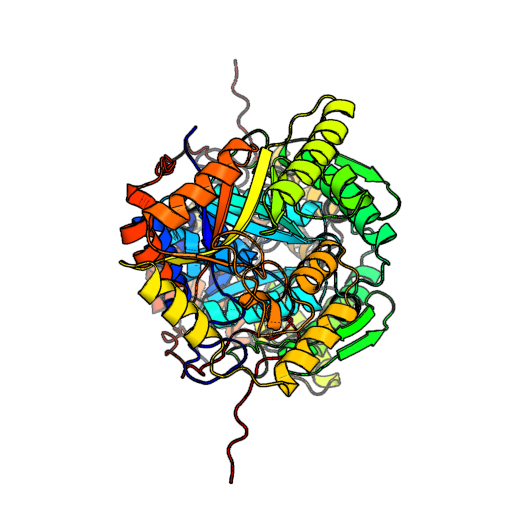-29.609 -12.328 1 98.44 304 ALA B C 1
ATOM 5277 O O . ALA B 1 304 ? -2.211 -30.422 -13.25 1 98.44 304 ALA B O 1
ATOM 5278 N N . LEU B 1 305 ? -2.098 -29.922 -11.086 1 98.81 305 LEU B N 1
ATOM 5279 C CA . LEU B 1 305 ? -2.145 -31.312 -10.656 1 98.81 305 LEU B CA 1
ATOM 5280 C C . LEU B 1 305 ? -3.584 -31.781 -10.484 1 98.81 305 LEU B C 1
ATOM 5282 O O . LEU B 1 305 ? -4.379 -31.125 -9.797 1 98.81 305 LEU B O 1
ATOM 5286 N N . VAL B 1 306 ? -3.906 -32.938 -11.125 1 98.81 306 VAL B N 1
ATOM 5287 C CA . VAL B 1 306 ? -5.289 -33.406 -11.164 1 98.81 306 VAL B CA 1
ATOM 5288 C C . VAL B 1 306 ? -5.375 -34.812 -10.578 1 98.81 306 VAL B C 1
ATOM 5290 O O . VAL B 1 306 ? -4.633 -35.719 -10.984 1 98.81 306 VAL B O 1
ATOM 5293 N N . GLY B 1 307 ? -6.254 -34.969 -9.625 1 98.88 307 GLY B N 1
ATOM 5294 C CA . GLY B 1 307 ? -6.453 -36.312 -9.07 1 98.88 307 GLY B CA 1
ATOM 5295 C C . GLY B 1 307 ? -7.078 -36.312 -7.688 1 98.88 307 GLY B C 1
ATOM 5296 O O . GLY B 1 307 ? -7.52 -35.25 -7.211 1 98.88 307 GLY B O 1
ATOM 5297 N N . ASP B 1 308 ? -7.215 -37.531 -7.059 1 98.75 308 ASP B N 1
ATOM 5298 C CA . ASP B 1 308 ? -7.621 -37.625 -5.656 1 98.75 308 ASP B CA 1
ATOM 5299 C C . ASP B 1 308 ? -6.473 -37.188 -4.734 1 98.75 308 ASP B C 1
ATOM 5301 O O . ASP B 1 308 ? -5.375 -36.875 -5.199 1 98.75 308 ASP B O 1
ATOM 5305 N N . GLY B 1 309 ? -6.707 -37.094 -3.469 1 98.44 309 GLY B N 1
ATOM 5306 C CA . GLY B 1 309 ? -5.738 -36.625 -2.482 1 98.44 309 GLY B CA 1
ATOM 5307 C C . GLY B 1 309 ? -4.41 -37.375 -2.578 1 98.44 309 GLY B C 1
ATOM 5308 O O . GLY B 1 309 ? -3.369 -36.75 -2.789 1 98.44 309 GLY B O 1
ATOM 5309 N N . PRO B 1 310 ? -4.457 -38.688 -2.516 1 98.62 310 PRO B N 1
ATOM 5310 C CA . PRO B 1 310 ? -3.213 -39.438 -2.566 1 98.62 310 PRO B CA 1
ATOM 5311 C C . PRO B 1 310 ? -2.453 -39.25 -3.877 1 98.62 310 PRO B C 1
ATOM 5313 O O . PRO B 1 310 ? -1.223 -39.156 -3.875 1 98.62 310 PRO B O 1
ATOM 5316 N N . THR B 1 311 ? -3.191 -39.219 -4.969 1 98.62 311 THR B N 1
ATOM 5317 C CA . THR B 1 311 ? -2.559 -39.062 -6.273 1 98.62 311 THR B CA 1
ATOM 5318 C C . THR B 1 311 ? -1.823 -37.719 -6.359 1 98.62 311 THR B C 1
ATOM 5320 O O . THR B 1 311 ? -0.66 -37.656 -6.766 1 98.62 311 THR B O 1
ATOM 5323 N N . VAL B 1 312 ? -2.467 -36.656 -5.984 1 98.81 312 VAL B N 1
ATOM 5324 C CA . VAL B 1 312 ? -1.867 -35.344 -6.031 1 98.81 312 VAL B CA 1
ATOM 5325 C C . VAL B 1 312 ? -0.728 -35.25 -5.02 1 98.81 312 VAL B C 1
ATOM 5327 O O . VAL B 1 312 ? 0.326 -34.656 -5.309 1 98.81 312 VAL B O 1
ATOM 5330 N N . ALA B 1 313 ? -0.881 -35.812 -3.844 1 98.69 313 ALA B N 1
ATOM 5331 C CA . ALA B 1 313 ? 0.16 -35.812 -2.82 1 98.69 313 ALA B CA 1
ATOM 5332 C C . ALA B 1 313 ? 1.423 -36.5 -3.322 1 98.69 313 ALA B C 1
ATOM 5334 O O . ALA B 1 313 ? 2.537 -36.062 -3.027 1 98.69 313 ALA B O 1
ATOM 5335 N N . ALA B 1 314 ? 1.188 -37.594 -4.039 1 98.56 314 ALA B N 1
ATOM 5336 C CA . ALA B 1 314 ? 2.336 -38.312 -4.578 1 98.56 314 ALA B CA 1
ATOM 5337 C C . ALA B 1 314 ? 3.168 -37.406 -5.496 1 98.56 314 ALA B C 1
ATOM 5339 O O . ALA B 1 314 ? 4.398 -37.438 -5.453 1 98.56 314 ALA B O 1
ATOM 5340 N N . ARG B 1 315 ? 2.512 -36.656 -6.34 1 98.31 315 ARG B N 1
ATOM 5341 C CA . ARG B 1 315 ? 3.219 -35.781 -7.25 1 98.31 315 ARG B CA 1
ATOM 5342 C C . ARG B 1 315 ? 3.893 -34.625 -6.484 1 98.31 315 ARG B C 1
ATOM 5344 O O . ARG B 1 315 ? 5 -34.219 -6.828 1 98.31 315 ARG B O 1
ATOM 5351 N N . ILE B 1 316 ? 3.203 -34.031 -5.512 1 98.69 316 ILE B N 1
ATOM 5352 C CA . ILE B 1 316 ? 3.781 -33 -4.68 1 98.69 316 ILE B CA 1
ATOM 5353 C C . ILE B 1 316 ? 5.047 -33.5 -4 1 98.69 316 ILE B C 1
ATOM 5355 O O . ILE B 1 316 ? 6.078 -32.844 -3.998 1 98.69 316 ILE B O 1
ATOM 5359 N N . ASN B 1 317 ? 4.984 -34.719 -3.457 1 98.5 317 ASN B N 1
ATOM 5360 C CA . ASN B 1 317 ? 6.145 -35.312 -2.797 1 98.5 317 ASN B CA 1
ATOM 5361 C C . ASN B 1 317 ? 7.27 -35.594 -3.789 1 98.5 317 ASN B C 1
ATOM 5363 O O . ASN B 1 317 ? 8.445 -35.5 -3.438 1 98.5 317 ASN B O 1
ATOM 5367 N N . GLU B 1 318 ? 6.863 -35.969 -5.016 1 98.44 318 GLU B N 1
ATOM 5368 C CA . GLU B 1 318 ? 7.871 -36.125 -6.059 1 98.44 318 GLU B CA 1
ATOM 5369 C C . GLU B 1 318 ? 8.633 -34.844 -6.293 1 98.44 318 GLU B C 1
ATOM 5371 O O . GLU B 1 318 ? 9.867 -34.844 -6.367 1 98.44 318 GLU B O 1
ATOM 5376 N N . TYR B 1 319 ? 7.938 -33.688 -6.434 1 98.5 319 TYR B N 1
ATOM 5377 C CA . TYR B 1 319 ? 8.586 -32.375 -6.566 1 98.5 319 TYR B CA 1
ATOM 5378 C C . TYR B 1 319 ? 9.391 -32.031 -5.32 1 98.5 319 TYR B C 1
ATOM 5380 O O . TYR B 1 319 ? 10.477 -31.469 -5.41 1 98.5 319 TYR B O 1
ATOM 5388 N N . ALA B 1 320 ? 8.828 -32.375 -4.145 1 98.62 320 ALA B N 1
ATOM 5389 C CA . ALA B 1 320 ? 9.531 -32.125 -2.887 1 98.62 320 ALA B CA 1
ATOM 5390 C C . ALA B 1 320 ? 10.867 -32.875 -2.848 1 98.62 320 ALA B C 1
ATOM 5392 O O . ALA B 1 320 ? 11.859 -32.344 -2.342 1 98.62 320 ALA B O 1
ATOM 5393 N N . ALA B 1 321 ? 10.898 -34.062 -3.365 1 98.25 321 ALA B N 1
ATOM 5394 C CA . ALA B 1 321 ? 12.102 -34.875 -3.377 1 98.25 321 ALA B CA 1
ATOM 5395 C C . ALA B 1 321 ? 13.188 -34.25 -4.238 1 98.25 321 ALA B C 1
ATOM 5397 O O . ALA B 1 321 ? 14.375 -34.531 -4.07 1 98.25 321 ALA B O 1
ATOM 5398 N N . LEU B 1 322 ? 12.789 -33.406 -5.195 1 98.19 322 LEU B N 1
ATOM 5399 C CA . LEU B 1 322 ? 13.75 -32.688 -6.031 1 98.19 322 LEU B CA 1
ATOM 5400 C C . LEU B 1 322 ? 14.367 -31.516 -5.27 1 98.19 322 LEU B C 1
ATOM 5402 O O . LEU B 1 322 ? 15.328 -30.891 -5.738 1 98.19 322 LEU B O 1
ATOM 5406 N N . GLY B 1 323 ? 13.75 -31.125 -4.129 1 97.69 323 GLY B N 1
ATOM 5407 C CA . GLY B 1 323 ? 14.273 -30.031 -3.332 1 97.69 323 GLY B CA 1
ATOM 5408 C C . GLY B 1 323 ? 13.281 -28.891 -3.16 1 97.69 323 GLY B C 1
ATOM 5409 O O . GLY B 1 323 ? 13.609 -27.859 -2.574 1 97.69 323 GLY B O 1
ATOM 5410 N N . ILE B 1 324 ? 12.07 -29.047 -3.588 1 98.31 324 ILE B N 1
ATOM 5411 C CA . ILE B 1 324 ? 11.047 -28.031 -3.459 1 98.31 324 ILE B CA 1
ATOM 5412 C C . ILE B 1 324 ? 10.398 -28.109 -2.078 1 98.31 324 ILE B C 1
ATOM 5414 O O . ILE B 1 324 ? 9.891 -29.156 -1.688 1 98.31 324 ILE B O 1
ATOM 5418 N N . ASP B 1 325 ? 10.43 -27 -1.381 1 98 325 ASP B N 1
ATOM 5419 C CA . ASP B 1 325 ? 9.836 -27.078 -0.05 1 98 325 ASP B CA 1
ATOM 5420 C C . ASP B 1 325 ? 8.625 -26.156 0.061 1 98 325 ASP B C 1
ATOM 5422 O O . ASP B 1 325 ? 7.918 -26.156 1.072 1 98 325 ASP B O 1
ATOM 5426 N N . SER B 1 326 ? 8.375 -25.328 -0.944 1 98.75 326 SER B N 1
ATOM 5427 C CA . SER B 1 326 ? 7.266 -24.375 -0.935 1 98.75 326 SER B CA 1
ATOM 5428 C C . SER B 1 326 ? 6.398 -24.531 -2.18 1 98.75 326 SER B C 1
ATOM 5430 O O . SER B 1 326 ? 6.906 -24.516 -3.303 1 98.75 326 SER B O 1
ATOM 5432 N N . PHE B 1 327 ? 5.121 -24.688 -1.961 1 98.81 327 PHE B N 1
ATOM 5433 C CA . PHE B 1 327 ? 4.148 -24.844 -3.035 1 98.81 327 PHE B CA 1
ATOM 5434 C C . PHE B 1 327 ? 3.115 -23.734 -3 1 98.81 327 PHE B C 1
ATOM 5436 O O . PHE B 1 327 ? 2.412 -23.562 -2.002 1 98.81 327 PHE B O 1
ATOM 5443 N N . ILE B 1 328 ? 3.08 -22.938 -4.043 1 98.69 328 ILE B N 1
ATOM 5444 C CA . ILE B 1 328 ? 2.055 -21.922 -4.191 1 98.69 328 ILE B CA 1
ATOM 5445 C C . ILE B 1 328 ? 0.912 -22.453 -5.051 1 98.69 328 ILE B C 1
ATOM 5447 O O . ILE B 1 328 ? 1.042 -22.547 -6.273 1 98.69 328 ILE B O 1
ATOM 5451 N N . LEU B 1 329 ? -0.168 -22.719 -4.426 1 98.75 329 LEU B N 1
ATOM 5452 C CA . LEU B 1 329 ? -1.27 -23.406 -5.086 1 98.75 329 LEU B CA 1
ATOM 5453 C C . LEU B 1 329 ? -2.434 -22.469 -5.344 1 98.75 329 LEU B C 1
ATOM 5455 O O . LEU B 1 329 ? -2.51 -21.391 -4.738 1 98.75 329 LEU B O 1
ATOM 5459 N N . SER B 1 330 ? -3.283 -22.812 -6.27 1 97.94 330 SER B N 1
ATOM 5460 C CA . SER B 1 330 ? -4.555 -22.141 -6.531 1 97.94 330 SER B CA 1
ATOM 5461 C C . SER B 1 330 ? -5.551 -23.094 -7.191 1 97.94 330 SER B C 1
ATOM 5463 O O . SER B 1 330 ? -5.203 -24.219 -7.539 1 97.94 330 SER B O 1
ATOM 5465 N N . GLY B 1 331 ? -6.742 -22.75 -7.277 1 97.44 331 GLY B N 1
ATOM 5466 C CA . GLY B 1 331 ? -7.836 -23.453 -7.926 1 97.44 331 GLY B CA 1
ATOM 5467 C C . GLY B 1 331 ? -9.031 -22.562 -8.227 1 97.44 331 GLY B C 1
ATOM 5468 O O . GLY B 1 331 ? -9.062 -21.406 -7.82 1 97.44 331 GLY B O 1
ATOM 5469 N N . TYR B 1 332 ? -9.914 -23.156 -8.953 1 96.62 332 TYR B N 1
ATOM 5470 C CA . TYR B 1 332 ? -11.086 -22.375 -9.352 1 96.62 332 TYR B CA 1
ATOM 5471 C C . TYR B 1 332 ? -12.375 -23.078 -8.914 1 96.62 332 TYR B C 1
ATOM 5473 O O . TYR B 1 332 ? -12.562 -24.266 -9.164 1 96.62 332 TYR B O 1
ATOM 5481 N N . PRO B 1 333 ? -13.32 -22.391 -8.305 1 97.38 333 PRO B N 1
ATOM 5482 C CA . PRO B 1 333 ? -13.094 -21.078 -7.68 1 97.38 333 PRO B CA 1
ATOM 5483 C C . PRO B 1 333 ? -12.203 -21.172 -6.449 1 97.38 333 PRO B C 1
ATOM 5485 O O . PRO B 1 333 ? -12.188 -22.188 -5.758 1 97.38 333 PRO B O 1
ATOM 5488 N N . HIS B 1 334 ? -11.586 -20.109 -6.109 1 98.31 334 HIS B N 1
ATOM 5489 C CA . HIS B 1 334 ? -10.484 -20.156 -5.156 1 98.31 334 HIS B CA 1
ATOM 5490 C C . HIS B 1 334 ? -10.969 -20.516 -3.756 1 98.31 334 HIS B C 1
ATOM 5492 O O . HIS B 1 334 ? -10.289 -21.234 -3.021 1 98.31 334 HIS B O 1
ATOM 5498 N N . LEU B 1 335 ? -12.18 -20 -3.357 1 98.5 335 LEU B N 1
ATOM 5499 C CA . LEU B 1 335 ? -12.664 -20.25 -2.004 1 98.5 335 LEU B CA 1
ATOM 5500 C C . LEU B 1 335 ? -12.977 -21.719 -1.799 1 98.5 335 LEU B C 1
ATOM 5502 O O . LEU B 1 335 ? -12.422 -22.359 -0.902 1 98.5 335 LEU B O 1
ATOM 5506 N N . GLU B 1 336 ? -13.844 -22.328 -2.672 1 98.44 336 GLU B N 1
ATOM 5507 C CA . GLU B 1 336 ? -14.242 -23.734 -2.572 1 98.44 336 GLU B CA 1
ATOM 5508 C C . GLU B 1 336 ? -13.039 -24.656 -2.703 1 98.44 336 GLU B C 1
ATOM 5510 O O . GLU B 1 336 ? -12.914 -25.641 -1.964 1 98.44 336 GLU B O 1
ATOM 5515 N N . GLU B 1 337 ? -12.18 -24.297 -3.6 1 98.75 337 GLU B N 1
ATOM 5516 C CA . GLU B 1 337 ? -11.031 -25.156 -3.85 1 98.75 337 GLU B CA 1
ATOM 5517 C C . GLU B 1 337 ? -10.055 -25.125 -2.678 1 98.75 337 GLU B C 1
ATOM 5519 O O . GLU B 1 337 ? -9.383 -26.125 -2.398 1 98.75 337 GLU B O 1
ATOM 5524 N N . ALA B 1 338 ? -9.969 -24 -1.99 1 98.81 338 ALA B N 1
ATOM 5525 C CA . ALA B 1 338 ? -9.141 -23.984 -0.786 1 98.81 338 ALA B CA 1
ATOM 5526 C C . ALA B 1 338 ? -9.594 -25.047 0.206 1 98.81 338 ALA B C 1
ATOM 5528 O O . ALA B 1 338 ? -8.758 -25.766 0.769 1 98.81 338 ALA B O 1
ATOM 5529 N N . TYR B 1 339 ? -10.859 -25.188 0.394 1 98.62 339 TYR B N 1
ATOM 5530 C CA . TYR B 1 339 ? -11.391 -26.188 1.317 1 98.62 339 TYR B CA 1
ATOM 5531 C C . TYR B 1 339 ? -11.148 -27.594 0.798 1 98.62 339 TYR B C 1
ATOM 5533 O O . TYR B 1 339 ? -10.797 -28.5 1.565 1 98.62 339 TYR B O 1
ATOM 5541 N N . ARG B 1 340 ? -11.359 -27.812 -0.489 1 98.62 340 ARG B N 1
ATOM 5542 C CA . ARG B 1 340 ? -11.125 -29.125 -1.052 1 98.62 340 ARG B CA 1
ATOM 5543 C C . ARG B 1 340 ? -9.68 -29.562 -0.846 1 98.62 340 ARG B C 1
ATOM 5545 O O . ARG B 1 340 ? -9.414 -30.719 -0.493 1 98.62 340 ARG B O 1
ATOM 5552 N N . VAL B 1 341 ? -8.781 -28.609 -1.09 1 98.75 341 VAL B N 1
ATOM 5553 C CA . VAL B 1 341 ? -7.367 -28.906 -0.898 1 98.75 341 VAL B CA 1
ATOM 5554 C C . VAL B 1 341 ? -7.098 -29.219 0.57 1 98.75 341 VAL B C 1
ATOM 5556 O O . VAL B 1 341 ? -6.422 -30.203 0.884 1 98.75 341 VAL B O 1
ATOM 5559 N N . GLY B 1 342 ? -7.617 -28.406 1.471 1 98 342 GLY B N 1
ATOM 5560 C CA . GLY B 1 342 ? -7.453 -28.656 2.895 1 98 342 GLY B CA 1
ATOM 5561 C C . GLY B 1 342 ? -8.016 -30 3.332 1 98 342 GLY B C 1
ATOM 5562 O O . GLY B 1 342 ? -7.391 -30.703 4.125 1 98 342 GLY B O 1
ATOM 5563 N N . GLU B 1 343 ? -9.148 -30.422 2.787 1 97.75 343 GLU B N 1
ATOM 5564 C CA . GLU B 1 343 ? -9.883 -31.594 3.236 1 97.75 343 GLU B CA 1
ATOM 5565 C C . GLU B 1 343 ? -9.344 -32.875 2.582 1 97.75 343 GLU B C 1
ATOM 5567 O O . GLU B 1 343 ? -9.203 -33.906 3.24 1 97.75 343 GLU B O 1
ATOM 5572 N N . PHE B 1 344 ? -9 -32.75 1.311 1 98.12 344 PHE B N 1
ATOM 5573 C CA . PHE B 1 344 ? -8.695 -33.969 0.581 1 98.12 344 PHE B CA 1
ATOM 5574 C C . PHE B 1 344 ? -7.191 -34.125 0.417 1 98.12 344 PHE B C 1
ATOM 5576 O O . PHE B 1 344 ? -6.707 -35.25 0.268 1 98.12 344 PHE B O 1
ATOM 5583 N N . LEU B 1 345 ? -6.41 -33.062 0.435 1 98.69 345 LEU B N 1
ATOM 5584 C CA . LEU B 1 345 ? -4.992 -33.156 0.098 1 98.69 345 LEU B CA 1
ATOM 5585 C C . LEU B 1 345 ? -4.129 -33.062 1.353 1 98.69 345 LEU B C 1
ATOM 5587 O O . LEU B 1 345 ? -3.225 -33.906 1.544 1 98.69 345 LEU B O 1
ATOM 5591 N N . PHE B 1 346 ? -4.367 -32.125 2.301 1 98.31 346 PHE B N 1
ATOM 5592 C CA . PHE B 1 346 ? -3.525 -31.859 3.457 1 98.31 346 PHE B CA 1
ATOM 5593 C C . PHE B 1 346 ? -3.318 -33.125 4.293 1 98.31 346 PHE B C 1
ATOM 5595 O O . PHE B 1 346 ? -2.211 -33.375 4.766 1 98.31 346 PHE B O 1
ATOM 5602 N N . PRO B 1 347 ? -4.336 -34 4.469 1 98 347 PRO B N 1
ATOM 5603 C CA . PRO B 1 347 ? -4.156 -35.188 5.305 1 98 347 PRO B CA 1
ATOM 5604 C C . PRO B 1 347 ? -3.076 -36.125 4.77 1 98 347 PRO B C 1
ATOM 5606 O O . PRO B 1 347 ? -2.605 -37 5.492 1 98 347 PRO B O 1
ATOM 5609 N N . HIS B 1 348 ? -2.734 -35.969 3.525 1 98.25 348 HIS B N 1
ATOM 5610 C CA . HIS B 1 348 ? -1.785 -36.875 2.887 1 98.25 348 HIS B CA 1
ATOM 5611 C C . HIS B 1 348 ? -0.405 -36.219 2.777 1 98.25 348 HIS B C 1
ATOM 5613 O O . HIS B 1 348 ? 0.494 -36.781 2.145 1 98.25 348 HIS B O 1
ATOM 5619 N N . LEU B 1 349 ? -0.164 -35.031 3.326 1 98.56 349 LEU B N 1
ATOM 5620 C CA . LEU B 1 349 ? 1.093 -34.281 3.25 1 98.56 349 LEU B CA 1
ATOM 5621 C C . LEU B 1 349 ? 1.599 -33.906 4.645 1 98.56 349 LEU B C 1
ATOM 5623 O O . LEU B 1 349 ? 0.811 -33.812 5.586 1 98.56 349 LEU B O 1
ATOM 5627 N N . ASP B 1 350 ? 2.893 -33.812 4.801 1 98 350 ASP B N 1
ATOM 5628 C CA . ASP B 1 350 ? 3.484 -33.188 5.988 1 98 350 ASP B CA 1
ATOM 5629 C C . ASP B 1 350 ? 3.525 -31.672 5.852 1 98 350 ASP B C 1
ATOM 5631 O O . ASP B 1 350 ? 4.512 -31.125 5.375 1 98 350 ASP B O 1
ATOM 5635 N N . VAL B 1 351 ? 2.508 -31.016 6.309 1 97.44 351 VAL B N 1
ATOM 5636 C CA . VAL B 1 351 ? 2.309 -29.594 6.078 1 97.44 351 VAL B CA 1
ATOM 5637 C C . VAL B 1 351 ? 2.889 -28.797 7.246 1 97.44 351 VAL B C 1
ATOM 5639 O O . VAL B 1 351 ? 2.625 -29.109 8.406 1 97.44 351 VAL B O 1
ATOM 5642 N N . ALA B 1 352 ? 3.703 -27.812 6.926 1 97.38 352 ALA B N 1
ATOM 5643 C CA . ALA B 1 352 ? 4.188 -26.859 7.922 1 97.38 352 ALA B CA 1
ATOM 5644 C C . ALA B 1 352 ? 3.146 -25.781 8.203 1 97.38 352 ALA B C 1
ATOM 5646 O O . ALA B 1 352 ? 3.008 -24.828 7.434 1 97.38 352 ALA B O 1
ATOM 5647 N N . ILE B 1 353 ? 2.434 -25.859 9.289 1 95.56 353 ILE B N 1
ATOM 5648 C CA . ILE B 1 353 ? 1.441 -24.859 9.68 1 95.56 353 ILE B CA 1
ATOM 5649 C C . ILE B 1 353 ? 2.105 -23.781 10.523 1 95.56 353 ILE B C 1
ATOM 5651 O O . ILE B 1 353 ? 2.688 -24.062 11.57 1 95.56 353 ILE B O 1
ATOM 5655 N N . PRO B 1 354 ? 2.027 -22.562 10.086 1 95.56 354 PRO B N 1
ATOM 5656 C CA . PRO B 1 354 ? 2.691 -21.484 10.836 1 95.56 354 PRO B CA 1
ATOM 5657 C C . PRO B 1 354 ? 2.045 -21.234 12.203 1 95.56 354 PRO B C 1
ATOM 5659 O O . PRO B 1 354 ? 0.832 -21.391 12.352 1 95.56 354 PRO B O 1
ATOM 5662 N N . ASP B 1 355 ? 2.857 -20.797 13.125 1 94.75 355 ASP B N 1
ATOM 5663 C CA . ASP B 1 355 ? 2.348 -20.359 14.414 1 94.75 355 ASP B CA 1
ATOM 5664 C C . ASP B 1 355 ? 1.783 -18.938 14.32 1 94.75 355 ASP B C 1
ATOM 5666 O O . ASP B 1 355 ? 2.186 -18.156 13.445 1 94.75 355 ASP B O 1
ATOM 5670 N N . VAL B 1 356 ? 0.872 -18.625 15.18 1 94.62 356 VAL B N 1
ATOM 5671 C CA . VAL B 1 356 ? 0.456 -17.234 15.328 1 94.62 356 VAL B CA 1
ATOM 5672 C C . VAL B 1 356 ? 1.609 -16.406 15.898 1 94.62 356 VAL B C 1
ATOM 5674 O O . VAL B 1 356 ? 2.168 -16.75 16.938 1 94.62 356 VAL B O 1
ATOM 5677 N N . PRO B 1 357 ? 1.994 -15.383 15.172 1 92.81 357 PRO B N 1
ATOM 5678 C CA . PRO B 1 357 ? 3.094 -14.57 15.695 1 92.81 357 PRO B CA 1
ATOM 5679 C C . PRO B 1 357 ? 2.789 -13.984 17.078 1 92.81 357 PRO B C 1
ATOM 5681 O O . PRO B 1 357 ? 1.666 -13.531 17.328 1 92.81 357 PRO B O 1
ATOM 5684 N N . GLN B 1 358 ? 3.768 -13.992 17.875 1 90.12 358 GLN B N 1
ATOM 5685 C CA . GLN B 1 358 ? 3.611 -13.438 19.219 1 90.12 358 GLN B CA 1
ATOM 5686 C C . GLN B 1 358 ? 3.895 -11.938 19.219 1 90.12 358 GLN B C 1
ATOM 5688 O O . GLN B 1 358 ? 4.75 -11.461 18.469 1 90.12 358 GLN B O 1
ATOM 5693 N N . PRO B 1 359 ? 3.174 -11.203 20.094 1 84.06 359 PRO B N 1
ATOM 5694 C CA . PRO B 1 359 ? 3.449 -9.766 20.172 1 84.06 359 PRO B CA 1
ATOM 5695 C C . PRO B 1 359 ? 4.883 -9.461 20.594 1 84.06 359 PRO B C 1
ATOM 5697 O O . PRO B 1 359 ? 5.438 -10.172 21.438 1 84.06 359 PRO B O 1
ATOM 5700 N N . ARG B 1 360 ? 5.496 -8.555 20.016 1 81.69 360 ARG B N 1
ATOM 5701 C CA . ARG B 1 360 ? 6.844 -8.125 20.375 1 81.69 360 ARG B CA 1
ATOM 5702 C C . ARG B 1 360 ? 6.812 -7.078 21.484 1 81.69 360 ARG B C 1
ATOM 5704 O O . ARG B 1 360 ? 5.82 -6.363 21.641 1 81.69 360 ARG B O 1
ATOM 5711 N N . PRO B 1 361 ? 7.992 -7.066 22.188 1 80.44 361 PRO B N 1
ATOM 5712 C CA . PRO B 1 361 ? 8.062 -5.957 23.141 1 80.44 361 PRO B CA 1
ATOM 5713 C C . PRO B 1 361 ? 8.047 -4.59 22.453 1 80.44 361 PRO B C 1
ATOM 5715 O O . PRO B 1 361 ? 8.664 -4.414 21.406 1 80.44 361 PRO B O 1
ATOM 5718 N N . LEU B 1 362 ? 7.266 -3.744 22.969 1 78.94 362 LEU B N 1
ATOM 5719 C CA . LEU B 1 362 ? 7.125 -2.424 22.359 1 78.94 362 LEU B CA 1
ATOM 5720 C C . LEU B 1 362 ? 8.047 -1.414 23.047 1 78.94 362 LEU B C 1
ATOM 5722 O O . LEU B 1 362 ? 8.18 -1.42 24.266 1 78.94 362 LEU B O 1
ATOM 5726 N N . THR B 1 363 ? 8.828 -0.739 22.172 1 73.25 363 THR B N 1
ATOM 5727 C CA . THR B 1 363 ? 9.664 0.343 22.688 1 73.25 363 THR B CA 1
ATOM 5728 C C . THR B 1 363 ? 8.953 1.687 22.547 1 73.25 363 THR B C 1
ATOM 5730 O O . THR B 1 363 ? 8.336 1.966 21.516 1 73.25 363 THR B O 1
ATOM 5733 N N . ALA B 1 364 ? 8.984 2.449 23.672 1 74.31 364 ALA B N 1
ATOM 5734 C CA . ALA B 1 364 ? 8.398 3.785 23.672 1 74.31 364 ALA B CA 1
ATOM 5735 C C . ALA B 1 364 ? 9.188 4.727 22.766 1 74.31 364 ALA B C 1
ATOM 5737 O O . ALA B 1 364 ? 10.414 4.805 22.859 1 74.31 364 ALA B O 1
ATOM 5738 N N . GLN B 1 365 ? 8.539 5.168 21.734 1 72.56 365 GLN B N 1
ATOM 5739 C CA . GLN B 1 365 ? 9.156 6.148 20.859 1 72.56 365 GLN B CA 1
ATOM 5740 C C . GLN B 1 365 ? 8.312 7.418 20.766 1 72.56 365 GLN B C 1
ATOM 5742 O O . GLN B 1 365 ? 7.137 7.363 20.406 1 72.56 365 GLN B O 1
ATOM 5747 N N . GLY B 1 366 ? 8.914 8.508 21.219 1 74.38 366 GLY B N 1
ATOM 5748 C CA . GLY B 1 366 ? 8.242 9.789 21.047 1 74.38 366 GLY B CA 1
ATOM 5749 C C . GLY B 1 366 ? 8.195 10.25 19.609 1 74.38 366 GLY B C 1
ATOM 5750 O O . GLY B 1 366 ? 8.641 9.531 18.703 1 74.38 366 GLY B O 1
ATOM 5751 N N . GLU B 1 367 ? 7.523 11.312 19.375 1 77.81 367 GLU B N 1
ATOM 5752 C CA . GLU B 1 367 ? 7.426 11.867 18.031 1 77.81 367 GLU B CA 1
ATOM 5753 C C . GLU B 1 367 ? 8.789 12.32 17.516 1 77.81 367 GLU B C 1
ATOM 5755 O O . GLU B 1 367 ? 9.586 12.883 18.266 1 77.81 367 GLU B O 1
ATOM 5760 N N . ALA B 1 368 ? 9.008 11.969 16.266 1 69.62 368 ALA B N 1
ATOM 5761 C CA . ALA B 1 368 ? 10.258 12.406 15.648 1 69.62 368 ALA B CA 1
ATOM 5762 C C . ALA B 1 368 ? 10.359 13.93 15.633 1 69.62 368 ALA B C 1
ATOM 5764 O O . ALA B 1 368 ? 9.375 14.617 15.352 1 69.62 368 ALA B O 1
ATOM 5765 N N . VAL B 1 369 ? 11.5 14.383 15.977 1 65.12 369 VAL B N 1
ATOM 5766 C CA . VAL B 1 369 ? 11.781 15.812 15.945 1 65.12 369 VAL B CA 1
ATOM 5767 C C . VAL B 1 369 ? 12.164 16.234 14.531 1 65.12 369 VAL B C 1
ATOM 5769 O O . VAL B 1 369 ? 13.062 15.641 13.922 1 65.12 369 VAL B O 1
ATOM 5772 N N . ALA B 1 370 ? 11.516 17.125 13.953 1 63.97 370 ALA B N 1
ATOM 5773 C CA . ALA B 1 370 ? 11.758 17.703 12.641 1 63.97 370 ALA B CA 1
ATOM 5774 C C . ALA B 1 370 ? 11.891 16.625 11.578 1 63.97 370 ALA B C 1
ATOM 5776 O O . ALA B 1 370 ? 12.602 16.797 10.578 1 63.97 370 ALA B O 1
ATOM 5777 N N . ASN B 1 371 ? 11.375 15.508 11.781 1 59.22 371 ASN B N 1
ATOM 5778 C CA . ASN B 1 371 ? 11.414 14.359 10.883 1 59.22 371 ASN B CA 1
ATOM 5779 C C . ASN B 1 371 ? 12.828 13.812 10.719 1 59.22 371 ASN B C 1
ATOM 5781 O O . ASN B 1 371 ? 13.141 13.18 9.711 1 59.22 371 ASN B O 1
ATOM 5785 N N . GLU B 1 372 ? 13.695 14.141 11.586 1 63.88 372 GLU B N 1
ATOM 5786 C CA . GLU B 1 372 ? 15.102 13.797 11.398 1 63.88 372 GLU B CA 1
ATOM 5787 C C . GLU B 1 372 ? 15.555 12.742 12.406 1 63.88 372 GLU B C 1
ATOM 5789 O O . GLU B 1 372 ? 16.328 11.844 12.07 1 63.88 372 GLU B O 1
ATOM 5794 N N . PHE B 1 373 ? 15.086 12.891 13.617 1 65.69 373 PHE B N 1
ATOM 5795 C CA . PHE B 1 373 ? 15.562 11.922 14.594 1 65.69 373 PHE B CA 1
ATOM 5796 C C . PHE B 1 373 ? 14.523 11.695 15.688 1 65.69 373 PHE B C 1
ATOM 5798 O O . PHE B 1 373 ? 13.633 12.523 15.883 1 65.69 373 PHE B O 1
ATOM 5805 N N . ILE B 1 374 ? 14.609 10.555 16.297 1 63.59 374 ILE B N 1
ATOM 5806 C CA . ILE B 1 374 ? 13.773 10.219 17.453 1 63.59 374 ILE B CA 1
ATOM 5807 C C . ILE B 1 374 ? 14.562 10.406 18.734 1 63.59 374 ILE B C 1
ATOM 5809 O O . ILE B 1 374 ? 15.617 9.797 18.922 1 63.59 374 ILE B O 1
ATOM 5813 N N . PRO B 1 375 ? 14.094 11.25 19.578 1 62.31 375 PRO B N 1
ATOM 5814 C CA . PRO B 1 375 ? 14.844 11.43 20.828 1 62.31 375 PRO B CA 1
ATOM 5815 C C . PRO B 1 375 ? 14.992 10.141 21.625 1 62.31 375 PRO B C 1
ATOM 5817 O O . PRO B 1 375 ? 14.047 9.344 21.703 1 62.31 375 PRO B O 1
ATOM 5820 N N . ARG B 1 376 ? 16.234 9.633 22.016 1 60.72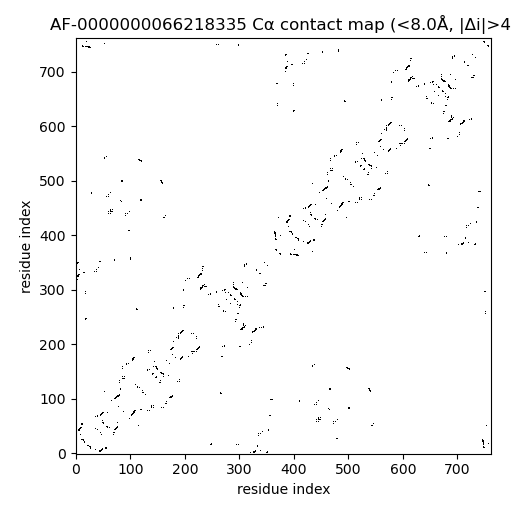 376 ARG B N 1
ATOM 5821 C CA . ARG B 1 376 ? 16.484 8.469 22.859 1 60.72 376 ARG B CA 1
ATOM 5822 C C . ARG B 1 376 ? 17.203 8.867 24.141 1 60.72 376 ARG B C 1
ATOM 5824 O O . ARG B 1 376 ? 18.125 9.68 24.125 1 60.72 376 ARG B O 1
ATOM 5831 N N . ARG B 1 377 ? 16.625 8.578 25.438 1 48.66 377 ARG B N 1
ATOM 5832 C CA . ARG B 1 377 ? 17.391 8.773 26.672 1 48.66 377 ARG B CA 1
ATOM 5833 C C . ARG B 1 377 ? 18.656 7.938 26.672 1 48.66 377 ARG B C 1
ATOM 5835 O O . ARG B 1 377 ? 18.609 6.73 26.438 1 48.66 377 ARG B O 1
ATOM 5842 N N . VAL B 1 378 ? 19.828 8.516 26.531 1 34.03 378 VAL B N 1
ATOM 5843 C CA . VAL B 1 378 ? 21.031 7.738 26.812 1 34.03 378 VAL B CA 1
ATOM 5844 C C . VAL B 1 378 ? 20.953 7.133 28.203 1 34.03 378 VAL B C 1
ATOM 5846 O O . VAL B 1 378 ? 20.656 7.832 29.172 1 34.03 378 VAL B O 1
ATOM 5849 N N . ALA B 1 379 ? 20.797 5.789 28.328 1 33.78 379 ALA B N 1
ATOM 5850 C CA . ALA B 1 379 ? 21.016 5.09 29.594 1 33.78 379 ALA B CA 1
ATOM 5851 C C . ALA B 1 379 ? 22.312 5.547 30.266 1 33.78 379 ALA B C 1
ATOM 5853 O O . ALA B 1 379 ? 23.375 5.5 29.656 1 33.78 379 ALA B O 1
ATOM 5854 N N . GLN B 1 380 ? 22.266 6.531 31.219 1 19.97 380 GLN B N 1
ATOM 5855 C CA . GLN B 1 380 ? 23.406 6.68 32.125 1 19.97 380 GLN B CA 1
ATOM 5856 C C . GLN B 1 380 ? 23.859 5.332 32.656 1 19.97 380 GLN B C 1
ATOM 5858 O O . GLN B 1 380 ? 23.047 4.598 33.25 1 19.97 380 GLN B O 1
ATOM 5863 N N . SER B 1 381 ? 24.938 4.797 32.156 1 21.52 381 SER B N 1
ATOM 5864 C CA . SER B 1 381 ? 25.656 3.984 33.125 1 21.52 381 SER B CA 1
ATOM 5865 C C . SER B 1 381 ? 25.938 4.781 34.406 1 21.52 381 SER B C 1
ATOM 5867 O O . SER B 1 381 ? 26.219 5.98 34.344 1 21.52 381 SER B O 1
#

Organism: Cronobacter sakazakii (strain ATCC BAA-894) (NCBI:txid290339)

Radius of gyration: 26.95 Å; Cα contacts (8 Å, |Δi|>4): 1772; chains: 2; bounding box: 59×77×64 Å

Sequence (762 aa):
MSLNLFWFLPTHGDGHYLGSDAGARPVDHGYLQQIAQAADRLGFTGVLIPTGRSCEDAWLVAASMIPVTQRLKFLVALRPSVVSPTVAARQAATLDRLSNGRALFNLVTGSDPQELAGDGVFLDHTARYEASAEFTRVWRRLLEGEKVDFEGKHIKVRGAQLLFPPVQQPRPPLYFGGSSDVAQDLAAEQVDLYLTWGEPPEQVKEKIAQVRAKAAAHGRTVRFGIRLHVIVRETTEEAWQAADRLIAHLDDETIAKAQAAFARQDSVGQQRMAALHGGRRDQLEISPNLWAGVGLVRGGAGTALVGDGPTVAARINEYAALGIDSFILSGYPHLEEAYRVGEFLFPHLDVAIPDVPQPRPLTAQGEAVANEFIPRRVAQSMSLNLFWFLPTHGDGHYLGSDAGARPVDHGYLQQIAQAADRLGFTGVLIPTGRSCEDAWLVAASMIPVTQRLKFLVALRPSVVSPTVAARQAATLDRLSNGRALFNLVTGSDPQELAGDGVFLDHTARYEASAEFTRVWRRLLEGEKVDFEGKHIKVRGAQLLFPPVQQPRPPLYFGGSSDVAQDLAAEQVDLYLTWGEPPEQVKEKIAQVRAKAAAHGRTVRFGIRLHVIVRETTEEAWQAADRLIAHLDDETIAKAQAAFARQDSVGQQRMAALHGGRRDQLEISPNLWAGVGLVRGGAGTALVGDGPTVAARINEYAALGIDSFILSGYPHLEEAYRVGEFLFPHLDVAIPDVPQPRPLTAQGEAVANEFIPRRVAQS